Protein AF-H8I9C7-F1 (afdb_monomer)

Organism: Methanocella conradii (strain DSM 24694 / JCM 17849 / CGMCC 1.5162 / HZ254) (NCBI:txid1041930)

Solvent-accessible surface area (backbone atoms only — not comparable to full-atom values): 27285 Å² total; per-residue (Å²): 130,85,65,85,61,39,46,50,45,68,36,70,70,59,16,55,47,38,76,61,20,46,48,55,38,40,31,38,30,32,36,21,40,85,79,23,63,40,53,57,56,54,52,42,19,50,53,43,34,50,74,68,76,34,41,37,37,41,35,30,49,84,47,43,65,67,57,52,55,49,54,38,42,56,32,64,43,69,59,77,85,37,60,93,34,51,46,51,30,35,27,20,33,39,63,76,74,39,84,72,87,52,95,40,56,22,78,42,46,46,38,65,64,35,44,49,55,48,52,51,59,51,45,75,69,45,45,71,58,18,35,45,33,34,62,35,51,41,41,51,42,74,46,22,77,75,39,50,71,53,52,48,55,48,52,48,50,49,49,58,56,26,29,77,38,20,15,26,38,38,37,19,36,54,55,85,79,67,60,69,69,61,51,46,43,51,60,71,66,62,39,53,24,20,32,38,25,38,15,81,82,34,86,41,40,57,53,29,31,36,32,61,72,45,50,83,86,36,74,64,64,94,61,70,46,40,36,46,81,39,78,58,67,37,69,23,41,38,43,84,33,31,36,31,39,40,37,66,88,20,42,54,66,48,35,48,50,32,44,10,66,71,21,102,38,59,68,47,76,43,64,60,96,92,42,58,75,69,20,36,40,19,35,30,54,56,97,60,36,35,34,32,38,39,27,52,56,32,53,80,92,42,56,81,45,42,57,40,51,52,42,85,31,55,26,38,41,38,31,36,27,25,58,72,60,58,58,72,57,39,43,55,52,46,57,53,52,70,74,44,100,44,50,54,37,38,30,26,17,40,60,84,41,87,80,28,46,51,28,67,53,53,32,61,79,57,69,54,57,90,90,48,54,58,42,64,30,38,41,83,40,52,70,52,44,49,52,52,52,52,54,51,50,61,50,35,82,75,50,90,75,89,86,53,66,47,74,49,52,61,48,40,57,55,52,57,73,40,81,48,46,63,27,33,33,36,16,29,52,32,16,49,52,41,32,72,48,60,53,95,89,59,58,59,53,58,52,22,34,46,49,26,53,53,51,46,52,52,44,55,52,31,52,75,70,74,45,74,83,76,72,69,48,77,45,85,50,94,71,28,32,42,38,37,30,70,38,55,99,56,33,27,40,39,36,34,28,47,58,94,45,75,59,64,65,55,51,52,50,52,52,51,41,30,53,50,56,46,54,58,60,76,76,109

Radius of gyration: 26.16 Å; Cα contacts (8 Å, |Δi|>4): 1122; chains: 1; bounding box: 64×50×71 Å

Structure (mmCIF, N/CA/C/O backbone):
data_AF-H8I9C7-F1
#
_entry.id   AF-H8I9C7-F1
#
loop_
_atom_site.group_PDB
_atom_site.id
_atom_site.type_symbol
_atom_site.label_atom_id
_atom_site.label_alt_id
_atom_site.label_comp_id
_atom_site.label_asym_id
_atom_site.label_entity_id
_atom_site.label_seq_id
_atom_site.pdbx_PDB_ins_code
_atom_site.Cartn_x
_atom_site.Cartn_y
_atom_site.Cartn_z
_atom_site.occupancy
_atom_site.B_iso_or_equiv
_atom_site.auth_seq_id
_atom_site.auth_comp_id
_atom_site.auth_asym_id
_atom_site.auth_atom_id
_atom_site.pdbx_PDB_model_num
ATOM 1 N N . MET A 1 1 ? -16.572 -15.541 -11.936 1.00 31.47 1 MET A N 1
ATOM 2 C CA . MET A 1 1 ? -15.853 -15.801 -13.203 1.00 31.47 1 MET A CA 1
ATOM 3 C C . MET A 1 1 ? -14.667 -14.856 -13.251 1.00 31.47 1 MET A C 1
ATOM 5 O O . MET A 1 1 ? -14.881 -13.668 -13.066 1.00 31.47 1 MET A O 1
ATOM 9 N N . ILE A 1 2 ? -13.443 -15.360 -13.415 1.00 40.34 2 ILE A N 1
ATOM 10 C CA . ILE A 1 2 ? -12.256 -14.507 -13.578 1.00 40.34 2 ILE A CA 1
ATOM 11 C C . ILE A 1 2 ? -12.370 -13.846 -14.955 1.00 40.34 2 ILE A C 1
ATOM 13 O O . ILE A 1 2 ? -12.468 -14.546 -15.964 1.00 40.34 2 ILE A O 1
ATOM 17 N N . ASN A 1 3 ? -12.432 -12.516 -14.997 1.00 52.72 3 ASN A N 1
ATOM 18 C CA . ASN A 1 3 ? -12.433 -11.772 -16.250 1.00 52.72 3 ASN A CA 1
ATOM 19 C C . ASN A 1 3 ? -11.041 -11.904 -16.888 1.00 52.72 3 ASN A C 1
ATOM 21 O O . ASN A 1 3 ? -10.108 -11.234 -16.463 1.00 52.72 3 ASN A O 1
ATOM 25 N N . ARG A 1 4 ? -10.890 -12.782 -17.888 1.00 62.72 4 ARG A N 1
ATOM 26 C CA . ARG A 1 4 ? -9.602 -13.029 -18.570 1.00 62.72 4 ARG A CA 1
ATOM 27 C C . ARG A 1 4 ? -9.072 -11.826 -19.360 1.00 62.72 4 ARG A C 1
ATOM 29 O O . ARG A 1 4 ? -7.944 -11.879 -19.833 1.00 62.72 4 ARG A O 1
ATOM 36 N N . ASN A 1 5 ? -9.858 -10.757 -19.490 1.00 83.38 5 ASN A N 1
ATOM 37 C CA . ASN A 1 5 ? -9.481 -9.563 -20.245 1.00 83.38 5 ASN A CA 1
ATOM 38 C C . ASN A 1 5 ? -8.734 -8.510 -19.410 1.00 83.38 5 ASN A C 1
ATOM 40 O O . ASN A 1 5 ? -8.384 -7.466 -19.957 1.00 83.38 5 ASN A O 1
ATOM 44 N N . VAL A 1 6 ? -8.503 -8.756 -18.115 1.00 91.81 6 VAL A N 1
ATOM 45 C CA . VAL A 1 6 ? -7.731 -7.872 -17.227 1.00 91.81 6 VAL A CA 1
ATOM 46 C C . VAL A 1 6 ? -6.626 -8.647 -16.513 1.00 91.81 6 VAL A C 1
ATOM 48 O O . VAL A 1 6 ? -6.805 -9.812 -16.160 1.00 91.81 6 VAL A O 1
ATOM 51 N N . LYS A 1 7 ? -5.488 -7.990 -16.298 1.00 94.75 7 LYS A N 1
ATOM 52 C CA . LYS A 1 7 ? -4.315 -8.503 -15.588 1.00 94.75 7 LYS A CA 1
ATOM 53 C C . LYS A 1 7 ? -4.124 -7.775 -14.270 1.00 94.75 7 LYS A C 1
ATOM 55 O O . LYS A 1 7 ? -4.243 -6.554 -14.212 1.00 94.75 7 LYS A O 1
ATOM 60 N N . LYS A 1 8 ? -3.852 -8.512 -13.198 1.00 95.00 8 LYS A N 1
ATOM 61 C CA . LYS A 1 8 ? -3.798 -7.937 -11.849 1.00 95.00 8 LYS A CA 1
ATOM 62 C C . LYS A 1 8 ? -2.452 -7.288 -11.567 1.00 95.00 8 LYS A C 1
ATOM 64 O O . LYS A 1 8 ? -1.415 -7.795 -11.976 1.00 95.00 8 LYS A O 1
ATOM 69 N N . THR A 1 9 ? -2.464 -6.210 -10.802 1.00 94.88 9 THR A N 1
ATOM 70 C CA . THR A 1 9 ? -1.260 -5.621 -10.199 1.00 94.88 9 THR A CA 1
ATOM 71 C C . THR A 1 9 ? -0.775 -6.432 -8.997 1.00 94.88 9 THR A C 1
ATOM 73 O O . THR A 1 9 ? 0.395 -6.358 -8.635 1.00 94.88 9 THR A O 1
ATOM 76 N N . GLY A 1 10 ? -1.665 -7.220 -8.380 1.00 92.00 10 GLY A N 1
ATOM 77 C CA . GLY A 1 10 ? -1.373 -7.951 -7.147 1.00 92.00 10 GLY A CA 1
ATOM 78 C C . GLY A 1 10 ? -1.521 -7.095 -5.890 1.00 92.00 10 GLY A C 1
ATOM 79 O O . GLY A 1 10 ? -1.137 -7.538 -4.809 1.00 92.00 10 GLY A O 1
ATOM 80 N N . ILE A 1 11 ? -2.065 -5.882 -6.022 1.00 92.00 11 ILE A N 1
ATOM 81 C CA . ILE A 1 11 ? -2.311 -4.933 -4.935 1.00 92.00 11 ILE A CA 1
ATOM 82 C C . ILE A 1 11 ? -3.830 -4.706 -4.879 1.00 92.00 11 ILE A C 1
ATOM 84 O O . ILE A 1 11 ? -4.360 -4.032 -5.761 1.00 92.00 11 ILE A O 1
ATOM 88 N N . PRO A 1 12 ? -4.549 -5.248 -3.872 1.00 86.00 12 PRO A N 1
ATOM 89 C CA . PRO A 1 12 ? -6.013 -5.327 -3.893 1.00 86.00 12 PRO A CA 1
ATOM 90 C C . PRO A 1 12 ? -6.725 -4.000 -4.175 1.00 86.00 12 PRO A C 1
ATOM 92 O O . PRO A 1 12 ? -7.512 -3.914 -5.110 1.00 86.00 12 PRO A O 1
ATOM 95 N N . THR A 1 13 ? -6.396 -2.936 -3.438 1.00 84.81 13 THR A N 1
ATOM 96 C CA . THR A 1 13 ? -7.055 -1.635 -3.630 1.00 84.81 13 THR A CA 1
ATOM 97 C C . THR A 1 13 ? -6.675 -0.964 -4.944 1.00 84.81 13 THR A C 1
ATOM 99 O O . THR A 1 13 ? -7.487 -0.226 -5.494 1.00 84.81 13 THR A O 1
ATOM 102 N N . LEU A 1 14 ? -5.474 -1.213 -5.479 1.00 90.31 14 LEU A N 1
ATOM 103 C CA . LEU A 1 14 ? -5.099 -0.708 -6.799 1.00 90.31 14 LEU A CA 1
ATOM 104 C C . LEU A 1 14 ? -5.865 -1.448 -7.898 1.00 90.31 14 LEU A C 1
ATOM 106 O O . LEU A 1 14 ? -6.366 -0.805 -8.816 1.00 90.31 14 LEU A O 1
ATOM 110 N N . ASP A 1 15 ? -6.003 -2.770 -7.783 1.00 90.94 15 ASP A N 1
ATOM 111 C CA . ASP A 1 15 ? -6.815 -3.568 -8.702 1.00 90.94 15 ASP A CA 1
ATOM 112 C C . ASP A 1 15 ? -8.269 -3.085 -8.695 1.00 90.94 15 ASP A C 1
ATOM 114 O O . ASP A 1 15 ? -8.831 -2.852 -9.765 1.00 90.94 15 ASP A O 1
ATOM 118 N N . ASP A 1 16 ? -8.852 -2.836 -7.520 1.00 85.62 16 ASP A N 1
ATOM 119 C CA . ASP A 1 16 ? -10.208 -2.291 -7.389 1.00 85.62 16 ASP A CA 1
ATOM 120 C C . ASP A 1 16 ? -10.329 -0.897 -8.027 1.00 85.62 16 ASP A C 1
ATOM 122 O O . ASP A 1 16 ? -11.243 -0.652 -8.821 1.00 85.62 16 ASP A O 1
ATOM 126 N N . CYS A 1 17 ? -9.361 -0.006 -7.776 1.00 84.94 17 CYS A N 1
ATOM 127 C CA . CYS A 1 17 ? -9.300 1.316 -8.411 1.00 84.94 17 CYS A CA 1
ATOM 128 C C . CYS A 1 17 ? -9.201 1.245 -9.940 1.00 84.94 17 CYS A C 1
ATOM 130 O O . CYS A 1 17 ? -9.600 2.184 -10.625 1.00 84.94 17 CYS A O 1
ATOM 132 N N . LEU A 1 18 ? -8.663 0.151 -10.481 1.00 88.81 18 LEU A N 1
ATOM 133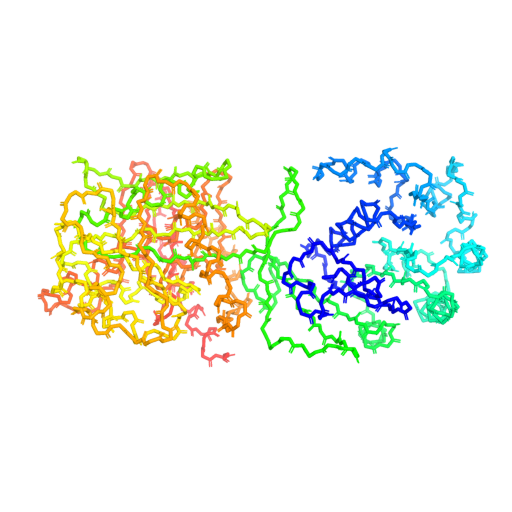 C CA . LEU A 1 18 ? -8.520 -0.088 -11.914 1.00 88.81 18 LEU A CA 1
ATOM 134 C C . LEU A 1 18 ? -9.632 -0.998 -12.474 1.00 88.81 18 LEU A C 1
ATOM 136 O O . LEU A 1 18 ? -9.499 -1.514 -13.579 1.00 88.81 18 LEU A O 1
ATOM 140 N N . MET A 1 19 ? -10.749 -1.169 -11.755 1.00 86.94 19 MET A N 1
ATOM 141 C CA . MET A 1 19 ? -11.883 -2.033 -12.132 1.00 86.94 19 MET A CA 1
ATOM 142 C C . MET A 1 19 ? -11.504 -3.514 -12.324 1.00 86.94 19 MET A C 1
ATOM 144 O O . MET A 1 19 ? -11.959 -4.186 -13.253 1.00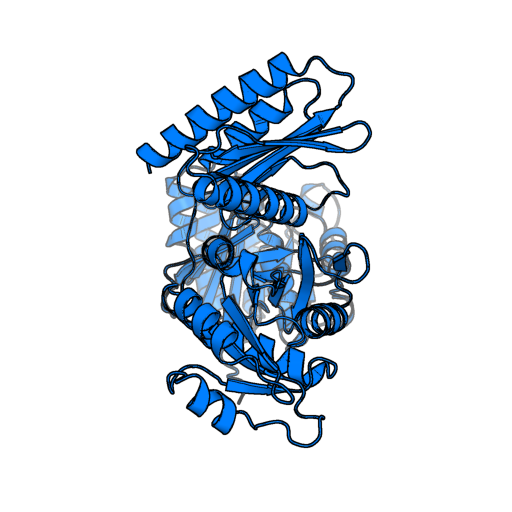 86.94 19 MET A O 1
ATOM 148 N N . GLY A 1 20 ? -10.674 -4.032 -11.423 1.00 86.44 20 GLY A N 1
ATOM 149 C CA . GLY A 1 20 ? -10.214 -5.420 -11.385 1.00 86.44 20 GLY A CA 1
ATOM 150 C C . GLY A 1 20 ? -8.830 -5.658 -11.996 1.00 86.44 20 GLY A C 1
ATOM 151 O O . GLY A 1 20 ? -8.390 -6.809 -12.023 1.00 86.44 20 GLY A O 1
ATOM 152 N N . GLY A 1 21 ? -8.152 -4.610 -12.478 1.00 92.44 21 GLY A N 1
ATOM 153 C CA . GLY A 1 21 ? -6.779 -4.669 -12.979 1.00 92.44 21 GLY A CA 1
ATOM 154 C C . GLY A 1 21 ? -6.564 -3.887 -14.277 1.00 92.44 21 GLY A C 1
ATOM 155 O O . GLY A 1 21 ? -7.248 -2.918 -14.584 1.00 92.44 21 GLY A O 1
ATOM 156 N N . ILE A 1 22 ? -5.582 -4.312 -15.060 1.00 95.69 22 ILE A N 1
ATOM 157 C CA . ILE A 1 22 ? -5.125 -3.638 -16.274 1.00 95.69 22 ILE A CA 1
ATOM 158 C C . ILE A 1 22 ? -5.673 -4.388 -17.488 1.00 95.69 22 ILE A C 1
ATOM 160 O O . ILE A 1 22 ? -5.345 -5.564 -17.664 1.00 95.69 22 ILE A O 1
ATOM 164 N N . PRO A 1 23 ? -6.505 -3.759 -18.334 1.00 95.75 23 PRO A N 1
ATOM 165 C CA . PRO A 1 23 ? -7.011 -4.411 -19.531 1.00 95.75 23 PRO A CA 1
ATOM 166 C C . PRO A 1 23 ? -5.886 -4.831 -20.483 1.00 95.75 23 PRO A C 1
ATOM 168 O O . PRO A 1 23 ? -4.883 -4.133 -20.636 1.00 95.75 23 PRO A O 1
ATOM 171 N N . ILE A 1 24 ? -6.075 -5.960 -21.163 1.00 95.44 24 ILE A N 1
ATOM 172 C CA . ILE A 1 24 ? -5.196 -6.404 -22.253 1.00 95.44 24 ILE A CA 1
ATOM 173 C C . ILE A 1 24 ? -5.082 -5.289 -23.306 1.00 95.44 24 ILE A C 1
ATOM 175 O O . ILE A 1 24 ? -6.087 -4.688 -23.692 1.00 95.44 24 ILE A O 1
ATOM 179 N N . GLY A 1 25 ? -3.862 -5.009 -23.775 1.00 95.12 25 GLY A N 1
ATOM 180 C CA . GLY A 1 25 ? -3.614 -3.915 -24.719 1.00 95.12 25 GLY A CA 1
ATOM 181 C C . GLY A 1 25 ? -3.650 -2.516 -24.089 1.00 95.12 25 GLY A C 1
ATOM 182 O O . GLY A 1 25 ? -3.965 -1.545 -24.777 1.00 95.12 25 GLY A O 1
ATOM 183 N N . LYS A 1 26 ? -3.358 -2.387 -22.791 1.00 96.81 26 LYS A N 1
ATOM 184 C CA . LYS A 1 26 ? -3.177 -1.094 -22.112 1.00 96.81 26 LYS A CA 1
ATOM 185 C C . LYS A 1 26 ? -1.756 -0.920 -21.601 1.00 96.81 26 LYS A C 1
ATOM 187 O O . LYS A 1 26 ? -0.992 -1.874 -21.474 1.00 96.81 26 LYS A O 1
ATOM 192 N N . THR A 1 27 ? -1.411 0.326 -21.306 1.00 98.38 27 THR A N 1
ATOM 193 C CA . THR A 1 27 ? -0.099 0.700 -20.782 1.00 98.38 27 THR A CA 1
ATOM 194 C C . THR A 1 27 ? -0.214 1.395 -19.433 1.00 98.38 27 THR A C 1
ATOM 196 O O . THR A 1 27 ? -1.162 2.148 -19.187 1.00 98.38 27 THR A O 1
ATOM 199 N N . VAL A 1 28 ? 0.750 1.128 -18.553 1.00 98.25 28 VAL A N 1
ATOM 200 C CA . VAL A 1 28 ? 0.769 1.630 -17.176 1.00 98.25 28 VAL A CA 1
ATOM 201 C C . VAL A 1 28 ? 2.122 2.225 -16.836 1.00 98.25 28 VAL A C 1
ATOM 203 O O . VAL A 1 28 ? 3.165 1.636 -17.109 1.00 98.25 28 VAL A O 1
ATOM 206 N N . LEU A 1 29 ? 2.089 3.384 -16.190 1.00 98.56 29 LEU A N 1
ATOM 207 C CA . LEU A 1 29 ? 3.246 4.046 -15.614 1.00 98.56 29 LEU A CA 1
ATOM 208 C C . LEU A 1 29 ? 3.141 4.033 -14.087 1.00 98.56 29 LEU A C 1
ATOM 210 O O . LEU A 1 29 ? 2.190 4.575 -13.534 1.00 98.56 29 LEU A O 1
ATOM 214 N N . PHE A 1 30 ? 4.145 3.492 -13.406 1.00 97.94 30 PHE A N 1
ATOM 215 C CA . PHE A 1 30 ? 4.407 3.784 -12.002 1.00 97.94 30 PHE A CA 1
ATOM 216 C C . PHE A 1 30 ? 5.381 4.955 -11.937 1.00 97.94 30 PHE A C 1
ATOM 218 O O . PHE A 1 30 ? 6.535 4.849 -12.353 1.00 97.94 30 PHE A O 1
ATOM 225 N N . TYR A 1 31 ? 4.878 6.091 -11.473 1.00 95.88 31 TYR A N 1
ATOM 226 C CA . TYR A 1 31 ? 5.613 7.341 -11.370 1.00 95.88 31 TYR A CA 1
ATOM 227 C C . TYR A 1 31 ? 5.915 7.632 -9.904 1.00 95.88 31 TYR A C 1
ATOM 229 O O . TYR A 1 31 ? 4.991 7.670 -9.097 1.00 95.88 31 TYR A O 1
ATOM 237 N N . GLY A 1 32 ? 7.167 7.908 -9.565 1.00 90.81 32 GLY A N 1
ATOM 238 C CA . GLY A 1 32 ? 7.541 8.377 -8.232 1.00 90.81 32 GLY A CA 1
ATOM 239 C C . GLY A 1 32 ? 8.755 9.295 -8.271 1.00 90.81 32 GLY A C 1
ATOM 240 O O . GLY A 1 32 ? 9.321 9.550 -9.333 1.00 90.81 32 GLY A O 1
ATOM 241 N N . ARG A 1 33 ? 9.179 9.784 -7.110 1.00 84.12 33 ARG A N 1
ATOM 242 C CA . ARG A 1 33 ? 10.485 10.438 -6.923 1.00 84.12 33 ARG A CA 1
ATOM 243 C C . ARG A 1 33 ? 11.430 9.516 -6.142 1.00 84.12 33 ARG A C 1
ATOM 245 O O . ARG A 1 33 ? 11.015 8.427 -5.729 1.00 84.12 33 ARG A O 1
ATOM 252 N N . PRO A 1 34 ? 12.720 9.870 -5.969 1.00 81.00 34 PRO A N 1
ATOM 253 C CA . PRO A 1 34 ? 13.630 9.076 -5.157 1.00 81.00 34 PRO A CA 1
ATOM 254 C C . PRO A 1 34 ? 13.025 8.759 -3.787 1.00 81.00 34 PRO A C 1
ATOM 256 O O . PRO A 1 34 ? 12.355 9.602 -3.203 1.00 81.00 34 PRO A O 1
ATOM 259 N N . LEU A 1 35 ? 13.291 7.551 -3.282 1.00 75.25 35 LEU A N 1
ATOM 260 C CA . LEU A 1 35 ? 12.772 7.014 -2.011 1.00 75.25 35 LEU A CA 1
ATOM 261 C C . LEU A 1 35 ? 11.287 6.596 -2.006 1.00 75.25 35 LEU A C 1
ATOM 263 O O . LEU A 1 35 ? 10.839 6.029 -1.014 1.00 75.25 35 LEU A O 1
ATOM 267 N N . ALA A 1 36 ? 10.536 6.784 -3.097 1.00 78.19 36 ALA A N 1
ATOM 268 C CA . ALA A 1 36 ? 9.149 6.309 -3.177 1.00 78.19 36 ALA A CA 1
ATOM 269 C C . ALA A 1 36 ? 9.016 4.774 -3.301 1.00 78.19 36 ALA A C 1
ATOM 271 O O . ALA A 1 36 ? 7.954 4.235 -2.997 1.00 78.19 36 ALA A O 1
ATOM 272 N N . GLU A 1 37 ? 10.081 4.076 -3.725 1.00 86.25 37 GLU A N 1
ATOM 273 C CA . GLU A 1 37 ? 10.116 2.611 -3.937 1.00 86.25 37 GLU A CA 1
ATOM 274 C C . GLU A 1 37 ? 9.058 2.106 -4.953 1.00 86.25 37 GLU A C 1
ATOM 276 O O . GLU A 1 37 ? 8.416 1.069 -4.778 1.00 86.25 37 GLU A O 1
ATOM 281 N N . SER A 1 38 ? 8.859 2.850 -6.052 1.00 91.62 38 SER A N 1
ATOM 282 C CA . SER A 1 38 ? 7.896 2.530 -7.123 1.00 91.62 38 SER A CA 1
ATOM 283 C C . SER A 1 38 ? 8.252 1.285 -7.950 1.00 91.62 38 SER A C 1
ATOM 285 O O . SER A 1 38 ? 7.385 0.689 -8.587 1.00 91.62 38 SER A O 1
ATOM 287 N N . ASP A 1 39 ? 9.510 0.850 -7.923 1.00 92.62 39 ASP A N 1
ATOM 288 C CA . ASP A 1 39 ? 9.995 -0.371 -8.570 1.00 92.62 39 ASP A CA 1
ATOM 289 C C . ASP A 1 39 ? 9.345 -1.640 -7.995 1.00 92.62 39 ASP A C 1
ATOM 291 O O . ASP A 1 39 ? 9.061 -2.586 -8.735 1.00 92.62 39 ASP A O 1
ATOM 295 N N . VAL A 1 40 ? 9.007 -1.633 -6.703 1.00 94.81 40 VAL A N 1
ATOM 296 C CA . VAL A 1 40 ? 8.354 -2.767 -6.032 1.00 94.81 40 VAL A CA 1
ATOM 297 C C . VAL A 1 40 ? 6.967 -3.048 -6.618 1.00 94.81 40 VAL A C 1
ATOM 299 O O . VAL A 1 40 ? 6.578 -4.211 -6.731 1.00 94.81 40 VAL A O 1
ATOM 302 N N . PHE A 1 41 ? 6.240 -2.012 -7.060 1.00 96.75 41 PHE A N 1
ATOM 303 C CA . PHE A 1 41 ? 4.933 -2.168 -7.720 1.00 96.75 41 PHE A CA 1
ATOM 304 C C . PHE A 1 41 ? 5.070 -2.963 -9.012 1.00 96.75 41 PHE A C 1
ATOM 306 O O . PHE A 1 41 ? 4.291 -3.878 -9.283 1.00 96.75 41 PHE A O 1
ATOM 313 N N . VAL A 1 42 ? 6.103 -2.640 -9.786 1.00 97.00 42 VAL A N 1
ATOM 314 C CA . VAL A 1 42 ? 6.397 -3.313 -11.044 1.00 97.00 42 VAL A CA 1
ATOM 315 C C . VAL A 1 42 ? 6.780 -4.771 -10.806 1.00 97.00 42 VAL A C 1
ATOM 317 O O . VAL A 1 42 ? 6.261 -5.659 -11.481 1.00 97.00 42 VAL A O 1
ATOM 320 N N . MET A 1 43 ? 7.638 -5.042 -9.822 1.00 97.50 43 MET A N 1
ATOM 321 C CA . MET A 1 43 ? 8.034 -6.409 -9.479 1.00 97.50 43 MET A CA 1
ATOM 322 C C . MET A 1 43 ? 6.846 -7.253 -8.997 1.00 97.50 43 MET A C 1
ATOM 324 O O . MET A 1 43 ? 6.665 -8.380 -9.459 1.00 97.50 43 MET A O 1
ATOM 328 N N . GLN A 1 44 ? 5.998 -6.706 -8.120 1.00 97.12 44 GLN A N 1
ATOM 329 C CA . GLN A 1 44 ? 4.808 -7.402 -7.624 1.00 97.12 44 GLN A CA 1
ATOM 330 C C . GLN A 1 44 ? 3.825 -7.722 -8.748 1.00 97.12 44 GLN A C 1
ATOM 332 O O . GLN A 1 44 ? 3.314 -8.843 -8.816 1.00 97.12 44 GLN A O 1
ATOM 337 N N . MET A 1 45 ? 3.607 -6.773 -9.661 1.00 97.12 45 MET A N 1
ATOM 338 C CA . MET A 1 45 ? 2.765 -6.976 -10.834 1.00 97.12 45 MET A CA 1
ATOM 339 C C . MET A 1 45 ? 3.332 -8.074 -11.737 1.00 97.12 45 MET A C 1
ATOM 341 O O . MET A 1 45 ? 2.606 -8.997 -12.100 1.00 97.12 45 MET A O 1
ATOM 345 N N . VAL A 1 46 ? 4.631 -8.043 -12.048 1.00 97.88 46 VAL A N 1
ATOM 346 C CA . VAL A 1 46 ? 5.280 -9.092 -12.852 1.00 97.88 46 VAL A CA 1
ATOM 347 C C . VAL A 1 46 ? 5.117 -10.461 -12.197 1.00 97.88 46 VAL A C 1
ATOM 349 O O . VAL A 1 46 ? 4.640 -11.393 -12.839 1.00 97.88 46 VAL A O 1
ATOM 352 N N . TYR A 1 47 ? 5.442 -10.599 -10.910 1.00 97.44 47 TYR A N 1
ATOM 353 C CA . TYR A 1 47 ? 5.333 -11.892 -10.234 1.00 97.44 47 TYR A CA 1
ATOM 354 C C . TYR A 1 47 ? 3.886 -12.398 -10.150 1.00 97.44 47 TYR A C 1
ATOM 356 O O . TYR A 1 47 ? 3.641 -13.591 -10.331 1.00 97.44 47 TYR A O 1
ATOM 364 N N . THR A 1 48 ? 2.924 -11.496 -9.931 1.00 96.00 48 THR A N 1
ATOM 365 C CA . THR A 1 48 ? 1.491 -11.825 -9.912 1.00 96.00 48 THR A CA 1
ATOM 366 C C . THR A 1 48 ? 1.040 -12.430 -11.239 1.00 96.00 48 THR A C 1
ATOM 368 O O . THR A 1 48 ? 0.329 -13.430 -11.237 1.00 96.00 48 THR A O 1
ATOM 371 N N . ASN A 1 49 ? 1.487 -11.879 -12.369 1.00 96.44 49 ASN A N 1
ATOM 372 C CA . ASN A 1 49 ? 1.080 -12.366 -13.690 1.00 96.44 49 ASN A CA 1
ATOM 373 C C . ASN A 1 49 ? 1.884 -13.584 -14.149 1.00 96.44 49 ASN A C 1
ATOM 375 O O . ASN A 1 49 ? 1.331 -14.463 -14.804 1.00 96.44 49 ASN A O 1
ATOM 379 N N . LEU A 1 50 ? 3.139 -13.734 -13.711 1.00 96.75 50 LEU A N 1
ATOM 380 C CA . LEU A 1 50 ? 3.855 -15.004 -13.855 1.00 96.75 50 LEU A CA 1
ATOM 381 C C . LEU A 1 50 ? 3.123 -16.146 -13.131 1.00 96.75 50 LEU A C 1
ATOM 383 O O . LEU A 1 50 ? 3.054 -17.261 -13.655 1.00 96.75 50 LEU A O 1
ATOM 387 N N . ALA A 1 51 ? 2.555 -15.879 -11.953 1.00 94.00 51 ALA A N 1
ATOM 388 C CA . ALA A 1 51 ? 1.740 -16.847 -11.223 1.00 94.00 51 ALA A CA 1
ATOM 389 C C . ALA A 1 51 ? 0.367 -17.113 -11.879 1.00 94.00 51 ALA A C 1
ATOM 391 O O . ALA A 1 51 ? -0.213 -18.164 -11.625 1.00 94.00 51 ALA A O 1
ATOM 392 N N . ASP A 1 52 ? -0.115 -16.208 -12.738 1.00 91.81 52 ASP A N 1
ATOM 393 C CA . ASP A 1 52 ? -1.359 -16.325 -13.525 1.00 91.81 52 ASP A CA 1
ATOM 394 C C . ASP A 1 52 ? -1.100 -16.775 -14.980 1.00 91.81 52 ASP A C 1
ATOM 396 O O . ASP A 1 52 ? -1.862 -16.468 -15.890 1.00 91.81 52 ASP A O 1
ATOM 400 N N . ASP A 1 53 ? -0.005 -17.511 -15.197 1.00 90.44 53 ASP A N 1
ATOM 401 C CA . ASP A 1 53 ? 0.383 -18.135 -16.470 1.00 90.44 53 ASP A CA 1
ATOM 402 C C . ASP A 1 53 ? 0.758 -17.216 -17.651 1.00 90.44 53 ASP A C 1
ATOM 404 O O . ASP A 1 53 ? 0.904 -17.690 -18.777 1.00 90.44 53 ASP A O 1
ATOM 408 N N . GLU A 1 54 ? 1.067 -15.944 -17.398 1.00 94.12 54 GLU A N 1
ATOM 409 C CA . GLU A 1 54 ? 1.503 -14.997 -18.438 1.00 94.12 54 GLU A CA 1
ATOM 410 C C . GLU A 1 54 ? 3.017 -15.015 -18.689 1.00 94.12 54 GLU A C 1
ATOM 412 O O . GLU A 1 54 ? 3.803 -15.421 -17.822 1.00 94.12 54 GLU A O 1
ATOM 417 N N . THR A 1 55 ? 3.448 -14.557 -19.870 1.00 97.25 55 THR A N 1
ATOM 418 C CA . THR A 1 55 ? 4.868 -14.301 -20.159 1.00 97.25 55 THR A CA 1
ATOM 419 C C . THR A 1 55 ? 5.212 -12.862 -19.792 1.00 97.25 55 THR A C 1
ATOM 421 O O . THR A 1 55 ? 4.493 -11.923 -20.133 1.00 97.25 55 THR A O 1
ATOM 424 N N . CYS A 1 56 ? 6.325 -12.662 -19.093 1.00 98.12 56 CYS A N 1
ATOM 425 C CA . CYS A 1 56 ? 6.810 -11.343 -18.711 1.00 98.12 56 CYS A CA 1
ATOM 426 C C . CYS A 1 56 ? 8.246 -11.139 -19.197 1.00 98.12 56 CYS A C 1
ATOM 428 O O . CYS A 1 56 ? 9.155 -11.885 -18.826 1.00 98.12 56 CYS A O 1
ATOM 430 N N . TYR A 1 57 ? 8.434 -10.080 -19.977 1.00 98.56 57 TYR A N 1
ATOM 431 C CA . TYR A 1 57 ? 9.723 -9.565 -20.414 1.00 98.56 57 TYR A CA 1
ATOM 432 C C . TYR A 1 57 ? 10.115 -8.399 -19.509 1.00 98.56 57 TYR A C 1
ATOM 434 O O . TYR A 1 57 ? 9.405 -7.395 -19.447 1.00 98.56 57 TYR A O 1
ATOM 442 N N . TYR A 1 58 ? 11.227 -8.529 -18.790 1.00 98.44 58 TYR A N 1
ATOM 443 C CA . TYR A 1 58 ? 11.655 -7.551 -17.789 1.00 98.44 58 TYR A CA 1
ATOM 444 C C . TYR A 1 58 ? 12.959 -6.878 -18.208 1.00 98.44 58 TYR A C 1
ATOM 446 O O . TYR A 1 58 ? 14.031 -7.469 -18.119 1.00 98.44 58 TYR A O 1
ATOM 454 N N . VAL A 1 59 ? 12.863 -5.640 -18.686 1.00 98.56 59 VAL A N 1
ATOM 455 C CA . VAL A 1 59 ? 13.995 -4.850 -19.175 1.00 98.56 59 VAL A CA 1
ATOM 456 C C . VAL A 1 59 ? 14.739 -4.227 -18.005 1.00 98.56 59 VAL A C 1
ATOM 458 O O . VAL A 1 59 ? 14.168 -3.428 -17.259 1.00 98.56 59 VAL A O 1
ATOM 461 N N . THR A 1 60 ? 16.020 -4.569 -17.867 1.00 96.75 60 THR A N 1
ATOM 462 C CA . THR A 1 60 ? 16.906 -4.071 -16.811 1.00 96.75 60 THR A CA 1
ATOM 463 C C . THR A 1 60 ? 17.987 -3.170 -17.388 1.00 96.75 60 THR A C 1
ATOM 465 O O . THR A 1 60 ? 18.845 -3.624 -18.141 1.00 96.75 60 THR A O 1
ATOM 468 N N . SER A 1 61 ? 17.963 -1.899 -16.996 1.00 92.62 61 SER A N 1
ATOM 469 C CA . SER A 1 61 ? 18.927 -0.871 -17.417 1.00 92.62 61 SER A CA 1
ATOM 470 C C . SER A 1 61 ? 19.740 -0.294 -16.254 1.00 92.62 61 SER A C 1
ATOM 472 O O . SER A 1 61 ? 20.826 0.230 -16.464 1.00 92.62 61 SER A O 1
ATOM 474 N N . GLY A 1 62 ? 19.249 -0.395 -15.014 1.00 91.12 62 GLY A N 1
ATOM 475 C CA . GLY A 1 62 ? 19.933 0.133 -13.824 1.00 91.12 62 GLY A CA 1
ATOM 476 C C . GLY A 1 62 ? 20.772 -0.884 -13.040 1.00 91.12 62 GLY A C 1
ATOM 477 O O . GLY A 1 62 ? 21.518 -0.486 -12.150 1.00 91.12 62 GLY A O 1
ATOM 478 N N . TYR A 1 63 ? 20.627 -2.178 -13.327 1.00 94.81 63 TYR A N 1
ATOM 479 C CA . TYR A 1 63 ? 21.290 -3.278 -12.619 1.00 94.81 63 TYR A CA 1
ATOM 480 C C . TYR A 1 63 ? 21.306 -4.548 -13.476 1.00 94.81 63 TYR A C 1
ATOM 482 O O . TYR A 1 63 ? 20.541 -4.658 -14.434 1.00 94.81 63 TYR A O 1
ATOM 490 N N . SER A 1 64 ? 22.159 -5.515 -13.122 1.00 96.75 64 SER A N 1
ATOM 491 C CA . SER A 1 64 ? 22.306 -6.767 -13.872 1.00 96.75 64 SER A CA 1
ATOM 492 C C . SER A 1 64 ? 21.111 -7.720 -13.687 1.00 96.75 64 SER A C 1
ATOM 494 O O . SER A 1 64 ? 20.409 -7.647 -12.670 1.00 96.75 64 SER A O 1
ATOM 496 N N . PRO A 1 65 ? 20.897 -8.673 -14.614 1.00 97.38 65 PRO A N 1
ATOM 497 C CA . PRO A 1 65 ? 19.835 -9.677 -14.501 1.00 97.38 65 PRO A CA 1
ATOM 498 C C . PRO A 1 65 ? 19.860 -10.482 -13.193 1.00 97.38 65 PRO A C 1
ATOM 500 O O . PRO A 1 65 ? 18.811 -10.741 -12.600 1.00 97.38 65 PRO A O 1
ATOM 503 N N . ASP A 1 66 ? 21.048 -10.825 -12.688 1.00 96.00 66 ASP A N 1
ATOM 504 C CA . ASP A 1 66 ? 21.195 -11.553 -11.422 1.00 96.00 66 ASP A CA 1
ATOM 505 C C . ASP A 1 66 ? 20.717 -10.728 -10.222 1.00 96.00 66 ASP A C 1
ATOM 507 O O . ASP A 1 66 ? 20.026 -11.252 -9.345 1.00 96.00 66 ASP A O 1
ATOM 511 N N . VAL A 1 67 ? 21.024 -9.423 -10.204 1.00 96.38 67 VAL A N 1
ATOM 512 C CA . VAL A 1 67 ? 20.536 -8.494 -9.172 1.00 96.38 67 VAL A CA 1
ATOM 513 C C . VAL A 1 67 ? 19.017 -8.366 -9.251 1.00 96.38 67 VAL A C 1
ATOM 515 O O . VAL A 1 67 ? 18.355 -8.383 -8.215 1.00 96.38 67 VAL A O 1
ATOM 518 N N . ALA A 1 68 ? 18.449 -8.331 -10.461 1.00 95.94 68 ALA A N 1
ATOM 519 C CA . ALA A 1 68 ? 17.002 -8.345 -10.659 1.00 95.94 68 ALA A CA 1
ATOM 520 C C . ALA A 1 68 ? 16.367 -9.575 -9.995 1.00 95.94 68 ALA A C 1
ATOM 522 O O . ALA A 1 68 ? 15.492 -9.451 -9.139 1.00 95.94 68 ALA A O 1
ATOM 523 N N . ARG A 1 69 ? 16.837 -10.780 -10.344 1.00 96.88 69 ARG A N 1
ATOM 524 C CA . ARG A 1 69 ? 16.304 -12.044 -9.809 1.00 96.88 69 ARG A CA 1
ATOM 525 C C . ARG A 1 69 ? 16.503 -12.152 -8.293 1.00 96.88 69 ARG A C 1
ATOM 527 O O . ARG A 1 69 ? 15.609 -12.641 -7.601 1.00 96.88 69 ARG A O 1
ATOM 534 N N . ALA A 1 70 ? 17.633 -11.670 -7.771 1.00 96.25 70 ALA A N 1
ATOM 535 C CA . ALA A 1 70 ? 17.885 -11.595 -6.334 1.00 96.25 70 ALA A CA 1
ATOM 536 C C . ALA A 1 70 ? 16.884 -10.669 -5.626 1.00 96.25 70 ALA A C 1
ATOM 538 O O . ALA A 1 70 ? 16.317 -11.072 -4.612 1.00 96.25 70 ALA A O 1
ATOM 539 N N . ALA A 1 71 ? 16.593 -9.496 -6.197 1.00 95.31 71 ALA A N 1
ATOM 540 C CA . ALA A 1 71 ? 15.612 -8.565 -5.649 1.00 95.31 71 ALA A CA 1
ATOM 541 C C . ALA A 1 71 ? 14.216 -9.203 -5.555 1.00 95.31 71 ALA A C 1
ATOM 543 O O . ALA A 1 71 ? 13.581 -9.123 -4.508 1.00 95.31 71 ALA A O 1
ATOM 544 N N . PHE A 1 72 ? 13.749 -9.915 -6.592 1.00 97.31 72 PHE A N 1
ATOM 545 C CA . PHE A 1 72 ? 12.485 -10.670 -6.513 1.00 97.31 72 PHE A CA 1
ATOM 546 C C . PHE A 1 72 ? 12.508 -11.675 -5.346 1.00 97.31 72 PHE A C 1
ATOM 548 O O . PHE A 1 72 ? 11.570 -11.748 -4.547 1.00 97.31 72 PHE A O 1
ATOM 555 N N . LYS A 1 73 ? 13.615 -12.406 -5.183 1.00 95.75 73 LYS A N 1
ATOM 556 C CA . LYS A 1 73 ? 13.768 -13.405 -4.121 1.00 95.75 73 LYS A CA 1
ATOM 557 C C . LYS A 1 73 ? 13.718 -12.806 -2.710 1.00 95.75 73 LYS A C 1
ATOM 559 O O . LYS A 1 73 ? 13.186 -13.467 -1.819 1.00 95.75 73 LYS A O 1
ATOM 564 N N . GLU A 1 74 ? 14.206 -11.582 -2.491 1.00 93.75 74 GLU A N 1
ATOM 565 C CA . GLU A 1 74 ? 14.105 -10.888 -1.191 1.00 93.75 74 GLU A CA 1
ATOM 566 C C . GLU A 1 74 ? 12.653 -10.689 -0.733 1.00 93.75 74 GLU A C 1
ATOM 568 O O . GLU A 1 74 ? 12.350 -10.774 0.459 1.00 93.75 74 GLU A O 1
ATOM 573 N N . TYR A 1 75 ? 11.737 -10.487 -1.680 1.00 93.81 75 TYR A N 1
ATOM 574 C CA . TYR A 1 75 ? 10.302 -10.393 -1.409 1.00 93.81 75 TYR A CA 1
ATOM 575 C C . TYR A 1 75 ? 9.616 -11.759 -1.281 1.00 93.81 75 TYR A C 1
ATOM 577 O O . TYR A 1 75 ? 8.414 -11.821 -1.028 1.00 93.81 75 TYR A O 1
ATOM 585 N N . GLY A 1 76 ? 10.362 -12.859 -1.412 1.00 93.75 76 GLY A N 1
ATOM 586 C CA . GLY A 1 76 ? 9.827 -14.220 -1.445 1.00 93.75 76 GLY A CA 1
ATOM 587 C C . GLY A 1 76 ? 9.296 -14.640 -2.820 1.00 93.75 76 GLY A C 1
ATOM 588 O O . GLY A 1 76 ? 8.646 -15.680 -2.935 1.00 93.75 76 GLY A O 1
ATOM 589 N N . TRP A 1 77 ? 9.569 -13.858 -3.867 1.00 95.62 77 TRP A N 1
ATOM 590 C CA . TRP A 1 77 ? 9.124 -14.120 -5.231 1.00 95.62 77 TRP A CA 1
ATOM 591 C C . TRP A 1 77 ? 10.180 -14.915 -5.998 1.00 95.62 77 TRP A C 1
ATOM 593 O O . TRP A 1 77 ? 11.132 -14.373 -6.553 1.00 95.62 77 TRP A O 1
ATOM 603 N N . ASP A 1 78 ? 10.030 -16.237 -6.020 1.00 95.06 78 ASP A N 1
ATOM 604 C CA . ASP A 1 78 ? 10.964 -17.120 -6.722 1.00 95.06 78 ASP A CA 1
ATOM 605 C C . ASP A 1 78 ? 10.628 -17.220 -8.217 1.00 95.06 78 ASP A C 1
ATOM 607 O O . ASP A 1 78 ? 9.783 -18.017 -8.632 1.00 95.06 78 ASP A O 1
ATOM 611 N N . THR A 1 79 ? 11.307 -16.410 -9.032 1.00 95.75 79 THR A N 1
ATOM 612 C CA . THR A 1 79 ? 11.116 -16.368 -10.490 1.00 95.75 79 THR A CA 1
ATOM 613 C C . THR A 1 79 ? 11.724 -17.562 -11.227 1.00 95.75 79 THR A C 1
ATOM 615 O O . THR A 1 79 ? 11.369 -17.802 -12.382 1.00 95.75 79 THR A O 1
ATOM 618 N N . SER A 1 80 ? 12.583 -18.365 -10.582 1.00 93.56 80 SER A N 1
ATOM 619 C CA . SER A 1 80 ? 13.222 -19.530 -11.221 1.00 93.56 80 SER A CA 1
ATOM 620 C C . SER A 1 80 ? 12.209 -20.597 -11.655 1.00 93.56 80 SER A C 1
ATOM 622 O O . SER A 1 80 ? 12.412 -21.294 -12.651 1.00 93.56 80 SER A O 1
ATOM 624 N N . LYS A 1 81 ? 11.064 -20.654 -10.964 1.00 93.12 81 LYS A N 1
ATOM 625 C CA . LYS A 1 81 ? 9.917 -21.521 -11.276 1.00 93.12 81 LYS A CA 1
ATOM 626 C C . LYS A 1 81 ? 9.257 -21.185 -12.615 1.00 93.12 81 LYS A C 1
ATOM 628 O O . LYS A 1 81 ? 8.582 -22.035 -13.189 1.00 93.12 81 LYS A O 1
ATOM 633 N N . TYR A 1 82 ? 9.475 -19.971 -13.119 1.00 95.50 82 TYR A N 1
ATOM 634 C CA . TYR A 1 82 ? 8.865 -19.448 -14.338 1.00 95.50 82 TYR A CA 1
ATOM 635 C C . TYR A 1 82 ? 9.891 -19.211 -15.448 1.00 95.50 82 TYR A C 1
ATOM 637 O O . TYR A 1 82 ? 9.641 -18.412 -16.339 1.00 95.50 82 TYR A O 1
ATOM 645 N N . SER A 1 83 ? 11.033 -19.904 -15.446 1.00 89.25 83 SER A N 1
ATOM 646 C CA . SER A 1 83 ? 12.133 -19.679 -16.404 1.00 89.25 83 SER A CA 1
ATOM 647 C C . SER A 1 83 ? 11.743 -19.734 -17.889 1.00 89.25 83 SER A C 1
ATOM 649 O O . SER A 1 83 ? 12.409 -19.120 -18.710 1.00 89.25 83 SER A O 1
ATOM 651 N N . LYS A 1 84 ? 10.657 -20.431 -18.250 1.00 92.31 84 LYS A N 1
ATOM 652 C CA . LYS A 1 84 ? 10.123 -20.464 -19.627 1.00 92.31 84 LYS A CA 1
ATOM 653 C C . LYS A 1 84 ? 9.270 -19.248 -20.006 1.00 92.31 84 LYS A C 1
ATOM 655 O O . LYS A 1 84 ? 8.987 -19.067 -21.184 1.00 92.31 84 LYS A O 1
ATOM 660 N N . ARG A 1 85 ? 8.795 -18.495 -19.013 1.00 95.38 85 ARG A N 1
ATOM 661 C CA . ARG A 1 85 ? 7.859 -17.369 -19.151 1.00 95.38 85 ARG A CA 1
ATOM 662 C C . ARG A 1 85 ? 8.416 -16.055 -18.594 1.00 95.38 85 ARG A C 1
ATOM 664 O O . ARG A 1 85 ? 7.822 -15.012 -18.821 1.00 95.38 85 ARG A O 1
ATOM 671 N N . PHE A 1 86 ? 9.535 -16.082 -17.875 1.00 97.81 86 PHE A N 1
ATOM 672 C CA . PHE A 1 86 ? 10.201 -14.900 -17.341 1.00 97.81 86 PHE A CA 1
ATOM 673 C C . PHE A 1 86 ? 11.557 -14.698 -18.018 1.00 97.81 86 PHE A C 1
ATOM 675 O O . PHE A 1 86 ? 12.551 -15.329 -17.648 1.00 97.81 86 PHE A O 1
ATOM 682 N N . GLU A 1 87 ? 11.573 -13.803 -19.000 1.00 97.25 87 GLU A N 1
ATOM 683 C CA . GLU A 1 87 ? 12.746 -13.462 -19.805 1.00 97.25 87 GLU A CA 1
ATOM 684 C C . GLU A 1 87 ? 13.248 -12.079 -19.363 1.00 97.25 87 GLU A C 1
ATOM 686 O O . GLU A 1 87 ? 12.503 -11.095 -19.391 1.00 97.25 87 GLU A O 1
ATOM 691 N N . VAL A 1 88 ? 14.505 -11.984 -18.927 1.00 98.12 88 VAL A N 1
ATOM 692 C CA . VAL A 1 88 ? 15.113 -10.695 -18.570 1.00 98.12 88 VAL A CA 1
ATOM 693 C C . VAL A 1 88 ? 15.798 -10.134 -19.812 1.00 98.12 88 VAL A C 1
ATOM 695 O O . VAL A 1 88 ? 16.484 -10.855 -20.530 1.00 98.12 88 VAL A O 1
ATOM 698 N N . VAL A 1 89 ? 15.590 -8.848 -20.088 1.00 98.25 89 VAL A N 1
ATOM 699 C CA . VAL A 1 89 ? 16.219 -8.148 -21.213 1.00 98.25 89 VAL A CA 1
ATOM 700 C C . VAL A 1 89 ? 17.345 -7.295 -20.658 1.00 98.25 89 VAL A C 1
ATOM 702 O O . VAL A 1 89 ? 17.102 -6.293 -19.983 1.00 98.25 89 VAL A O 1
ATOM 705 N N . ASP A 1 90 ? 18.577 -7.709 -20.923 1.00 98.25 90 ASP A N 1
ATOM 706 C CA . ASP A 1 90 ? 19.753 -7.117 -20.301 1.00 98.25 90 ASP A CA 1
ATOM 707 C C . ASP A 1 90 ? 20.294 -5.933 -21.107 1.00 98.25 90 ASP A C 1
ATOM 709 O O . ASP A 1 90 ? 20.904 -6.104 -22.168 1.00 98.25 90 ASP A O 1
ATOM 713 N N . ALA A 1 91 ? 20.090 -4.731 -20.578 1.00 97.12 91 ALA A N 1
ATOM 714 C CA . ALA A 1 91 ? 20.701 -3.503 -21.070 1.00 97.12 91 ALA A CA 1
ATOM 715 C C . ALA A 1 91 ? 21.768 -2.946 -20.111 1.00 97.12 91 ALA A C 1
ATOM 717 O O . ALA A 1 91 ? 22.355 -1.906 -20.386 1.00 97.12 91 ALA A O 1
ATOM 718 N N . TYR A 1 92 ? 22.039 -3.619 -18.989 1.00 96.94 92 TYR A N 1
ATOM 719 C CA . TYR A 1 92 ? 22.990 -3.143 -17.986 1.00 96.94 92 TYR A CA 1
ATOM 720 C C . TYR A 1 92 ? 24.376 -3.760 -18.159 1.00 96.94 92 TYR A C 1
ATOM 722 O O . TYR A 1 92 ? 25.373 -3.048 -18.076 1.00 96.94 92 TYR A O 1
ATOM 730 N N . SER A 1 93 ? 24.477 -5.070 -18.405 1.00 96.94 93 SER A N 1
ATOM 731 C CA . SER A 1 93 ? 25.793 -5.716 -18.522 1.00 96.94 93 SER A CA 1
ATOM 732 C C . SER A 1 93 ? 26.626 -5.120 -19.667 1.00 96.94 93 SER A C 1
ATOM 734 O O . SER A 1 93 ? 27.777 -4.760 -19.412 1.00 96.94 93 SER A O 1
ATOM 736 N N . PRO A 1 94 ? 26.071 -4.895 -20.879 1.00 96.19 94 PRO A N 1
ATOM 737 C CA . PRO A 1 94 ? 26.815 -4.249 -21.962 1.00 96.19 94 PRO A CA 1
ATOM 738 C C . PRO A 1 94 ? 27.228 -2.806 -21.645 1.00 96.19 94 PRO A C 1
ATOM 740 O O . PRO A 1 94 ? 28.321 -2.398 -22.033 1.00 96.19 94 PRO A O 1
ATOM 743 N N . LEU A 1 95 ? 26.420 -2.063 -20.875 1.00 94.00 95 LEU A N 1
ATOM 744 C CA . LEU A 1 95 ? 26.726 -0.690 -20.445 1.00 94.00 95 LEU A CA 1
ATOM 745 C C . LEU A 1 95 ? 28.013 -0.633 -19.609 1.00 94.00 95 LEU A C 1
ATOM 747 O O . LEU A 1 95 ? 28.787 0.312 -19.716 1.00 94.00 95 LEU A O 1
ATOM 751 N N . VAL A 1 96 ? 28.264 -1.659 -18.791 1.00 94.81 96 VAL A N 1
ATOM 752 C CA . VAL A 1 96 ? 29.484 -1.773 -17.973 1.00 94.81 96 VAL A CA 1
ATOM 753 C C . VAL A 1 96 ? 30.594 -2.589 -18.655 1.00 94.81 96 VAL A C 1
ATOM 755 O O . VAL A 1 96 ? 31.586 -2.937 -18.016 1.00 94.81 96 VAL A O 1
ATOM 758 N N . GLY A 1 97 ? 30.443 -2.908 -19.946 1.00 93.88 97 GLY A N 1
ATOM 759 C CA . GLY A 1 97 ? 31.418 -3.664 -20.739 1.00 93.88 97 GLY A CA 1
ATOM 760 C C . GLY A 1 97 ? 31.426 -5.180 -20.497 1.00 93.88 97 GLY A C 1
ATOM 761 O O . GLY A 1 97 ? 32.368 -5.858 -20.909 1.00 93.88 97 GLY A O 1
ATOM 762 N N . ALA A 1 98 ? 30.407 -5.729 -19.833 1.00 94.75 98 ALA A N 1
ATOM 763 C CA . ALA A 1 98 ? 30.255 -7.161 -19.588 1.00 94.75 98 ALA A CA 1
ATOM 764 C C . ALA A 1 98 ? 29.369 -7.847 -20.648 1.00 94.75 98 ALA A C 1
ATOM 766 O O . ALA A 1 98 ? 28.450 -7.251 -21.207 1.00 94.75 98 ALA A O 1
ATOM 767 N N . SER A 1 99 ? 29.615 -9.134 -20.915 1.00 92.69 99 SER A N 1
ATOM 768 C CA . SER A 1 99 ? 28.741 -9.939 -21.777 1.00 92.69 99 SER A CA 1
ATOM 769 C C . SER A 1 99 ? 27.465 -10.347 -21.041 1.00 92.69 99 SER A C 1
ATOM 771 O O . SER A 1 99 ? 27.549 -10.838 -19.914 1.00 92.69 99 SER A O 1
ATOM 773 N N . SER A 1 100 ? 26.310 -10.244 -21.698 1.00 95.00 100 SER A N 1
ATOM 774 C CA . SER A 1 100 ? 25.068 -10.822 -21.178 1.00 95.00 100 SER A CA 1
ATOM 775 C C . SER A 1 100 ? 24.962 -12.324 -21.469 1.00 95.00 100 SER A C 1
ATOM 777 O O . SER A 1 100 ? 25.348 -12.786 -22.544 1.00 95.00 100 SER A O 1
ATOM 779 N N . SER A 1 101 ? 24.420 -13.079 -20.513 1.00 93.50 101 SER A N 1
ATOM 780 C CA . SER A 1 101 ? 24.003 -14.481 -20.670 1.00 93.50 101 SER A CA 1
ATOM 781 C C . SER A 1 101 ? 22.512 -14.627 -20.995 1.00 93.50 101 SER A C 1
ATOM 783 O O . SER A 1 101 ? 22.052 -15.742 -21.249 1.00 93.50 101 SER A O 1
ATOM 785 N N . GLU A 1 102 ? 21.756 -13.527 -20.974 1.00 96.56 102 GLU A N 1
ATOM 786 C CA . GLU A 1 102 ? 20.323 -13.526 -21.251 1.00 96.56 102 GLU A CA 1
ATOM 787 C C . GLU A 1 102 ? 20.053 -13.677 -22.754 1.00 96.56 102 GLU A C 1
ATOM 789 O O . GLU A 1 102 ? 20.853 -13.292 -23.611 1.00 96.56 102 GLU A O 1
ATOM 794 N N . ARG A 1 103 ? 18.884 -14.231 -23.090 1.00 94.88 103 ARG A N 1
ATOM 795 C CA . ARG A 1 103 ? 18.463 -14.421 -24.485 1.00 94.88 103 ARG A CA 1
ATOM 796 C C . ARG A 1 103 ? 18.315 -13.094 -25.231 1.00 94.88 103 ARG A C 1
ATOM 798 O O . ARG A 1 103 ? 18.584 -13.032 -26.431 1.00 94.88 103 ARG A O 1
ATOM 805 N N . PHE A 1 104 ? 17.863 -12.058 -24.529 1.00 96.62 104 PHE A N 1
ATOM 806 C CA . PHE A 1 104 ? 17.680 -10.716 -25.064 1.00 96.62 104 PHE A CA 1
ATOM 807 C C . PHE A 1 104 ? 18.644 -9.761 -24.372 1.00 96.62 104 PHE A C 1
ATOM 809 O O . PHE A 1 104 ? 18.646 -9.646 -23.149 1.00 96.62 104 PHE A O 1
ATOM 816 N N . SER A 1 105 ? 19.441 -9.045 -25.162 1.00 97.19 105 SER A N 1
ATOM 817 C CA . SER A 1 105 ? 20.359 -8.035 -24.650 1.00 97.19 105 SER A CA 1
ATOM 818 C C . SER A 1 105 ? 20.462 -6.859 -25.615 1.00 97.19 105 SER A C 1
ATOM 820 O O . SER A 1 105 ? 20.483 -7.044 -26.835 1.00 97.19 105 SER A O 1
ATOM 822 N N . VAL A 1 106 ? 20.504 -5.651 -25.056 1.00 97.44 106 VAL A N 1
ATOM 823 C CA . VAL A 1 106 ? 20.719 -4.407 -25.801 1.00 97.44 106 VAL A CA 1
ATOM 824 C C . VAL A 1 106 ? 22.218 -4.241 -26.006 1.00 97.44 106 VAL A C 1
ATOM 826 O O . VAL A 1 106 ? 22.963 -4.084 -25.044 1.00 97.44 106 VAL A O 1
ATOM 829 N N . LYS A 1 107 ? 22.669 -4.310 -27.260 1.00 95.62 107 LYS A N 1
ATOM 830 C CA . LYS A 1 107 ? 24.103 -4.350 -27.587 1.00 95.62 107 LYS A CA 1
ATOM 831 C C . LYS A 1 107 ? 24.818 -3.042 -27.265 1.00 95.62 107 LYS A C 1
ATOM 833 O O . LYS A 1 107 ? 25.960 -3.087 -26.824 1.00 95.62 107 LYS A O 1
ATOM 838 N N . ASP A 1 108 ? 24.148 -1.918 -27.504 1.00 96.31 108 ASP A N 1
ATOM 839 C CA . ASP A 1 108 ? 24.644 -0.576 -27.208 1.00 96.31 108 ASP A CA 1
ATOM 840 C C . ASP A 1 108 ? 23.603 0.202 -26.381 1.00 96.31 108 ASP A C 1
ATOM 842 O O . ASP A 1 108 ? 22.699 0.822 -26.946 1.00 96.31 108 ASP A O 1
ATOM 846 N N . PRO A 1 109 ? 23.693 0.163 -25.040 1.00 94.69 109 PRO A N 1
ATOM 847 C CA . PRO A 1 109 ? 22.750 0.849 -24.157 1.00 94.69 109 PRO A CA 1
ATOM 848 C C . PRO A 1 109 ? 22.829 2.386 -24.182 1.00 94.69 109 PRO A C 1
ATOM 850 O O . PRO A 1 109 ? 22.017 3.034 -23.523 1.00 94.69 109 PRO A O 1
ATOM 853 N N . GLU A 1 110 ? 23.767 2.987 -2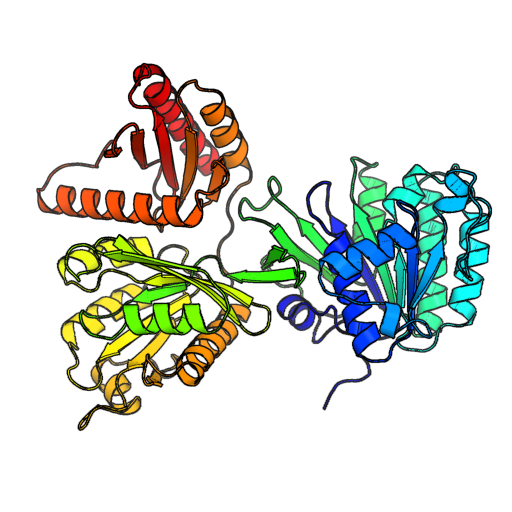4.920 1.00 96.06 110 GLU A N 1
ATOM 854 C CA . GLU A 1 110 ? 23.816 4.441 -25.139 1.00 96.06 110 GLU A CA 1
ATOM 855 C C . GLU A 1 110 ? 23.049 4.871 -26.410 1.00 96.06 110 GLU A C 1
ATOM 857 O O . GLU A 1 110 ? 22.798 6.069 -26.615 1.00 96.06 110 GLU A O 1
ATOM 862 N N . SER A 1 111 ? 22.635 3.903 -27.243 1.00 96.56 111 SER A N 1
ATOM 863 C CA . SER A 1 111 ? 21.864 4.092 -28.478 1.00 96.56 111 SER A CA 1
ATOM 864 C C . SER A 1 111 ? 20.414 3.630 -28.319 1.00 96.56 111 SER A C 1
ATOM 866 O O . SER A 1 111 ? 20.117 2.454 -28.089 1.00 96.56 111 SER A O 1
ATOM 868 N N . ILE A 1 112 ? 19.475 4.555 -28.536 1.00 97.25 112 ILE A N 1
ATOM 869 C CA . ILE A 1 112 ? 18.040 4.242 -28.512 1.00 97.25 112 ILE A CA 1
ATOM 870 C C . ILE A 1 112 ? 17.635 3.293 -29.648 1.00 97.25 112 ILE A C 1
ATOM 872 O O . ILE A 1 112 ? 16.683 2.531 -29.504 1.00 97.25 112 ILE A O 1
ATOM 876 N N . GLU A 1 113 ? 18.377 3.287 -30.754 1.00 97.56 113 GLU A N 1
ATOM 877 C CA . GLU A 1 113 ? 18.192 2.369 -31.874 1.00 97.56 113 GLU A CA 1
ATOM 878 C C . GLU A 1 113 ? 18.524 0.926 -31.472 1.00 97.56 113 GLU A C 1
ATOM 880 O O . GLU A 1 113 ? 17.792 0.010 -31.842 1.00 97.56 113 GLU A O 1
ATOM 885 N N . SER A 1 114 ? 19.558 0.708 -30.646 1.00 97.56 114 SER A N 1
ATOM 886 C CA . SER A 1 114 ? 19.866 -0.631 -30.125 1.00 97.56 114 SER A CA 1
ATOM 887 C C . SER A 1 114 ? 18.756 -1.157 -29.210 1.00 97.56 114 SER A C 1
ATOM 889 O O . SER A 1 114 ? 18.384 -2.332 -29.292 1.00 97.56 114 SER A O 1
ATOM 891 N N . TYR A 1 115 ? 18.174 -0.284 -28.376 1.00 97.88 115 TYR A N 1
ATOM 892 C CA . TYR A 1 115 ? 16.958 -0.621 -27.633 1.00 97.88 115 TYR A CA 1
ATOM 893 C C . TYR A 1 115 ? 15.801 -0.932 -28.584 1.00 97.88 115 TYR A C 1
ATOM 895 O O . TYR A 1 115 ? 15.118 -1.934 -28.397 1.00 97.88 115 TYR A O 1
ATOM 903 N N . ASP A 1 116 ? 15.572 -0.107 -29.607 1.00 98.25 116 ASP A N 1
ATOM 904 C CA . ASP A 1 116 ? 14.467 -0.289 -30.549 1.00 98.25 116 ASP A CA 1
ATOM 905 C C . ASP A 1 116 ? 14.543 -1.631 -31.287 1.00 98.25 116 ASP A C 1
ATOM 907 O O . ASP A 1 116 ? 13.515 -2.293 -31.422 1.00 98.25 116 ASP A O 1
ATOM 911 N N . GLU A 1 117 ? 15.735 -2.076 -31.692 1.00 98.25 117 GLU A N 1
ATOM 912 C CA . GLU A 1 117 ? 15.955 -3.402 -32.283 1.00 98.25 117 GLU A CA 1
ATOM 913 C C . GLU A 1 117 ? 15.572 -4.531 -31.314 1.00 98.25 117 GLU A C 1
ATOM 915 O O . GLU A 1 117 ? 14.772 -5.411 -31.656 1.00 98.25 117 GLU A O 1
ATOM 920 N N . ALA A 1 118 ? 16.110 -4.499 -30.089 1.00 98.00 118 ALA A N 1
ATOM 921 C CA . ALA A 1 118 ? 15.860 -5.533 -29.088 1.00 98.00 118 ALA A CA 1
ATOM 922 C C . ALA A 1 118 ? 14.376 -5.581 -28.689 1.00 98.00 118 ALA A C 1
ATOM 924 O O . ALA A 1 118 ? 13.752 -6.644 -28.724 1.00 98.00 118 ALA A O 1
ATOM 925 N N . ILE A 1 119 ? 13.788 -4.426 -28.374 1.00 98.44 119 ILE A N 1
ATOM 926 C CA . ILE A 1 119 ? 12.394 -4.304 -27.944 1.00 98.44 119 ILE A CA 1
ATOM 927 C C . ILE A 1 119 ? 11.426 -4.652 -29.078 1.00 98.44 119 ILE A C 1
ATOM 929 O O . ILE A 1 119 ? 10.458 -5.372 -28.838 1.00 98.44 119 ILE A O 1
ATOM 933 N N . SER A 1 120 ? 11.685 -4.225 -30.319 1.00 98.25 120 SER A N 1
ATOM 934 C CA . SER A 1 120 ? 10.825 -4.585 -31.457 1.00 98.25 120 SER A CA 1
ATOM 935 C C . SER A 1 120 ? 10.801 -6.097 -31.688 1.00 98.25 120 SER A C 1
ATOM 937 O O . SER A 1 120 ? 9.728 -6.652 -31.918 1.00 98.25 120 SER A O 1
ATOM 939 N N . SER A 1 121 ? 11.947 -6.779 -31.539 1.00 97.88 121 SER A N 1
ATOM 940 C CA . SER A 1 121 ? 12.005 -8.241 -31.666 1.00 97.88 121 SER A CA 1
ATOM 941 C C . SER A 1 121 ? 11.118 -8.949 -30.637 1.00 97.88 121 SER A C 1
ATOM 943 O O . SER A 1 121 ? 10.430 -9.908 -30.977 1.00 97.88 121 SER A O 1
ATOM 945 N N . ILE A 1 122 ? 11.075 -8.435 -29.402 1.00 98.06 122 ILE A N 1
ATOM 946 C CA . ILE A 1 122 ? 10.219 -8.944 -28.325 1.00 98.06 122 ILE A CA 1
ATOM 947 C C . ILE A 1 122 ? 8.750 -8.671 -28.633 1.00 98.06 122 ILE A C 1
ATOM 949 O O . ILE A 1 122 ? 7.926 -9.574 -28.515 1.00 98.06 122 ILE A O 1
ATOM 953 N N . ILE A 1 123 ? 8.424 -7.453 -29.076 1.00 98.25 123 ILE A N 1
ATOM 954 C CA . ILE A 1 123 ? 7.055 -7.063 -29.431 1.00 98.25 123 ILE A CA 1
ATOM 955 C C . ILE A 1 123 ? 6.467 -7.978 -30.513 1.00 98.25 123 ILE A C 1
ATOM 957 O O . ILE A 1 123 ? 5.275 -8.286 -30.476 1.00 98.25 123 ILE A O 1
ATOM 961 N N . ASP A 1 124 ? 7.283 -8.459 -31.450 1.00 97.19 124 ASP A N 1
ATOM 962 C CA . ASP A 1 124 ? 6.842 -9.399 -32.483 1.00 97.19 124 ASP A CA 1
ATOM 963 C C . ASP A 1 124 ? 6.462 -10.788 -31.954 1.00 97.19 124 ASP A C 1
ATOM 965 O O . ASP A 1 124 ? 5.717 -11.506 -32.624 1.00 97.19 124 ASP A O 1
ATOM 969 N N . MET A 1 125 ? 6.917 -11.147 -30.752 1.00 96.25 125 MET A N 1
ATOM 970 C CA . MET A 1 125 ? 6.603 -12.412 -30.082 1.00 96.25 125 MET A CA 1
ATOM 971 C C . MET A 1 125 ? 5.477 -12.302 -29.046 1.00 96.25 125 MET A C 1
ATOM 973 O O . MET A 1 125 ? 5.035 -13.337 -28.550 1.00 96.25 125 MET A O 1
ATOM 977 N N . LEU A 1 126 ? 5.009 -11.090 -28.720 1.00 96.62 126 LEU A N 1
ATOM 978 C CA . LEU A 1 126 ? 3.977 -10.893 -27.700 1.00 96.62 126 LEU A CA 1
ATOM 979 C C . LEU A 1 126 ? 2.654 -11.558 -28.091 1.00 96.62 126 LEU A C 1
ATOM 981 O O . LEU A 1 126 ? 2.144 -11.375 -29.201 1.00 96.62 126 LEU A O 1
ATOM 985 N N . SER A 1 127 ? 2.071 -12.260 -27.126 1.00 95.12 127 SER A N 1
ATOM 986 C CA . SER A 1 127 ? 0.693 -12.742 -27.143 1.00 95.12 127 SER A CA 1
ATOM 987 C C . SER A 1 127 ? -0.213 -11.840 -26.291 1.00 95.12 127 SER A C 1
ATOM 989 O O . SER A 1 127 ? 0.273 -11.126 -25.409 1.00 95.12 127 SER A O 1
ATOM 991 N N . PRO A 1 128 ? -1.542 -11.850 -26.512 1.00 95.50 128 PRO A N 1
ATOM 992 C CA . PRO A 1 128 ? -2.465 -11.074 -25.690 1.00 95.50 128 PRO A CA 1
ATOM 993 C C . PRO A 1 128 ? -2.359 -11.442 -24.205 1.00 95.50 128 PRO A C 1
ATOM 995 O O . PRO A 1 128 ? -2.620 -12.586 -23.844 1.00 95.50 128 PRO A O 1
ATOM 998 N N . GLY A 1 129 ? -2.033 -10.460 -23.360 1.00 92.38 129 GLY A N 1
ATOM 999 C CA . GLY A 1 129 ? -1.819 -10.649 -21.920 1.00 92.38 129 GLY A CA 1
ATOM 1000 C C . GLY A 1 129 ? -0.352 -10.617 -21.484 1.00 92.38 129 GLY A C 1
ATOM 1001 O O . GLY A 1 129 ? -0.090 -10.232 -20.341 1.00 92.38 129 GLY A O 1
ATOM 1002 N N . ASP A 1 130 ? 0.585 -10.891 -22.400 1.00 97.06 130 ASP A N 1
ATOM 1003 C CA . ASP A 1 130 ? 2.018 -10.830 -22.112 1.00 97.06 130 ASP A CA 1
ATOM 1004 C C . ASP A 1 130 ? 2.444 -9.411 -21.717 1.00 97.06 130 ASP A C 1
ATOM 1006 O O . ASP A 1 130 ? 1.923 -8.405 -22.218 1.00 97.06 130 ASP A O 1
ATOM 1010 N N . MET A 1 131 ? 3.430 -9.329 -20.825 1.00 97.88 131 MET A N 1
ATOM 1011 C CA . MET A 1 131 ? 3.910 -8.067 -20.267 1.00 97.88 131 MET A CA 1
ATOM 1012 C C . MET A 1 131 ? 5.293 -7.704 -20.786 1.00 97.88 131 MET A C 1
ATOM 1014 O O . MET A 1 131 ? 6.231 -8.489 -20.665 1.00 97.88 131 MET A O 1
ATOM 1018 N N . LEU A 1 132 ? 5.432 -6.479 -21.291 1.00 98.56 132 LEU A N 1
ATOM 1019 C CA . LEU A 1 132 ? 6.716 -5.834 -21.537 1.00 98.56 132 LEU A CA 1
ATOM 1020 C C . LEU A 1 132 ? 6.944 -4.759 -20.476 1.00 98.56 132 LEU A C 1
ATOM 1022 O O . LEU A 1 132 ? 6.268 -3.732 -20.453 1.00 98.56 132 LEU A O 1
ATOM 1026 N N . THR A 1 133 ? 7.919 -4.990 -19.612 1.00 98.50 133 THR A N 1
ATOM 1027 C CA . THR A 1 133 ? 8.129 -4.188 -18.414 1.00 98.50 133 THR A CA 1
ATOM 1028 C C . THR A 1 133 ? 9.488 -3.511 -18.443 1.00 98.50 133 THR A C 1
ATOM 1030 O O . THR A 1 133 ? 10.514 -4.177 -18.533 1.00 98.50 133 THR A O 1
ATOM 1033 N N . PHE A 1 134 ? 9.511 -2.190 -18.291 1.00 98.44 134 PHE A N 1
ATOM 1034 C CA . PHE A 1 134 ? 10.722 -1.389 -18.148 1.00 98.44 134 PHE A CA 1
ATOM 1035 C C . PHE A 1 134 ? 10.954 -1.066 -16.672 1.00 98.44 134 PHE A C 1
ATOM 1037 O O . PHE A 1 134 ? 10.217 -0.269 -16.085 1.00 98.44 134 PHE A O 1
ATOM 1044 N N . SER A 1 135 ? 11.992 -1.659 -16.073 1.00 96.06 135 SER A N 1
ATOM 1045 C CA . SER A 1 135 ? 12.276 -1.496 -14.639 1.00 96.06 135 SER A CA 1
ATOM 1046 C C . SER A 1 135 ? 12.701 -0.078 -14.254 1.00 96.06 135 SER A C 1
ATOM 1048 O O . SER A 1 135 ? 12.534 0.332 -13.104 1.00 96.06 135 SER A O 1
ATOM 1050 N N . SER A 1 136 ? 13.238 0.685 -15.208 1.00 95.88 136 SER A N 1
ATOM 1051 C CA . SER A 1 136 ? 13.547 2.103 -15.047 1.00 95.88 136 SER A CA 1
ATOM 1052 C C . SER A 1 136 ? 13.630 2.792 -16.408 1.00 95.88 136 SER A C 1
ATOM 1054 O O . SER A 1 136 ? 14.632 2.691 -17.113 1.00 95.88 136 SER A O 1
ATOM 1056 N N . LEU A 1 137 ? 12.583 3.535 -16.772 1.00 96.69 137 LEU A N 1
ATOM 1057 C CA . LEU A 1 137 ? 12.610 4.438 -17.925 1.00 96.69 137 LEU A CA 1
ATOM 1058 C C . LEU A 1 137 ? 13.546 5.633 -17.678 1.00 96.69 137 LEU A C 1
ATOM 1060 O O . LEU A 1 137 ? 14.171 6.123 -18.614 1.00 96.69 137 LEU A O 1
ATOM 1064 N N . SER A 1 138 ? 13.695 6.064 -16.422 1.00 95.38 138 SER A N 1
ATOM 1065 C CA . SER A 1 138 ? 14.655 7.106 -16.039 1.00 95.38 138 SER A CA 1
ATOM 1066 C C . SER A 1 138 ? 16.104 6.701 -16.332 1.00 95.38 138 SER A C 1
ATOM 1068 O O . SER A 1 138 ? 16.865 7.513 -16.839 1.00 95.38 138 SER A O 1
ATOM 1070 N N . ALA A 1 139 ? 16.478 5.433 -16.135 1.00 94.75 139 ALA A N 1
ATOM 1071 C CA . ALA A 1 139 ? 17.801 4.952 -16.532 1.00 94.75 139 ALA A CA 1
ATOM 1072 C C . ALA A 1 139 ? 18.032 5.049 -18.051 1.00 94.75 139 ALA A C 1
ATOM 1074 O O . ALA A 1 139 ? 19.115 5.445 -18.464 1.00 94.75 139 ALA A O 1
ATOM 1075 N N . LEU A 1 140 ? 17.017 4.783 -18.885 1.00 95.12 140 LEU A N 1
ATOM 1076 C CA . LEU A 1 140 ? 17.132 4.989 -20.337 1.00 95.12 140 LEU A CA 1
ATOM 1077 C C . LEU A 1 140 ? 17.325 6.475 -20.673 1.00 95.12 140 LEU A C 1
ATOM 1079 O O . LEU A 1 140 ? 18.105 6.795 -21.564 1.00 95.12 140 LEU A O 1
ATOM 1083 N N . PHE A 1 141 ? 16.640 7.380 -19.964 1.00 94.94 141 PHE A N 1
ATOM 1084 C CA . PHE A 1 141 ? 16.814 8.828 -20.144 1.00 94.94 141 PHE A CA 1
ATOM 1085 C C . PHE A 1 141 ? 18.232 9.278 -19.782 1.00 94.94 141 PHE A C 1
ATOM 1087 O O . PHE A 1 141 ? 18.777 10.140 -20.465 1.00 94.94 141 PHE A O 1
ATOM 1094 N N . ASP A 1 142 ? 18.810 8.692 -18.733 1.00 93.62 142 ASP A N 1
ATOM 1095 C CA . ASP A 1 142 ? 20.149 9.030 -18.246 1.00 93.62 142 ASP A CA 1
ATOM 1096 C C . ASP A 1 142 ? 21.263 8.454 -19.140 1.00 93.62 142 ASP A C 1
ATOM 1098 O O . ASP A 1 142 ? 22.326 9.056 -19.258 1.00 93.62 142 ASP A O 1
ATOM 1102 N N . GLN A 1 143 ? 21.034 7.285 -19.748 1.00 93.31 143 GLN A N 1
ATOM 1103 C CA . GLN A 1 143 ? 22.042 6.534 -20.511 1.00 93.31 143 GLN A CA 1
ATOM 1104 C C . GLN A 1 143 ? 22.042 6.865 -22.006 1.00 93.31 143 GLN A C 1
ATOM 1106 O O . GLN A 1 143 ? 23.099 6.902 -22.631 1.00 93.31 143 GLN A O 1
ATOM 1111 N N . CYS A 1 144 ? 20.869 7.094 -22.605 1.00 92.69 144 CYS A N 1
ATOM 1112 C CA . CYS A 1 144 ? 20.776 7.331 -24.041 1.00 92.69 144 CYS A CA 1
ATOM 1113 C C . CYS A 1 144 ? 21.287 8.728 -24.414 1.00 92.69 144 CYS A C 1
ATOM 1115 O O . CYS A 1 144 ? 20.738 9.752 -24.002 1.00 92.69 144 CYS A O 1
ATOM 1117 N N . SER A 1 145 ? 22.263 8.772 -25.318 1.00 89.75 145 SER A N 1
ATOM 1118 C CA . SER A 1 145 ? 22.876 10.015 -25.811 1.00 89.75 145 SER A CA 1
ATOM 1119 C C . SER A 1 145 ? 21.913 10.933 -26.588 1.00 89.75 145 SER A C 1
ATOM 1121 O O . SER A 1 145 ? 22.169 12.127 -26.743 1.00 89.75 145 SER A O 1
ATOM 1123 N N . CYS A 1 146 ? 20.775 10.407 -27.054 1.00 88.25 146 CYS A N 1
ATOM 1124 C CA . CYS A 1 146 ? 19.780 11.128 -27.854 1.00 88.25 146 CYS A CA 1
ATOM 1125 C C . CYS A 1 146 ? 18.853 12.065 -27.049 1.00 88.25 146 CYS A C 1
ATOM 1127 O O . CYS A 1 146 ? 18.040 12.778 -27.646 1.00 88.25 146 CYS A O 1
ATOM 1129 N N . GLY A 1 147 ? 18.937 12.049 -25.714 1.00 90.00 147 GLY A N 1
ATOM 1130 C CA . GLY A 1 147 ? 18.087 12.830 -24.812 1.00 90.00 147 GLY A CA 1
ATOM 1131 C C . GLY A 1 147 ? 16.669 12.265 -24.623 1.00 90.00 147 GLY A C 1
ATOM 1132 O O . GLY A 1 147 ? 16.165 11.471 -25.423 1.00 90.00 147 GLY A O 1
ATOM 1133 N N . GLY A 1 148 ? 15.998 12.704 -23.551 1.00 92.06 148 GLY A N 1
ATOM 1134 C CA . GLY A 1 148 ? 14.733 12.118 -23.084 1.00 92.06 148 GLY A CA 1
ATOM 1135 C C . GLY A 1 148 ? 13.558 12.201 -24.068 1.00 92.06 148 GLY A C 1
ATOM 1136 O O . GLY A 1 148 ? 12.778 11.258 -24.166 1.00 92.06 148 GLY A O 1
ATOM 1137 N N . GLU A 1 149 ? 13.445 13.265 -24.869 1.00 93.81 149 GLU A N 1
ATOM 1138 C CA . GLU A 1 149 ? 12.375 13.394 -25.879 1.00 93.81 149 GLU A CA 1
ATOM 1139 C C . GLU A 1 149 ? 12.485 12.344 -27.001 1.00 93.81 149 GLU A C 1
ATOM 1141 O O . GLU A 1 149 ? 11.477 11.825 -27.494 1.00 93.81 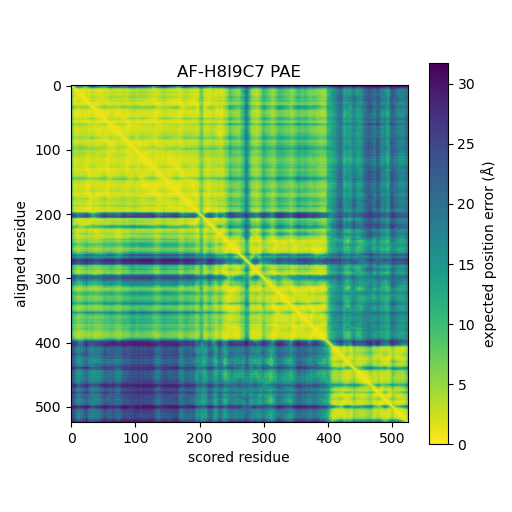149 GLU A O 1
ATOM 1146 N N . ALA A 1 150 ? 13.708 11.991 -27.407 1.00 94.31 150 ALA A N 1
ATOM 1147 C CA . ALA A 1 150 ? 13.929 10.945 -28.401 1.00 94.31 150 ALA A CA 1
ATOM 1148 C C . ALA A 1 150 ? 13.611 9.555 -27.831 1.00 94.31 150 ALA A C 1
ATOM 1150 O O . ALA A 1 150 ? 12.955 8.758 -28.512 1.00 94.31 150 ALA A O 1
ATOM 1151 N N . VAL A 1 151 ? 13.982 9.293 -26.572 1.00 97.00 151 VAL A N 1
ATOM 1152 C CA . VAL A 1 151 ? 13.590 8.068 -25.855 1.00 97.00 151 VAL A CA 1
ATOM 1153 C C . VAL A 1 151 ? 12.067 7.980 -25.745 1.00 97.00 151 VAL A C 1
ATOM 1155 O O . VAL A 1 151 ? 11.477 6.951 -26.068 1.00 97.00 151 VAL A O 1
ATOM 1158 N N . LEU A 1 152 ? 11.397 9.076 -25.378 1.00 97.12 152 LEU A N 1
ATOM 1159 C CA . LEU A 1 152 ? 9.945 9.108 -25.218 1.00 97.12 152 LEU A CA 1
ATOM 1160 C C . LEU A 1 152 ? 9.199 8.845 -26.535 1.00 97.12 152 LEU A C 1
ATOM 1162 O O . LEU A 1 152 ? 8.157 8.184 -26.547 1.00 97.12 152 LEU A O 1
ATOM 1166 N N . ARG A 1 153 ? 9.737 9.311 -27.667 1.00 97.44 153 ARG A N 1
ATOM 1167 C CA . ARG A 1 153 ? 9.197 9.005 -29.001 1.00 97.44 153 ARG A CA 1
ATOM 1168 C C . ARG A 1 153 ? 9.245 7.506 -29.306 1.00 97.44 153 ARG A C 1
ATOM 1170 O O . ARG A 1 153 ? 8.268 6.972 -29.832 1.00 97.44 153 ARG A O 1
ATOM 1177 N N . HIS A 1 154 ? 10.338 6.834 -28.949 1.00 98.25 154 HIS A N 1
ATOM 1178 C CA . HIS A 1 154 ? 10.470 5.384 -29.099 1.00 98.25 154 HIS A CA 1
ATOM 1179 C C . HIS A 1 154 ? 9.566 4.629 -28.124 1.00 98.25 154 HIS A C 1
ATOM 1181 O O . HIS A 1 154 ? 8.853 3.728 -28.550 1.00 98.25 154 HIS A O 1
ATOM 1187 N N . ALA A 1 155 ? 9.464 5.066 -26.868 1.00 98.31 155 ALA A N 1
ATOM 1188 C CA . ALA A 1 155 ? 8.528 4.480 -25.909 1.00 98.31 155 ALA A CA 1
ATOM 1189 C C . ALA A 1 155 ? 7.071 4.546 -26.410 1.00 98.31 155 ALA A C 1
ATOM 1191 O O . ALA A 1 155 ? 6.352 3.549 -26.384 1.00 98.31 155 ALA A O 1
ATOM 1192 N N . ARG A 1 156 ? 6.646 5.678 -26.992 1.00 98.44 156 ARG A N 1
ATOM 1193 C CA . ARG A 1 156 ? 5.325 5.805 -27.640 1.00 98.44 156 ARG A CA 1
ATOM 1194 C C . ARG A 1 156 ? 5.162 4.870 -28.847 1.00 98.44 156 ARG A C 1
ATOM 1196 O O . ARG A 1 156 ? 4.077 4.319 -29.048 1.00 98.44 156 ARG A O 1
ATOM 1203 N N . LYS A 1 157 ? 6.217 4.674 -29.649 1.00 98.31 157 LYS A N 1
ATOM 1204 C CA . LYS A 1 157 ? 6.232 3.701 -30.757 1.00 98.31 157 LYS A CA 1
ATOM 1205 C C . LYS A 1 157 ? 6.052 2.273 -30.227 1.00 98.31 157 LYS A C 1
ATOM 1207 O O . LYS A 1 157 ? 5.170 1.569 -30.719 1.00 98.31 157 LYS A O 1
ATOM 1212 N N . TRP A 1 158 ? 6.821 1.873 -29.213 1.00 98.56 158 TRP A N 1
ATOM 1213 C CA . TRP A 1 158 ? 6.727 0.555 -28.579 1.00 98.56 158 TRP A CA 1
ATOM 1214 C C . TRP A 1 158 ? 5.339 0.312 -27.991 1.00 98.56 158 TRP A C 1
ATOM 1216 O O . TRP A 1 158 ? 4.747 -0.723 -28.280 1.00 98.56 158 TRP A O 1
ATOM 1226 N N . ASN A 1 159 ? 4.768 1.297 -27.287 1.00 98.50 159 ASN A N 1
ATOM 1227 C CA . ASN A 1 159 ? 3.395 1.234 -26.776 1.00 98.50 159 ASN A CA 1
ATOM 1228 C C . ASN A 1 159 ? 2.397 0.909 -27.882 1.00 98.50 159 ASN A C 1
ATOM 1230 O O . ASN A 1 159 ? 1.628 -0.040 -27.765 1.00 98.50 159 ASN A O 1
ATOM 1234 N N . LYS A 1 160 ? 2.436 1.653 -28.993 1.00 97.94 160 LYS A N 1
ATOM 1235 C CA . LYS A 1 160 ? 1.529 1.419 -30.121 1.00 97.94 160 LYS A CA 1
ATOM 1236 C C . LYS A 1 160 ? 1.673 0.005 -30.688 1.00 97.94 160 LYS A C 1
ATOM 1238 O O . LYS A 1 160 ? 0.667 -0.635 -30.977 1.00 97.94 160 LYS A O 1
ATOM 1243 N N . MET A 1 161 ? 2.902 -0.474 -30.869 1.00 98.06 161 MET A N 1
ATOM 1244 C CA . MET A 1 161 ? 3.158 -1.791 -31.457 1.00 98.06 161 MET A CA 1
ATOM 1245 C C . MET A 1 161 ? 2.767 -2.939 -30.514 1.00 98.06 161 MET A C 1
ATOM 1247 O O . MET A 1 161 ? 2.106 -3.878 -30.951 1.00 98.06 161 MET A O 1
ATOM 1251 N N . ALA A 1 162 ? 3.112 -2.844 -29.229 1.00 97.94 162 ALA A N 1
ATOM 1252 C CA . ALA A 1 162 ? 2.776 -3.850 -28.224 1.00 97.94 162 ALA A CA 1
ATOM 1253 C C . ALA A 1 162 ? 1.260 -3.956 -28.006 1.00 97.94 162 ALA A C 1
ATOM 1255 O O . ALA A 1 162 ? 0.708 -5.056 -28.008 1.00 97.94 162 ALA A O 1
ATOM 1256 N N . VAL A 1 163 ? 0.563 -2.817 -27.918 1.00 95.81 163 VAL A N 1
ATOM 1257 C CA . VAL A 1 163 ? -0.898 -2.775 -27.753 1.00 95.81 163 VAL A CA 1
ATOM 1258 C C . VAL A 1 163 ? -1.625 -3.435 -28.928 1.00 95.81 163 VAL A C 1
ATOM 1260 O O . VAL A 1 163 ? -2.595 -4.158 -28.710 1.00 95.81 163 VAL A O 1
ATOM 1263 N N . LEU A 1 164 ? -1.142 -3.269 -30.167 1.00 96.06 164 LEU A N 1
ATOM 1264 C CA . LEU A 1 164 ? -1.715 -3.940 -31.346 1.00 96.06 164 LEU A CA 1
ATOM 1265 C C . LEU A 1 164 ? -1.621 -5.473 -31.280 1.00 96.06 164 LEU A C 1
ATOM 1267 O O . LEU A 1 164 ? -2.404 -6.155 -31.940 1.00 96.06 164 LEU A O 1
ATOM 1271 N N . ARG A 1 165 ? -0.695 -6.015 -30.482 1.00 95.94 165 ARG A N 1
ATOM 1272 C CA . ARG A 1 165 ? -0.560 -7.456 -30.214 1.00 95.94 165 ARG A CA 1
ATOM 1273 C C . ARG A 1 165 ? -1.325 -7.910 -28.965 1.00 95.94 165 ARG A C 1
ATOM 1275 O O . ARG A 1 165 ? -1.309 -9.090 -28.635 1.00 95.94 165 ARG A O 1
ATOM 1282 N N . GLY A 1 166 ? -2.000 -6.992 -28.271 1.00 94.88 166 GLY A N 1
ATOM 1283 C CA . GLY A 1 166 ? -2.630 -7.250 -26.976 1.00 94.88 166 GLY A CA 1
ATOM 1284 C C . GLY A 1 166 ? -1.634 -7.320 -25.813 1.00 94.88 166 GLY A C 1
ATOM 1285 O O . GLY A 1 166 ? -2.005 -7.763 -24.730 1.00 94.88 166 GLY A O 1
ATOM 1286 N N . GLY A 1 167 ? -0.387 -6.891 -26.007 1.00 96.75 167 GLY A N 1
ATOM 1287 C CA . GLY A 1 167 ? 0.590 -6.807 -24.926 1.00 96.75 167 GLY A CA 1
ATOM 1288 C C . GLY A 1 167 ? 0.253 -5.687 -23.942 1.00 96.75 167 GLY A C 1
ATOM 1289 O O . GLY A 1 167 ? -0.342 -4.670 -24.313 1.00 96.75 167 GLY A O 1
ATOM 1290 N N . ILE A 1 168 ? 0.651 -5.868 -22.687 1.00 98.12 168 ILE A N 1
ATOM 1291 C CA . ILE A 1 168 ? 0.602 -4.833 -21.653 1.00 98.12 168 ILE A CA 1
ATOM 1292 C C . ILE A 1 168 ? 2.004 -4.258 -21.490 1.00 98.12 168 ILE A C 1
ATOM 1294 O O . ILE A 1 168 ? 2.962 -5.006 -21.307 1.00 98.12 168 ILE A O 1
ATOM 1298 N N . VAL A 1 169 ? 2.133 -2.932 -21.546 1.00 98.69 169 VAL A N 1
ATOM 1299 C CA . VAL A 1 169 ? 3.431 -2.267 -21.348 1.00 98.69 169 VAL A CA 1
ATOM 1300 C C . VAL A 1 169 ? 3.453 -1.561 -20.004 1.00 98.69 169 VAL A C 1
ATOM 1302 O O . VAL A 1 169 ? 2.561 -0.767 -19.707 1.00 98.69 169 VAL A O 1
ATOM 1305 N N . VAL A 1 170 ? 4.472 -1.841 -19.198 1.00 98.62 170 VAL A N 1
ATOM 1306 C CA . VAL A 1 170 ? 4.626 -1.281 -17.854 1.00 98.62 170 VAL A CA 1
ATOM 1307 C C . VAL A 1 170 ? 5.925 -0.498 -17.776 1.00 98.62 170 VAL A C 1
ATOM 1309 O O . VAL A 1 170 ? 6.985 -1.009 -18.126 1.00 98.62 170 VAL A O 1
ATOM 1312 N N . TYR A 1 171 ? 5.858 0.729 -17.276 1.00 98.56 171 TYR A N 1
ATOM 1313 C CA . TYR A 1 171 ? 7.023 1.572 -17.035 1.00 98.56 171 TYR A CA 1
ATOM 1314 C C . TYR A 1 171 ? 7.132 1.909 -15.556 1.00 98.56 171 TYR A C 1
ATOM 1316 O O . TYR A 1 171 ? 6.148 2.294 -14.933 1.00 98.56 171 TYR A O 1
ATOM 1324 N N . ASN A 1 172 ? 8.344 1.845 -15.017 1.00 98.25 172 ASN A N 1
ATOM 1325 C CA . ASN A 1 172 ? 8.705 2.562 -13.801 1.00 98.25 172 ASN A CA 1
ATOM 1326 C C . ASN A 1 172 ? 9.483 3.828 -14.175 1.00 98.25 172 ASN A C 1
ATOM 1328 O O . ASN A 1 172 ? 10.460 3.756 -14.926 1.00 98.25 172 ASN A O 1
ATOM 1332 N N . PHE A 1 173 ? 9.091 4.977 -13.637 1.00 97.44 173 PHE A N 1
ATOM 1333 C CA . PHE A 1 173 ? 9.807 6.233 -13.821 1.00 97.44 173 PHE A CA 1
ATOM 1334 C C . PHE A 1 173 ? 9.998 6.931 -12.480 1.00 97.44 173 PHE A C 1
ATOM 1336 O O . PHE A 1 173 ? 9.033 7.278 -11.802 1.00 97.44 173 PHE A O 1
ATOM 1343 N N . VAL A 1 174 ? 11.263 7.161 -12.135 1.00 93.88 174 VAL A N 1
ATOM 1344 C CA . VAL A 1 174 ? 11.648 7.936 -10.957 1.00 93.88 174 VAL A CA 1
ATOM 1345 C C . VAL A 1 174 ? 12.113 9.305 -11.431 1.00 93.88 174 VAL A C 1
ATOM 1347 O O . VAL A 1 174 ? 13.147 9.380 -12.092 1.00 93.88 174 VAL A O 1
ATOM 1350 N N . ASP A 1 175 ? 11.372 10.363 -11.107 1.00 92.12 175 ASP A N 1
ATOM 1351 C CA . ASP A 1 175 ? 11.734 11.741 -11.441 1.00 92.12 175 ASP A CA 1
ATOM 1352 C C . ASP A 1 175 ? 12.903 12.218 -10.570 1.00 92.12 175 ASP A C 1
ATOM 1354 O O . ASP A 1 175 ? 12.752 12.458 -9.373 1.00 92.12 175 ASP A O 1
ATOM 1358 N N . ARG A 1 176 ? 14.083 12.350 -11.182 1.00 87.31 176 ARG A N 1
ATOM 1359 C CA . ARG A 1 176 ? 15.340 12.751 -10.528 1.00 87.31 176 ARG A CA 1
ATOM 1360 C C . ARG A 1 176 ? 15.619 14.254 -10.655 1.00 87.31 176 ARG A C 1
ATOM 1362 O O . ARG A 1 176 ? 16.758 14.674 -10.464 1.00 87.31 176 ARG A O 1
ATOM 1369 N N . GLY A 1 177 ? 14.599 15.053 -10.976 1.00 86.88 177 GLY A N 1
ATOM 1370 C CA . GLY A 1 177 ? 14.736 16.478 -11.285 1.00 86.88 177 GLY A CA 1
ATOM 1371 C C . GLY A 1 177 ? 14.903 16.735 -12.782 1.00 86.88 177 GLY A C 1
ATOM 1372 O O . GLY A 1 177 ? 15.702 17.586 -13.172 1.00 86.88 177 GLY A O 1
ATOM 1373 N N . TYR A 1 178 ? 14.188 15.975 -13.617 1.00 91.06 178 TYR A N 1
ATOM 1374 C CA . TYR A 1 178 ? 14.180 16.191 -15.065 1.00 91.06 178 TYR A CA 1
ATOM 1375 C C . TYR A 1 178 ? 13.442 17.486 -15.436 1.00 91.06 178 TYR A C 1
ATOM 1377 O O . TYR A 1 178 ? 12.780 18.113 -14.607 1.00 91.06 178 TYR A O 1
ATOM 1385 N N . ASP A 1 179 ? 13.534 17.880 -16.709 1.00 91.88 179 ASP A N 1
ATOM 1386 C CA . ASP A 1 179 ? 12.771 19.012 -17.232 1.00 91.88 179 ASP A CA 1
ATOM 1387 C C . ASP A 1 179 ? 11.256 18.839 -16.960 1.00 91.88 179 ASP A C 1
ATOM 1389 O O . ASP A 1 179 ? 10.691 17.797 -17.312 1.00 91.88 179 ASP A O 1
ATOM 1393 N N . PRO A 1 180 ? 10.570 19.833 -16.361 1.00 90.06 180 PRO A N 1
ATOM 1394 C CA . PRO A 1 180 ? 9.161 19.703 -15.997 1.00 90.06 180 PRO A CA 1
ATOM 1395 C C . PRO A 1 180 ? 8.219 19.425 -17.174 1.00 90.06 180 PRO A C 1
ATOM 1397 O O . PRO A 1 180 ? 7.222 18.727 -16.990 1.00 90.06 180 PRO A O 1
ATOM 1400 N N . MET A 1 181 ? 8.510 19.934 -18.379 1.00 90.75 181 MET A N 1
ATOM 1401 C CA . MET A 1 181 ? 7.682 19.640 -19.555 1.00 90.75 181 MET A CA 1
ATOM 1402 C C . MET A 1 181 ? 7.858 18.188 -20.000 1.00 90.75 181 MET A C 1
ATOM 1404 O O . MET A 1 181 ? 6.880 17.519 -20.334 1.00 90.75 181 MET A O 1
ATOM 1408 N N . LEU A 1 182 ? 9.089 17.676 -19.952 1.00 93.50 182 LEU A N 1
ATOM 1409 C CA . LEU A 1 182 ? 9.366 16.269 -20.226 1.00 93.50 182 LEU A CA 1
ATOM 1410 C C . LEU A 1 182 ? 8.677 15.349 -19.205 1.00 93.50 182 LEU A C 1
ATOM 1412 O O . LEU A 1 182 ? 8.060 14.354 -19.592 1.00 93.50 182 LEU A O 1
ATOM 1416 N N . VAL A 1 183 ? 8.732 15.691 -17.913 1.00 93.88 183 VAL A N 1
ATOM 1417 C CA . VAL A 1 183 ? 8.033 14.949 -16.847 1.00 93.88 183 VAL A CA 1
ATOM 1418 C C . VAL A 1 183 ? 6.524 14.938 -17.089 1.00 93.88 183 VAL A C 1
ATOM 1420 O O . VAL A 1 183 ? 5.889 13.889 -16.975 1.00 93.88 183 VAL A O 1
ATOM 1423 N N . GLU A 1 184 ? 5.947 16.068 -17.491 1.00 91.94 184 GLU A N 1
ATOM 1424 C CA . GLU A 1 184 ? 4.526 16.166 -17.823 1.00 91.94 184 GLU A CA 1
ATOM 1425 C C . GLU A 1 184 ? 4.150 15.263 -19.011 1.00 91.94 184 GLU A C 1
ATOM 1427 O O . GLU A 1 184 ? 3.158 14.529 -18.961 1.00 91.94 184 GLU A O 1
ATOM 1432 N N . HIS A 1 185 ? 4.987 15.220 -20.052 1.00 95.19 185 HIS A N 1
ATOM 1433 C CA . HIS A 1 185 ? 4.804 14.306 -21.181 1.00 95.19 185 HIS A CA 1
ATOM 1434 C C . HIS A 1 185 ? 4.885 12.825 -20.788 1.00 95.19 185 HIS A C 1
ATOM 1436 O O . HIS A 1 185 ? 4.201 12.003 -21.405 1.00 95.19 185 HIS A O 1
ATOM 1442 N N . VAL A 1 186 ? 5.694 12.473 -19.788 1.00 96.19 186 VAL A N 1
ATOM 1443 C CA . VAL A 1 186 ? 5.756 11.112 -19.237 1.00 96.19 186 VAL A CA 1
ATOM 1444 C C . VAL A 1 186 ? 4.481 10.807 -18.447 1.00 96.19 186 VAL A C 1
ATOM 1446 O O . VAL A 1 186 ? 3.801 9.826 -18.748 1.00 96.19 186 VAL A O 1
ATOM 1449 N N . LYS A 1 187 ? 4.107 11.668 -17.493 1.00 92.38 187 LYS A N 1
ATOM 1450 C CA . LYS A 1 187 ? 2.962 11.450 -16.592 1.00 92.38 187 LYS A CA 1
ATOM 1451 C C . LYS A 1 187 ? 1.615 11.400 -17.310 1.00 9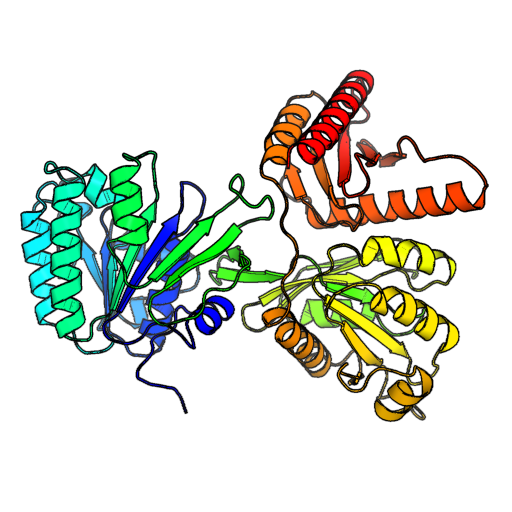2.38 187 LYS A C 1
ATOM 1453 O O . LYS A 1 187 ? 0.777 10.574 -16.952 1.00 92.38 187 LYS A O 1
ATOM 1458 N N . ASN A 1 188 ? 1.402 12.273 -18.294 1.00 90.38 188 ASN A N 1
ATOM 1459 C CA . ASN A 1 188 ? 0.098 12.454 -18.942 1.00 90.38 188 ASN A CA 1
ATOM 1460 C C . ASN A 1 188 ? 0.069 12.056 -20.423 1.00 90.38 188 ASN A C 1
ATOM 1462 O O . ASN A 1 188 ? -1.008 11.964 -21.006 1.00 90.38 188 ASN A O 1
ATOM 1466 N N . GLY A 1 189 ? 1.225 11.810 -21.047 1.00 90.38 189 GLY A N 1
ATOM 1467 C CA . GLY A 1 189 ? 1.323 11.593 -22.495 1.00 90.38 189 GLY A CA 1
ATOM 1468 C C . GLY A 1 189 ? 1.960 10.274 -22.932 1.00 90.38 189 GLY A C 1
ATOM 1469 O O . GLY A 1 189 ? 2.156 10.088 -24.138 1.00 90.38 189 GLY A O 1
ATOM 1470 N N . LEU A 1 190 ? 2.337 9.388 -22.002 1.00 96.56 190 LEU A N 1
ATOM 1471 C CA . LEU A 1 190 ? 2.974 8.108 -22.330 1.00 96.56 190 LEU A CA 1
ATOM 1472 C C . LEU A 1 190 ? 2.029 6.911 -22.191 1.00 96.56 190 LEU A C 1
ATOM 1474 O O . LEU A 1 190 ? 1.978 6.078 -23.100 1.00 96.56 190 LEU A O 1
ATOM 1478 N N . CYS A 1 191 ? 1.317 6.817 -21.066 1.00 97.94 191 CYS A N 1
ATOM 1479 C CA . CYS A 1 191 ? 0.538 5.635 -20.700 1.00 97.94 191 CYS A CA 1
ATOM 1480 C C . CYS A 1 191 ? -0.964 5.905 -20.587 1.00 97.94 191 CYS A C 1
ATOM 1482 O O . CYS A 1 191 ? -1.386 7.033 -20.344 1.00 97.94 191 CYS A O 1
ATOM 1484 N N . ASN A 1 192 ? -1.767 4.848 -20.741 1.00 96.94 192 ASN A N 1
ATOM 1485 C CA . ASN A 1 192 ? -3.217 4.904 -20.540 1.00 96.94 192 ASN A CA 1
ATOM 1486 C C . ASN A 1 192 ? -3.591 5.111 -19.063 1.00 96.94 192 ASN A C 1
ATOM 1488 O O . ASN A 1 192 ? -4.637 5.695 -18.777 1.00 96.94 192 ASN A O 1
ATOM 1492 N N . ALA A 1 193 ? -2.751 4.632 -18.140 1.00 96.50 193 ALA A N 1
ATOM 1493 C CA . ALA A 1 193 ? -2.836 4.966 -16.726 1.00 96.50 193 ALA A CA 1
ATOM 1494 C C . ALA A 1 193 ? -1.470 5.308 -16.132 1.00 96.50 193 ALA A C 1
ATOM 1496 O O . ALA A 1 193 ? -0.458 4.687 -16.461 1.00 96.50 193 ALA A O 1
ATOM 1497 N N . THR A 1 194 ? -1.479 6.248 -15.196 1.00 96.69 194 THR A N 1
ATOM 1498 C CA . THR A 1 194 ? -0.337 6.608 -14.362 1.00 96.69 194 THR A CA 1
ATOM 1499 C C . THR A 1 194 ? -0.731 6.445 -12.905 1.00 96.69 194 THR A C 1
ATOM 1501 O O . THR A 1 194 ? -1.709 7.033 -12.446 1.00 96.69 194 THR A O 1
ATOM 1504 N N . VAL A 1 195 ? 0.041 5.662 -12.163 1.00 94.88 195 VAL A N 1
ATOM 1505 C CA . VAL A 1 195 ? -0.052 5.518 -10.712 1.00 94.88 195 VAL A CA 1
ATOM 1506 C C . VAL A 1 195 ? 1.086 6.326 -10.109 1.00 94.88 195 VAL A C 1
ATOM 1508 O O . VAL A 1 195 ? 2.256 6.015 -10.322 1.00 94.88 195 VAL A O 1
ATOM 1511 N N . GLN A 1 196 ? 0.741 7.377 -9.372 1.00 91.56 196 GLN A N 1
ATOM 1512 C CA . GLN A 1 196 ? 1.702 8.114 -8.568 1.00 91.56 196 GLN A CA 1
ATOM 1513 C C . GLN A 1 196 ? 1.996 7.310 -7.305 1.00 91.56 196 GLN A C 1
ATOM 1515 O O . GLN A 1 196 ? 1.070 6.896 -6.611 1.00 91.56 196 GLN A O 1
ATOM 1520 N N . VAL A 1 197 ? 3.272 7.105 -7.017 1.00 90.31 197 VAL A N 1
ATOM 1521 C CA . VAL A 1 197 ? 3.789 6.472 -5.810 1.00 90.31 197 VAL A CA 1
ATOM 1522 C C . VAL A 1 197 ? 4.630 7.517 -5.099 1.00 90.31 197 VAL A C 1
ATOM 1524 O O . VAL A 1 197 ? 5.569 8.052 -5.687 1.00 90.31 197 VAL A O 1
ATOM 1527 N N . GLY A 1 198 ? 4.281 7.802 -3.853 1.00 79.81 198 GLY A N 1
ATOM 1528 C CA . GLY A 1 198 ? 5.052 8.673 -2.985 1.00 79.81 198 GLY A CA 1
ATOM 1529 C C . GLY A 1 198 ? 5.507 7.960 -1.722 1.00 79.81 198 GLY A C 1
ATOM 1530 O O . GLY A 1 198 ? 4.986 6.907 -1.344 1.00 79.81 198 GLY A O 1
ATOM 1531 N N . GLY A 1 199 ? 6.528 8.528 -1.093 1.00 67.25 199 GLY A N 1
ATOM 1532 C CA . GLY A 1 199 ? 7.168 7.997 0.107 1.00 67.25 199 GLY A CA 1
ATOM 1533 C C . GLY A 1 199 ? 7.311 9.052 1.199 1.00 67.25 199 GLY A C 1
ATOM 1534 O O . GLY A 1 199 ? 6.745 10.142 1.111 1.00 67.25 199 GLY A O 1
ATOM 1535 N N . LEU A 1 200 ? 8.113 8.722 2.215 1.00 51.78 200 LEU A N 1
ATOM 1536 C CA . LEU A 1 200 ? 8.474 9.637 3.300 1.00 51.78 200 LEU A CA 1
ATOM 1537 C C . LEU A 1 200 ? 9.044 10.950 2.729 1.00 51.78 200 LEU A C 1
ATOM 1539 O O . LEU A 1 200 ? 10.083 10.935 2.069 1.00 51.78 200 LEU A O 1
ATOM 1543 N N . GLY A 1 201 ? 8.372 12.072 3.009 1.00 47.44 201 GLY A N 1
ATOM 1544 C CA . GLY A 1 201 ? 8.796 13.417 2.603 1.00 47.44 201 GLY A CA 1
ATOM 1545 C C . GLY A 1 201 ? 8.114 14.013 1.360 1.00 47.44 201 GLY A C 1
ATOM 1546 O O . GLY A 1 201 ? 8.586 15.041 0.880 1.00 47.44 201 GLY A O 1
ATOM 1547 N N . GLU A 1 202 ? 7.039 13.409 0.837 1.00 49.12 202 GLU A N 1
ATOM 1548 C CA . GLU A 1 202 ? 6.170 13.990 -0.214 1.00 49.12 202 GLU A CA 1
ATOM 1549 C C . GLU A 1 202 ? 4.764 14.356 0.304 1.00 49.12 202 GLU A C 1
ATOM 1551 O O . GLU A 1 202 ? 4.498 14.160 1.487 1.00 49.12 202 GLU A O 1
ATOM 1556 N N . ASP A 1 203 ? 3.877 14.862 -0.582 1.00 37.41 203 ASP A N 1
ATOM 1557 C CA . ASP A 1 203 ? 2.553 15.511 -0.390 1.00 37.41 203 ASP A CA 1
ATOM 1558 C C . ASP A 1 203 ? 1.631 14.891 0.693 1.00 37.41 203 ASP A C 1
ATOM 1560 O O . ASP A 1 203 ? 0.655 15.512 1.126 1.00 37.41 203 ASP A O 1
ATOM 1564 N N . MET A 1 204 ? 1.941 13.679 1.162 1.00 38.09 204 MET A N 1
ATOM 1565 C CA . MET A 1 204 ? 1.405 13.039 2.359 1.00 38.09 204 MET A CA 1
ATOM 1566 C C . MET A 1 204 ? 2.486 12.736 3.408 1.00 38.09 204 MET A C 1
ATOM 1568 O O . MET A 1 204 ? 3.424 11.988 3.159 1.00 38.09 204 MET A O 1
ATOM 1572 N N . ILE A 1 205 ? 2.259 13.163 4.654 1.00 41.66 205 ILE A N 1
ATOM 1573 C CA . ILE A 1 205 ? 3.167 12.873 5.790 1.00 41.66 205 ILE A CA 1
ATOM 1574 C C . ILE A 1 205 ? 3.128 11.391 6.235 1.00 41.66 205 ILE A C 1
ATOM 1576 O O . ILE A 1 205 ? 3.931 10.952 7.052 1.00 41.66 205 ILE A O 1
ATOM 1580 N N . TYR A 1 206 ? 2.171 10.595 5.751 1.00 48.59 206 TYR A N 1
ATOM 1581 C CA . TYR A 1 206 ? 1.974 9.223 6.221 1.00 48.59 206 TYR A CA 1
ATOM 1582 C C . TYR A 1 206 ? 2.661 8.204 5.319 1.00 48.59 206 TYR A C 1
ATOM 1584 O O . TYR A 1 206 ? 2.097 7.819 4.302 1.00 48.59 206 TYR A O 1
ATOM 1592 N N . GLY A 1 207 ? 3.813 7.689 5.757 1.00 60.19 207 GLY A N 1
ATOM 1593 C CA . GLY A 1 207 ? 4.421 6.484 5.184 1.00 60.19 207 GLY A CA 1
ATOM 1594 C C . GLY A 1 207 ? 4.536 6.523 3.658 1.00 60.19 207 GLY A C 1
ATOM 1595 O O . GLY A 1 207 ? 4.698 7.583 3.063 1.00 60.19 207 GLY A O 1
ATOM 1596 N N . HIS A 1 208 ? 4.462 5.360 3.017 1.00 76.19 208 HIS A N 1
ATOM 1597 C CA . HIS A 1 208 ? 4.357 5.314 1.566 1.00 76.19 208 HIS A CA 1
ATOM 1598 C C . HIS A 1 208 ? 2.888 5.340 1.144 1.00 76.19 208 HIS A C 1
ATOM 1600 O O . HIS A 1 208 ? 2.027 4.742 1.799 1.00 76.19 208 HIS A O 1
ATOM 1606 N N . TYR A 1 209 ? 2.599 6.006 0.031 1.00 82.88 209 TYR A N 1
ATOM 1607 C CA . TYR A 1 209 ? 1.259 6.092 -0.531 1.00 82.88 209 TYR A CA 1
ATOM 1608 C C . TYR A 1 209 ? 1.273 5.904 -2.041 1.00 82.88 209 TYR A C 1
ATOM 1610 O O . TYR A 1 209 ? 2.254 6.200 -2.719 1.00 82.88 209 TYR A O 1
ATOM 1618 N N . PHE A 1 210 ? 0.158 5.451 -2.596 1.00 88.12 210 PHE A N 1
ATOM 1619 C CA . PHE A 1 210 ? -0.057 5.496 -4.031 1.00 88.12 210 PHE A CA 1
ATOM 1620 C C . PHE A 1 210 ? -1.418 6.091 -4.367 1.00 88.12 210 PHE A C 1
ATOM 1622 O O . PHE A 1 210 ? -2.374 6.009 -3.594 1.00 88.12 210 PHE A O 1
ATOM 1629 N N . LYS A 1 211 ? -1.518 6.689 -5.548 1.00 86.12 211 LYS A N 1
ATOM 1630 C CA . LYS A 1 211 ? -2.761 7.230 -6.085 1.00 86.12 211 LYS A CA 1
ATOM 1631 C C . LYS A 1 211 ? -2.783 7.054 -7.601 1.00 86.12 211 LYS A C 1
ATOM 1633 O O . LYS A 1 211 ? -1.864 7.522 -8.272 1.00 86.12 211 LYS A O 1
ATOM 1638 N N . PRO A 1 212 ? -3.834 6.442 -8.169 1.00 86.31 212 PRO A N 1
ATOM 1639 C CA . PRO A 1 212 ? -4.119 6.567 -9.592 1.00 86.31 212 PRO A CA 1
ATOM 1640 C C . PRO A 1 212 ? -4.218 8.056 -9.969 1.00 86.31 212 PRO A C 1
ATOM 1642 O O . PRO A 1 212 ? -5.122 8.763 -9.528 1.00 86.31 212 PRO A O 1
ATOM 1645 N N . TYR A 1 213 ? -3.242 8.544 -10.728 1.00 85.31 213 TYR A N 1
ATOM 1646 C CA . TYR A 1 213 ? -3.101 9.945 -11.123 1.00 85.31 213 TYR A CA 1
ATOM 1647 C C . TYR A 1 213 ? -3.873 10.240 -12.411 1.00 85.31 213 TYR A C 1
ATOM 1649 O O . TYR A 1 213 ? -4.577 11.242 -12.505 1.00 85.31 213 TYR A O 1
ATOM 1657 N N . SER A 1 214 ? -3.785 9.332 -13.380 1.00 89.00 214 SER A N 1
ATOM 1658 C CA . SER A 1 214 ? -4.560 9.347 -14.619 1.00 89.00 214 SER A CA 1
ATOM 1659 C C . SER A 1 214 ? -4.934 7.913 -14.993 1.00 89.00 214 SER A C 1
ATOM 1661 O O . SER A 1 214 ? -4.197 6.976 -14.689 1.00 89.00 214 SER A O 1
ATOM 1663 N N . CYS A 1 215 ? -6.108 7.716 -15.591 1.00 92.44 215 CYS A N 1
ATOM 1664 C CA . CYS A 1 215 ? -6.562 6.422 -16.099 1.00 92.44 215 CYS A CA 1
ATOM 1665 C C . CYS A 1 215 ? -7.690 6.654 -17.104 1.00 92.44 215 CYS A C 1
ATOM 1667 O O . CYS A 1 215 ? -8.648 7.360 -16.792 1.00 92.44 215 CYS A O 1
ATOM 1669 N N . ASP A 1 216 ? -7.589 6.069 -18.297 1.00 92.31 216 ASP A N 1
ATOM 1670 C CA . ASP A 1 216 ? -8.612 6.227 -19.340 1.00 92.31 216 ASP A CA 1
ATOM 1671 C C . ASP A 1 216 ? -9.760 5.200 -19.267 1.00 92.31 216 ASP A C 1
ATOM 1673 O O . ASP A 1 216 ? -10.730 5.319 -20.016 1.00 92.31 216 ASP A O 1
ATOM 1677 N N . TRP A 1 217 ? -9.671 4.208 -18.370 1.00 91.62 217 TRP A N 1
ATOM 1678 C CA . TRP A 1 217 ? -10.674 3.143 -18.247 1.00 91.62 217 TRP A CA 1
ATOM 1679 C C . TRP A 1 217 ? -11.363 3.070 -16.888 1.00 91.62 217 TRP A C 1
ATOM 1681 O O . TRP A 1 217 ? -12.401 2.425 -16.797 1.00 91.62 217 TRP A O 1
ATOM 1691 N N . ALA A 1 218 ? -10.835 3.712 -15.846 1.00 84.56 218 ALA A N 1
ATOM 1692 C CA . ALA A 1 218 ? -11.391 3.647 -14.499 1.00 84.56 218 ALA A CA 1
ATOM 1693 C C . ALA A 1 218 ? -11.620 5.040 -13.905 1.00 84.56 218 ALA A C 1
ATOM 1695 O O . ALA A 1 218 ? -10.942 6.009 -14.250 1.00 84.56 218 ALA A O 1
ATOM 1696 N N . ARG A 1 219 ? -12.574 5.138 -12.974 1.00 72.31 219 ARG A N 1
ATOM 1697 C CA . ARG A 1 219 ? -12.792 6.364 -12.205 1.00 72.31 219 ARG A CA 1
ATOM 1698 C C . ARG A 1 219 ? -11.763 6.438 -11.083 1.00 72.31 219 ARG A C 1
ATOM 1700 O O . ARG A 1 219 ? -11.704 5.555 -10.236 1.00 72.31 219 ARG A O 1
ATOM 1707 N N . LEU A 1 220 ? -10.985 7.513 -11.074 1.00 74.75 220 LEU A N 1
ATOM 1708 C CA . LEU A 1 220 ? -9.922 7.696 -10.095 1.00 74.75 220 LEU A CA 1
ATOM 1709 C C . LEU A 1 220 ? -10.509 7.994 -8.709 1.00 74.75 220 LEU A C 1
ATOM 1711 O O . LEU A 1 220 ? -11.408 8.839 -8.604 1.00 74.75 220 LEU A O 1
ATOM 1715 N N . PRO A 1 221 ? -10.000 7.353 -7.644 1.00 70.44 221 PRO A N 1
ATOM 1716 C CA . PRO A 1 221 ? -10.351 7.738 -6.289 1.00 70.44 221 PRO A CA 1
ATOM 1717 C C . PRO A 1 221 ? -9.840 9.155 -6.006 1.00 70.44 221 PRO A C 1
ATOM 1719 O O . PRO A 1 221 ? -8.759 9.560 -6.444 1.00 70.44 221 PRO A O 1
ATOM 1722 N N . GLU A 1 222 ? -10.598 9.922 -5.224 1.00 58.94 222 GLU A N 1
ATOM 1723 C CA . GLU A 1 222 ? -10.159 11.261 -4.818 1.00 58.94 222 GLU A CA 1
ATOM 1724 C C . GLU A 1 222 ? -8.916 11.196 -3.921 1.00 58.94 222 GLU A C 1
ATOM 1726 O O . GLU A 1 222 ? -8.056 12.084 -3.979 1.00 58.94 222 GLU A O 1
ATOM 1731 N N . ARG A 1 223 ? -8.800 10.131 -3.114 1.00 69.38 223 ARG A N 1
ATOM 1732 C CA . ARG A 1 223 ? -7.808 10.023 -2.046 1.00 69.38 223 ARG A CA 1
ATOM 1733 C C . ARG A 1 223 ? -6.736 8.959 -2.310 1.00 69.38 223 ARG A C 1
ATOM 1735 O O . ARG A 1 223 ? -7.023 7.932 -2.922 1.00 69.38 223 ARG A O 1
ATOM 1742 N N . PRO A 1 224 ? -5.502 9.222 -1.863 1.00 76.00 224 PRO A N 1
ATOM 1743 C CA . PRO A 1 224 ? -4.398 8.272 -1.926 1.00 76.00 224 PRO A CA 1
ATOM 1744 C C . PRO A 1 224 ? -4.598 7.093 -0.965 1.00 76.00 224 PRO A C 1
ATOM 1746 O O . PRO A 1 224 ? -5.257 7.214 0.067 1.00 76.00 224 PRO A O 1
ATOM 1749 N N . THR A 1 225 ? -3.992 5.959 -1.306 1.00 82.00 225 THR A N 1
ATOM 1750 C CA . THR A 1 225 ? -3.973 4.742 -0.492 1.00 82.00 225 THR A CA 1
ATOM 1751 C C . THR A 1 225 ? -2.609 4.572 0.153 1.00 82.00 225 THR A C 1
ATOM 1753 O O . THR A 1 225 ? -1.592 4.587 -0.536 1.00 82.00 225 THR A O 1
ATOM 1756 N N . LEU A 1 226 ? -2.586 4.381 1.469 1.00 80.38 226 LEU A N 1
ATOM 1757 C CA . LEU A 1 226 ? -1.358 4.100 2.203 1.00 80.38 226 LEU A CA 1
ATOM 1758 C C . LEU A 1 226 ? -0.925 2.652 1.991 1.00 80.38 226 LEU A C 1
ATOM 1760 O O . LEU A 1 226 ? -1.758 1.751 1.866 1.00 80.38 226 LEU A O 1
ATOM 1764 N N . PHE A 1 227 ? 0.381 2.414 1.996 1.00 84.81 227 PHE A N 1
ATOM 1765 C CA . PHE A 1 227 ? 0.939 1.075 1.917 1.00 84.81 227 PHE A CA 1
ATOM 1766 C C . PHE A 1 227 ? 2.207 0.922 2.761 1.00 84.81 227 PHE A C 1
ATOM 1768 O O . PHE A 1 227 ? 2.869 1.888 3.138 1.00 84.81 227 PHE A O 1
ATOM 1775 N N . LYS A 1 228 ? 2.532 -0.331 3.074 1.00 80.44 228 LYS A N 1
ATOM 1776 C CA . LYS A 1 228 ? 3.800 -0.756 3.672 1.00 80.44 228 LYS A CA 1
ATOM 1777 C C . LYS A 1 228 ? 4.450 -1.781 2.748 1.00 80.44 228 LYS A C 1
ATOM 1779 O O . LYS A 1 228 ? 3.760 -2.610 2.148 1.00 80.44 228 LYS A O 1
ATOM 1784 N N . ILE A 1 229 ? 5.776 -1.748 2.669 1.00 83.62 229 ILE A N 1
ATOM 1785 C CA . ILE A 1 229 ? 6.571 -2.760 1.972 1.00 83.62 229 ILE A CA 1
ATOM 1786 C C . ILE A 1 229 ? 7.069 -3.771 3.004 1.00 83.62 229 ILE A C 1
ATOM 1788 O O . ILE A 1 229 ? 7.637 -3.411 4.034 1.00 83.62 229 ILE A O 1
ATOM 1792 N N . THR A 1 230 ? 6.852 -5.052 2.727 1.00 82.38 230 THR A N 1
ATOM 1793 C CA . THR A 1 230 ? 7.255 -6.171 3.582 1.00 82.38 230 THR A CA 1
ATOM 1794 C C . THR A 1 230 ? 8.238 -7.073 2.845 1.00 82.38 230 THR A C 1
ATOM 1796 O O . THR A 1 230 ? 8.106 -7.307 1.645 1.00 82.38 230 THR A O 1
ATOM 1799 N N . ARG A 1 231 ? 9.256 -7.573 3.550 1.00 85.00 231 ARG A N 1
ATOM 1800 C CA . ARG A 1 231 ? 10.257 -8.502 3.005 1.00 85.00 231 ARG A CA 1
ATOM 1801 C C . ARG A 1 231 ? 10.345 -9.727 3.932 1.00 85.00 231 ARG A C 1
ATOM 1803 O O . ARG A 1 231 ? 10.838 -9.567 5.050 1.00 85.00 231 ARG A O 1
ATOM 1810 N N . PRO A 1 23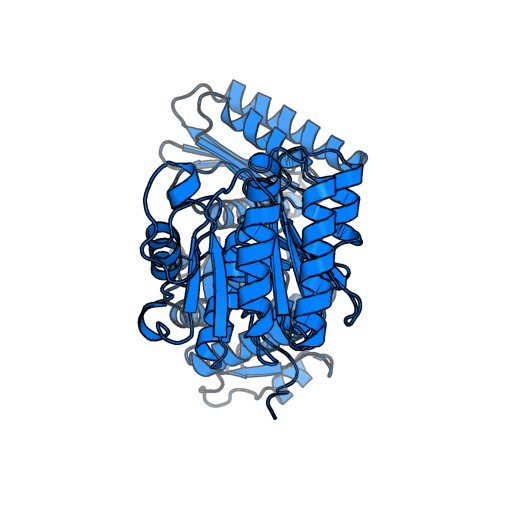2 ? 9.855 -10.919 3.527 1.00 86.19 232 PRO A N 1
ATOM 1811 C CA . PRO A 1 232 ? 9.111 -11.212 2.292 1.00 86.19 232 PRO A CA 1
ATOM 1812 C C . PRO A 1 232 ? 7.663 -10.679 2.328 1.00 86.19 232 PRO A C 1
ATOM 1814 O O . PRO A 1 232 ? 7.103 -10.507 3.409 1.00 86.19 232 PRO A O 1
ATOM 1817 N N . GLY A 1 233 ? 7.046 -10.463 1.159 1.00 82.88 233 GLY A N 1
ATOM 1818 C CA . GLY A 1 233 ? 5.615 -10.138 1.034 1.00 82.88 233 GLY A CA 1
ATOM 1819 C C . GLY A 1 233 ? 5.259 -9.055 0.007 1.00 82.88 233 GLY A C 1
ATOM 1820 O O . GLY A 1 233 ? 4.207 -9.148 -0.619 1.00 82.88 233 GLY A O 1
ATOM 1821 N N . GLY A 1 234 ? 6.134 -8.072 -0.211 1.00 89.62 234 GLY A N 1
ATOM 1822 C CA . GLY A 1 234 ? 5.903 -6.951 -1.127 1.00 89.62 234 GLY A CA 1
ATOM 1823 C C . GLY A 1 234 ? 5.006 -5.858 -0.540 1.00 89.62 234 GLY A C 1
ATOM 1824 O O . GLY A 1 234 ? 5.021 -5.602 0.667 1.00 89.62 234 GLY A O 1
ATOM 1825 N N . ILE A 1 235 ? 4.252 -5.191 -1.407 1.00 90.06 235 ILE A N 1
ATOM 1826 C CA . ILE A 1 235 ? 3.322 -4.105 -1.099 1.00 90.06 235 ILE A CA 1
ATOM 1827 C C . ILE A 1 235 ? 2.057 -4.663 -0.459 1.00 90.06 235 ILE A C 1
ATOM 1829 O O . ILE A 1 235 ? 1.361 -5.514 -1.018 1.0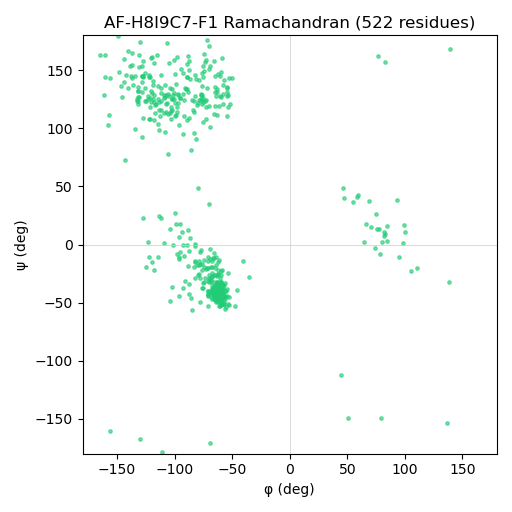0 90.06 235 ILE A O 1
ATOM 1833 N N . THR A 1 236 ? 1.738 -4.106 0.706 1.00 85.94 236 THR A N 1
ATOM 1834 C CA . THR A 1 236 ? 0.497 -4.349 1.441 1.00 85.94 236 THR A CA 1
ATOM 1835 C C . THR A 1 236 ? -0.188 -3.024 1.726 1.00 85.94 236 THR A C 1
ATOM 1837 O O . THR A 1 236 ? 0.457 -2.065 2.150 1.00 85.94 236 THR A O 1
ATOM 1840 N N . VAL A 1 237 ? -1.496 -2.958 1.497 1.00 84.81 237 VAL A N 1
ATOM 1841 C CA . VAL A 1 237 ? -2.299 -1.766 1.794 1.00 84.81 237 VAL A CA 1
ATOM 1842 C C . VAL A 1 237 ? -2.285 -1.545 3.293 1.00 84.81 237 VAL A C 1
ATOM 1844 O O . VAL A 1 237 ? -2.522 -2.484 4.046 1.00 84.81 237 VAL A O 1
ATOM 1847 N N . HIS A 1 238 ? -2.003 -0.330 3.744 1.00 84.69 238 HIS A N 1
ATOM 1848 C CA . HIS A 1 238 ? -1.843 -0.048 5.157 1.00 84.69 238 HIS A CA 1
ATOM 1849 C C . HIS A 1 238 ? -3.001 0.780 5.720 1.00 84.69 238 HIS A C 1
ATOM 1851 O O . HIS A 1 238 ? -3.303 1.859 5.226 1.00 84.69 238 HIS A O 1
ATOM 1857 N N . ILE A 1 239 ? -3.630 0.283 6.784 1.00 83.12 239 ILE A N 1
ATOM 1858 C CA . ILE A 1 239 ? -4.662 0.975 7.555 1.00 83.12 239 ILE A CA 1
ATOM 1859 C C . ILE A 1 239 ? -4.044 1.354 8.912 1.00 83.12 239 ILE A C 1
ATOM 1861 O O . ILE A 1 239 ? -3.994 0.519 9.818 1.00 83.12 239 ILE A O 1
ATOM 1865 N N . PRO A 1 240 ? -3.554 2.592 9.082 1.00 73.31 240 PRO A N 1
ATOM 1866 C CA . PRO A 1 240 ? -2.773 2.999 10.250 1.00 73.31 240 PRO A CA 1
ATOM 1867 C C . PRO A 1 240 ? -3.557 3.028 11.558 1.00 73.31 240 PRO A C 1
ATOM 1869 O O . PRO A 1 240 ? -2.947 3.166 12.613 1.00 73.31 240 PRO A O 1
ATOM 1872 N N . LYS A 1 241 ? -4.896 2.969 11.522 1.00 78.06 241 LYS A N 1
ATOM 1873 C CA . LYS A 1 241 ? -5.690 3.027 12.747 1.00 78.06 241 LYS A CA 1
ATOM 1874 C C . LYS A 1 241 ? -7.075 2.411 12.618 1.00 78.06 241 LYS A C 1
ATOM 1876 O O . LYS A 1 241 ? -7.972 2.993 12.008 1.00 78.06 241 LYS A O 1
ATOM 1881 N N . ILE A 1 242 ? -7.257 1.286 13.298 1.00 87.19 242 ILE A N 1
ATOM 1882 C CA . ILE A 1 242 ? -8.557 0.704 13.627 1.00 87.19 242 ILE A CA 1
ATOM 1883 C C . ILE A 1 242 ? -8.739 0.774 15.138 1.00 87.19 242 ILE A C 1
ATOM 1885 O O . ILE A 1 242 ? -7.924 0.248 15.896 1.00 87.19 242 ILE A O 1
ATOM 1889 N N . LEU A 1 243 ? -9.812 1.417 15.583 1.00 87.56 243 LEU A N 1
ATOM 1890 C CA . LEU A 1 243 ? -10.128 1.515 17.002 1.00 87.56 243 LEU A CA 1
ATOM 1891 C C . LEU A 1 243 ? -10.978 0.320 17.438 1.00 87.56 243 LEU A C 1
ATOM 1893 O O . LEU A 1 243 ? -11.987 0.023 16.809 1.00 87.56 243 LEU A O 1
ATOM 1897 N N . VAL A 1 244 ? -10.615 -0.336 18.536 1.00 91.94 244 VAL A N 1
ATOM 1898 C CA . VAL A 1 244 ? -11.408 -1.395 19.172 1.00 91.94 244 VAL A CA 1
ATOM 1899 C C . VAL A 1 244 ? -11.888 -0.883 20.526 1.00 91.94 244 VAL A C 1
ATOM 1901 O O . VAL A 1 244 ? -11.100 -0.697 21.452 1.00 91.94 244 VAL A O 1
ATOM 1904 N N . THR A 1 245 ? -13.189 -0.636 20.650 1.00 90.75 245 THR A N 1
ATOM 1905 C CA . THR A 1 245 ? -13.800 -0.018 21.833 1.00 90.75 245 THR A CA 1
ATOM 1906 C C . THR A 1 245 ? -15.000 -0.816 22.345 1.00 90.75 245 THR A C 1
ATOM 1908 O O . THR A 1 245 ? -15.372 -1.830 21.764 1.00 90.75 245 THR A O 1
ATOM 1911 N N . GLY A 1 246 ? -15.563 -0.421 23.487 1.00 91.25 246 GLY A N 1
ATOM 1912 C CA . GLY A 1 246 ? -16.676 -1.104 24.150 1.00 91.25 246 GLY A CA 1
ATOM 1913 C C . GLY A 1 246 ? -16.541 -1.175 25.680 1.00 91.25 246 GLY A C 1
ATOM 1914 O O . GLY A 1 246 ? -15.447 -0.921 26.207 1.00 91.25 246 GLY A O 1
ATOM 1915 N N . PRO A 1 247 ? -17.611 -1.560 26.404 1.00 90.31 247 PRO A N 1
ATOM 1916 C CA . PRO A 1 247 ? -17.629 -1.617 27.870 1.00 90.31 247 PRO A CA 1
ATOM 1917 C C . PRO A 1 247 ? -16.563 -2.539 28.476 1.00 90.31 247 PRO A C 1
ATOM 1919 O O . PRO A 1 247 ? -15.998 -3.411 27.807 1.00 90.31 247 PRO A O 1
ATOM 1922 N N . GLN A 1 248 ? -16.241 -2.361 29.758 1.00 86.50 248 GLN A N 1
ATOM 1923 C CA . GLN A 1 248 ? -15.325 -3.258 30.468 1.00 86.50 248 GLN A CA 1
ATOM 1924 C C . GLN A 1 248 ? -15.834 -4.709 30.418 1.00 86.50 248 GLN A C 1
ATOM 1926 O O . GLN A 1 248 ? -17.028 -4.958 30.466 1.00 86.50 248 GLN A O 1
ATOM 1931 N N . GLY A 1 249 ? -14.926 -5.679 30.271 1.00 87.88 249 GLY A N 1
ATOM 1932 C CA . GLY A 1 249 ? -15.304 -7.097 30.206 1.00 87.88 249 GLY A CA 1
ATOM 1933 C C . GLY A 1 249 ? -15.859 -7.572 28.857 1.00 87.88 249 GLY A C 1
ATOM 1934 O O . GLY A 1 249 ? -15.933 -8.783 28.650 1.00 87.88 249 GLY A O 1
ATOM 1935 N N . SER A 1 250 ? -16.115 -6.670 27.897 1.00 92.81 250 SER A N 1
ATOM 1936 C CA . SER A 1 250 ? -16.699 -7.030 26.594 1.00 92.81 250 SER A CA 1
ATOM 1937 C C . SER A 1 250 ? -15.821 -7.901 25.694 1.00 92.81 250 SER A C 1
ATOM 1939 O O . SER A 1 250 ? -16.308 -8.461 24.722 1.00 92.81 250 SER A O 1
ATOM 1941 N N . GLY A 1 251 ? -14.534 -8.073 26.019 1.00 91.81 251 GLY A N 1
ATOM 1942 C CA . GLY A 1 251 ? -13.608 -8.942 25.280 1.00 91.81 251 GLY A CA 1
ATOM 1943 C C . GLY A 1 251 ? -12.691 -8.233 24.277 1.00 91.81 251 GLY A C 1
ATOM 1944 O O . GLY A 1 251 ? -12.075 -8.908 23.458 1.00 91.81 251 GLY A O 1
ATOM 1945 N N . LYS A 1 252 ? -12.540 -6.903 24.367 1.00 91.56 252 LYS A N 1
ATOM 1946 C CA . LYS A 1 252 ? -11.597 -6.097 23.556 1.00 91.56 252 LYS A CA 1
ATOM 1947 C C . LYS A 1 252 ? -10.184 -6.677 23.491 1.00 91.56 252 LYS A C 1
ATOM 1949 O O . LYS A 1 252 ? -9.676 -6.915 22.402 1.00 91.56 252 LYS A O 1
ATOM 1954 N N . SER A 1 253 ? -9.573 -6.958 24.641 1.00 87.12 253 SER A N 1
ATOM 1955 C CA . SER A 1 253 ? -8.203 -7.482 24.700 1.00 87.12 253 SER A CA 1
ATOM 1956 C C . SER A 1 253 ? -8.086 -8.866 24.073 1.00 87.12 253 SER A C 1
ATOM 1958 O O . SER A 1 253 ? -7.110 -9.150 23.382 1.00 87.12 253 SER A O 1
ATOM 1960 N N . THR A 1 254 ? -9.105 -9.713 24.249 1.00 91.56 254 THR A N 1
ATOM 1961 C CA . THR A 1 254 ? -9.189 -11.012 23.572 1.00 91.56 254 THR A CA 1
ATOM 1962 C C . THR A 1 254 ? -9.272 -10.819 22.063 1.00 91.56 254 THR A C 1
ATOM 1964 O O . THR A 1 254 ? -8.503 -11.442 21.345 1.00 91.56 254 THR A O 1
ATOM 1967 N N . PHE A 1 255 ? -10.121 -9.909 21.580 1.00 94.06 255 PHE A N 1
ATOM 1968 C CA . PHE A 1 255 ? -10.255 -9.612 20.154 1.00 94.06 255 PHE A CA 1
ATOM 1969 C C . PHE A 1 255 ? -8.933 -9.132 19.545 1.00 94.06 255 PHE A C 1
ATOM 1971 O O . PHE A 1 255 ? -8.471 -9.705 18.563 1.00 94.06 255 PHE A O 1
ATOM 1978 N N . VAL A 1 256 ? -8.286 -8.130 20.154 1.00 90.69 256 VAL A N 1
ATOM 1979 C CA . VAL A 1 256 ? -7.014 -7.569 19.664 1.00 90.69 256 VAL A CA 1
ATOM 1980 C C . VAL A 1 256 ? -5.900 -8.620 19.686 1.00 90.69 256 VAL A C 1
ATOM 1982 O O . VAL A 1 256 ? -5.124 -8.718 18.738 1.00 90.69 256 VAL A O 1
ATOM 1985 N N . ARG A 1 257 ? -5.839 -9.455 20.730 1.00 89.31 257 ARG A N 1
ATOM 1986 C CA . ARG A 1 257 ? -4.855 -10.540 20.847 1.00 89.31 257 ARG A CA 1
ATOM 1987 C C . ARG A 1 257 ? -5.077 -11.648 19.823 1.00 89.31 257 ARG A C 1
ATOM 1989 O O . ARG A 1 257 ? -4.121 -12.081 19.187 1.00 89.31 257 ARG A O 1
ATOM 1996 N N . THR A 1 258 ? -6.317 -12.105 19.664 1.00 91.50 258 THR A N 1
ATOM 1997 C CA . THR A 1 258 ? -6.680 -13.110 18.660 1.00 91.50 258 THR A CA 1
ATOM 1998 C C . THR A 1 258 ? -6.379 -12.585 17.266 1.00 91.50 258 THR A C 1
ATOM 2000 O O . THR A 1 258 ? -5.760 -13.295 16.481 1.00 91.50 258 THR A O 1
ATOM 2003 N N . ALA A 1 259 ? -6.731 -11.326 16.984 1.00 90.56 259 ALA A N 1
ATOM 2004 C CA . ALA A 1 259 ? -6.412 -10.672 15.724 1.00 90.56 259 ALA A CA 1
ATOM 2005 C C . ALA A 1 259 ? -4.898 -10.683 15.479 1.00 90.56 259 ALA A C 1
ATOM 2007 O O . ALA A 1 259 ? -4.456 -11.139 14.426 1.00 90.56 259 ALA A O 1
ATOM 2008 N N . ALA A 1 260 ? -4.100 -10.278 16.474 1.00 86.25 260 ALA A N 1
ATOM 2009 C CA . ALA A 1 260 ? -2.643 -10.288 16.385 1.00 86.25 260 ALA A CA 1
ATOM 2010 C C . ALA A 1 260 ? -2.070 -11.667 16.043 1.00 86.25 260 ALA A C 1
ATOM 2012 O O . ALA A 1 260 ? -1.062 -11.719 15.354 1.00 86.25 260 ALA A O 1
ATOM 2013 N N . ALA A 1 261 ? -2.706 -12.755 16.492 1.00 86.50 261 ALA A N 1
ATOM 2014 C CA . ALA A 1 261 ? -2.290 -14.129 16.216 1.00 86.50 261 ALA A CA 1
ATOM 2015 C C . ALA A 1 261 ? -2.685 -14.642 14.814 1.00 86.50 261 ALA A C 1
ATOM 2017 O O . ALA A 1 261 ? -2.153 -15.663 14.379 1.00 86.50 261 ALA A O 1
ATOM 2018 N N . LEU A 1 262 ? -3.590 -13.958 14.094 1.00 84.56 262 LEU A N 1
ATOM 2019 C CA . LEU A 1 262 ? -3.988 -14.319 12.718 1.00 84.56 262 LEU A CA 1
ATOM 2020 C C . LEU A 1 262 ? -2.864 -14.122 11.701 1.00 84.56 262 LEU A C 1
ATOM 2022 O O . LEU A 1 262 ? -2.813 -14.781 10.666 1.00 84.56 262 LEU A O 1
ATOM 2026 N N . SER A 1 263 ? -1.969 -13.192 12.001 1.00 73.44 263 SER A N 1
ATOM 2027 C CA . SER A 1 263 ? -0.728 -12.972 11.270 1.00 73.44 263 SER A CA 1
ATOM 2028 C C . SER A 1 263 ? 0.414 -13.179 12.258 1.00 73.44 263 SER A C 1
ATOM 2030 O O . SER A 1 263 ? 0.185 -13.114 13.455 1.00 73.44 263 SER A O 1
ATOM 2032 N N . ALA A 1 264 ? 1.657 -13.407 11.841 1.00 63.19 264 ALA A N 1
ATOM 2033 C CA . ALA A 1 264 ? 2.790 -13.421 12.784 1.00 63.19 264 ALA A CA 1
ATOM 2034 C C . ALA A 1 264 ? 3.113 -12.005 13.341 1.00 63.19 264 ALA A C 1
ATOM 2036 O O . ALA A 1 264 ? 4.275 -11.631 13.506 1.00 63.19 264 ALA A O 1
ATOM 2037 N N . GLY A 1 265 ? 2.079 -11.182 13.542 1.00 58.22 265 GLY A N 1
ATOM 2038 C CA . GLY A 1 265 ? 2.122 -9.787 13.928 1.00 58.22 265 GLY A CA 1
ATOM 2039 C C . GLY A 1 265 ? 2.476 -9.599 15.398 1.00 58.22 265 GLY A C 1
ATOM 2040 O O . GLY A 1 265 ? 2.460 -10.520 16.215 1.00 58.22 265 GLY A O 1
ATOM 2041 N N . LYS A 1 266 ? 2.851 -8.367 15.747 1.00 59.41 266 LYS A N 1
ATOM 2042 C CA . LYS A 1 266 ? 3.291 -8.020 17.102 1.00 59.41 266 LYS A CA 1
ATOM 2043 C C . LYS A 1 266 ? 2.096 -7.551 17.928 1.00 59.41 266 LYS A C 1
ATOM 2045 O O . LYS A 1 266 ? 1.457 -6.568 17.566 1.00 59.41 266 LYS A O 1
ATOM 2050 N N . TYR A 1 267 ? 1.870 -8.192 19.072 1.00 64.25 267 TYR A N 1
ATOM 2051 C CA . TYR A 1 267 ? 0.933 -7.750 20.107 1.00 64.25 267 TYR A CA 1
ATOM 2052 C C . TYR A 1 267 ? 1.695 -7.109 21.267 1.00 64.25 267 TYR A C 1
ATOM 2054 O O . TYR A 1 267 ? 2.697 -7.656 21.732 1.00 64.25 267 TYR A O 1
ATOM 2062 N N . VAL A 1 268 ? 1.232 -5.953 21.736 1.00 55.25 268 VAL A N 1
ATOM 2063 C CA . VAL A 1 268 ? 1.703 -5.333 22.976 1.00 55.25 268 VAL A CA 1
ATOM 2064 C C . VAL A 1 268 ? 0.498 -4.902 23.789 1.00 55.25 268 VAL A C 1
ATOM 2066 O O . VAL A 1 268 ? -0.320 -4.117 23.320 1.00 55.25 268 VAL A O 1
ATOM 2069 N N . SER A 1 269 ? 0.439 -5.399 25.019 1.00 53.78 269 SER A N 1
ATOM 2070 C CA . SER A 1 269 ? -0.482 -4.906 26.033 1.00 53.78 269 SER A CA 1
ATOM 2071 C C . SER A 1 269 ? 0.248 -3.938 26.958 1.00 53.78 269 SER A C 1
ATOM 2073 O O . SER A 1 269 ? 1.390 -4.200 27.352 1.00 53.78 269 SER A O 1
ATOM 2075 N N . VAL A 1 270 ? -0.404 -2.834 27.320 1.00 49.75 270 VAL A N 1
ATOM 2076 C CA . VAL A 1 270 ? 0.051 -1.943 28.392 1.00 49.75 270 VAL A CA 1
ATOM 2077 C C . VAL A 1 270 ? -0.848 -2.157 29.614 1.00 49.75 270 VAL A C 1
ATOM 2079 O O . VAL A 1 270 ? -1.763 -1.377 29.896 1.00 49.75 270 VAL A O 1
ATOM 2082 N N . ASP A 1 271 ? -0.585 -3.256 30.327 1.00 41.91 271 ASP A N 1
ATOM 2083 C CA . ASP A 1 271 ? -1.302 -3.661 31.542 1.00 41.91 271 ASP A CA 1
ATOM 2084 C C . ASP A 1 271 ? -0.530 -3.296 32.818 1.00 41.91 271 ASP A C 1
ATOM 2086 O O . ASP A 1 271 ? 0.698 -3.399 32.886 1.00 41.91 271 ASP A O 1
ATOM 2090 N N . ARG A 1 272 ? -1.267 -2.974 33.889 1.00 30.86 272 ARG A N 1
ATOM 2091 C CA . ARG A 1 272 ? -0.756 -3.032 35.268 1.00 30.86 272 ARG A CA 1
ATOM 2092 C C . ARG A 1 272 ? -1.787 -3.763 36.126 1.00 30.86 272 ARG A C 1
ATOM 2094 O O . ARG A 1 272 ? -2.945 -3.377 36.152 1.00 30.86 272 ARG A O 1
ATOM 2101 N N . MET A 1 273 ? -1.370 -4.825 36.820 1.00 28.75 273 MET A N 1
ATOM 2102 C CA . MET A 1 273 ? -2.237 -5.648 37.689 1.00 28.75 273 MET A CA 1
ATOM 2103 C C . MET A 1 273 ? -3.497 -6.230 37.008 1.00 28.75 273 MET A C 1
ATOM 2105 O O . MET A 1 273 ? -4.549 -6.337 37.629 1.00 28.75 273 MET A O 1
ATOM 2109 N N . GLY A 1 274 ? -3.396 -6.634 35.737 1.00 35.19 274 GLY A N 1
ATOM 2110 C CA . GLY A 1 274 ? -4.501 -7.284 35.014 1.00 35.19 274 GLY A CA 1
ATOM 2111 C C . GLY A 1 274 ? -5.566 -6.330 34.460 1.00 35.19 274 GLY A C 1
ATOM 2112 O O . GLY A 1 274 ? -6.527 -6.794 33.852 1.00 35.19 274 GLY A O 1
ATOM 2113 N N . THR A 1 275 ? -5.394 -5.016 34.629 1.00 34.53 275 THR A N 1
ATOM 2114 C CA . THR A 1 275 ? -6.211 -3.974 33.999 1.00 34.53 275 THR A CA 1
ATOM 2115 C C . THR A 1 275 ? -5.393 -3.193 32.969 1.00 34.53 275 THR A C 1
ATOM 2117 O O . THR A 1 275 ? -4.286 -2.725 33.243 1.00 34.53 275 THR A O 1
ATOM 2120 N N . THR A 1 276 ? -5.962 -3.042 31.774 1.00 46.62 276 THR A N 1
ATOM 2121 C CA . THR A 1 276 ? -5.376 -2.321 30.638 1.00 46.62 276 THR A CA 1
ATOM 2122 C C . THR A 1 276 ? -5.474 -0.817 30.872 1.00 46.62 276 THR A C 1
ATOM 2124 O O . THR A 1 276 ? -6.558 -0.239 30.800 1.00 46.62 276 THR A O 1
ATOM 2127 N N . ILE A 1 277 ? -4.344 -0.183 31.199 1.00 42.91 277 ILE A N 1
ATOM 2128 C CA . ILE A 1 277 ? -4.284 1.237 31.595 1.00 42.91 277 ILE A CA 1
ATOM 2129 C C . ILE A 1 277 ? -4.053 2.147 30.385 1.00 42.91 277 ILE A C 1
ATOM 2131 O O . ILE A 1 277 ? -4.549 3.270 30.374 1.00 42.91 277 ILE A O 1
ATOM 2135 N N . ALA A 1 278 ? -3.337 1.674 29.356 1.00 49.72 278 ALA A N 1
ATOM 2136 C CA . ALA A 1 278 ? -3.005 2.488 28.179 1.00 49.72 278 ALA A CA 1
ATOM 2137 C C . ALA A 1 278 ? -3.374 1.848 26.829 1.00 49.72 278 ALA A C 1
ATOM 2139 O O . ALA A 1 278 ? -2.828 2.247 25.805 1.00 49.72 278 ALA A O 1
ATOM 2140 N N . GLY A 1 279 ? -4.324 0.908 26.831 1.00 64.44 279 GLY A N 1
ATOM 2141 C CA . GLY A 1 279 ? -4.851 0.249 25.632 1.00 64.44 279 GLY A CA 1
ATOM 2142 C C . GLY A 1 279 ? -4.012 -0.927 25.112 1.00 64.44 279 GLY A C 1
ATOM 2143 O O . GLY A 1 279 ? -2.820 -1.038 25.395 1.00 64.44 279 GLY A O 1
ATOM 2144 N N . ASP A 1 280 ? -4.654 -1.820 24.357 1.00 72.44 280 ASP A N 1
ATOM 2145 C CA . ASP A 1 280 ? -3.989 -2.900 23.616 1.00 72.44 280 ASP A CA 1
ATOM 2146 C C . ASP A 1 280 ? -3.542 -2.391 22.240 1.00 72.44 280 ASP A C 1
ATOM 2148 O O . ASP A 1 280 ? -4.279 -1.650 21.596 1.00 72.44 280 ASP A O 1
ATOM 2152 N N . HIS A 1 281 ? -2.383 -2.820 21.740 1.00 81.00 281 HIS A N 1
ATOM 2153 C CA . HIS A 1 281 ? -1.961 -2.540 20.365 1.00 81.00 281 HIS A CA 1
ATOM 2154 C C . HIS A 1 281 ? -1.557 -3.820 19.634 1.00 81.00 281 HIS A C 1
ATOM 2156 O O . HIS A 1 281 ? -0.722 -4.588 20.126 1.00 81.00 281 HIS A O 1
ATOM 2162 N N . ALA A 1 282 ? -2.083 -4.017 18.426 1.00 82.31 282 ALA A N 1
ATOM 2163 C CA . ALA A 1 282 ? -1.696 -5.119 17.554 1.00 82.31 282 ALA A CA 1
ATOM 2164 C C . ALA A 1 282 ? -1.498 -4.666 16.112 1.00 82.31 282 ALA A C 1
ATOM 2166 O O . ALA A 1 282 ? -2.345 -3.973 15.562 1.00 82.31 282 ALA A O 1
ATOM 2167 N N . GLN A 1 283 ? -0.432 -5.154 15.481 1.00 82.00 283 GLN A N 1
ATOM 2168 C CA . GLN A 1 283 ? -0.309 -5.109 14.027 1.00 82.00 283 GLN A CA 1
ATOM 2169 C C . GLN A 1 283 ? -0.856 -6.413 13.444 1.00 82.00 283 GLN A C 1
ATOM 2171 O O . GLN A 1 283 ? -0.452 -7.497 13.872 1.00 82.00 283 GLN A O 1
ATOM 2176 N N . VAL A 1 284 ? -1.749 -6.306 12.465 1.00 87.19 284 VAL A N 1
ATOM 2177 C CA . VAL A 1 284 ? -2.418 -7.439 11.820 1.00 87.19 284 VAL A CA 1
ATOM 2178 C C . VAL A 1 284 ? -2.293 -7.355 10.314 1.00 87.19 284 VAL A C 1
ATOM 2180 O O . VAL A 1 284 ? -2.445 -6.281 9.748 1.00 87.19 284 VAL A O 1
ATOM 2183 N N . THR A 1 285 ? -2.068 -8.491 9.658 1.00 84.75 285 THR A N 1
ATOM 2184 C CA . THR A 1 285 ? -2.105 -8.582 8.195 1.00 84.75 285 THR A CA 1
ATOM 2185 C C . THR A 1 285 ? -3.138 -9.609 7.741 1.00 84.75 285 THR A C 1
ATOM 2187 O O . THR A 1 285 ? -3.005 -10.793 8.041 1.00 84.75 285 THR A O 1
ATOM 2190 N N . ILE A 1 286 ? -4.154 -9.172 6.993 1.00 82.56 286 ILE A N 1
ATOM 2191 C CA . ILE A 1 286 ? -5.229 -10.017 6.447 1.00 82.56 286 ILE A CA 1
ATOM 2192 C C . ILE A 1 286 ? -5.404 -9.687 4.963 1.00 82.56 286 ILE A C 1
ATOM 2194 O O . ILE A 1 286 ? -5.591 -8.530 4.606 1.00 82.56 286 ILE A O 1
ATOM 2198 N N . LYS A 1 287 ?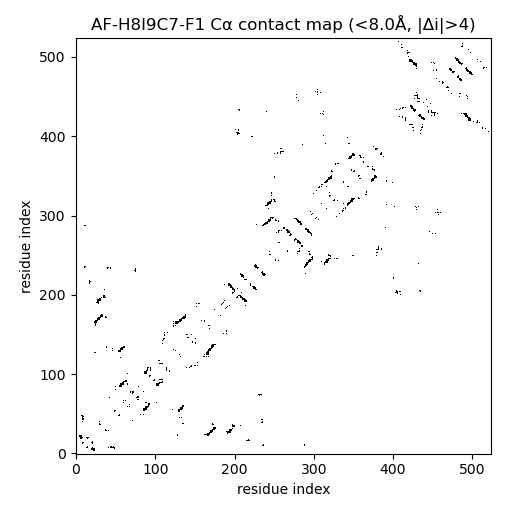 -5.353 -10.701 4.087 1.00 78.75 287 LYS A N 1
ATOM 2199 C CA . LYS A 1 287 ? -5.642 -10.585 2.638 1.00 78.75 287 LYS A CA 1
ATOM 2200 C C . LYS A 1 287 ? -4.956 -9.395 1.928 1.00 78.75 287 LYS A C 1
ATOM 2202 O O . LYS A 1 287 ? -5.557 -8.746 1.081 1.00 78.75 287 LYS A O 1
ATOM 2207 N N . GLY A 1 288 ? -3.695 -9.112 2.262 1.00 76.69 288 GLY A N 1
ATOM 2208 C CA . GLY A 1 288 ? -2.928 -8.014 1.652 1.00 76.69 288 GLY A CA 1
ATOM 2209 C C . GLY A 1 288 ? -3.152 -6.632 2.282 1.00 76.69 288 GLY A C 1
ATOM 2210 O O . GLY A 1 288 ? -2.545 -5.664 1.830 1.00 76.69 288 GLY A O 1
ATOM 2211 N N . PHE A 1 289 ? -3.958 -6.544 3.343 1.00 84.19 289 PHE A N 1
ATOM 2212 C CA . PHE A 1 289 ? -4.121 -5.356 4.179 1.00 84.19 289 PHE A CA 1
ATOM 2213 C C . PHE A 1 289 ? -3.339 -5.524 5.481 1.00 84.19 289 PHE A C 1
ATOM 2215 O O . PHE A 1 289 ? -3.551 -6.497 6.200 1.00 84.19 289 PHE A O 1
ATOM 2222 N N . SER A 1 290 ? -2.462 -4.579 5.801 1.00 85.25 290 SER A N 1
ATOM 2223 C CA . SER A 1 290 ? -1.808 -4.441 7.100 1.00 85.25 290 SER A CA 1
ATOM 2224 C C . SER A 1 290 ? -2.503 -3.347 7.904 1.00 85.25 290 SER A C 1
ATOM 2226 O O . SER A 1 290 ? -2.605 -2.218 7.442 1.00 85.25 290 SER A O 1
ATOM 2228 N N . MET A 1 291 ? -2.959 -3.644 9.111 1.00 87.19 291 MET A N 1
ATOM 2229 C CA . MET A 1 291 ? -3.706 -2.722 9.961 1.00 87.19 291 MET A CA 1
ATOM 2230 C C . MET A 1 291 ? -3.102 -2.634 11.359 1.00 87.19 291 MET A C 1
ATOM 2232 O O . MET A 1 291 ? -2.646 -3.644 11.897 1.00 87.19 291 MET A O 1
ATOM 2236 N N . ASP A 1 292 ? -3.153 -1.443 11.949 1.00 83.31 292 ASP A N 1
ATOM 2237 C CA . ASP A 1 292 ? -2.808 -1.227 13.353 1.00 83.31 292 ASP A CA 1
ATOM 2238 C C . ASP A 1 292 ? -4.103 -1.087 14.175 1.00 83.31 292 ASP A C 1
ATOM 2240 O O . ASP A 1 292 ? -4.927 -0.195 13.954 1.00 83.31 292 ASP A O 1
ATOM 2244 N N . LEU A 1 293 ? -4.312 -2.036 15.088 1.00 87.25 293 LEU A N 1
ATOM 2245 C CA . LEU A 1 293 ? -5.472 -2.151 15.971 1.00 87.25 293 LEU A CA 1
ATOM 2246 C C . LEU A 1 293 ? -5.147 -1.540 17.330 1.00 87.25 293 LEU A C 1
ATOM 2248 O O . LEU A 1 293 ? -4.167 -1.932 17.966 1.00 87.25 293 LEU A O 1
ATOM 2252 N N . PHE A 1 294 ? -6.016 -0.651 17.801 1.00 82.75 294 PHE A N 1
ATOM 2253 C CA . PHE A 1 294 ? -5.878 0.053 19.072 1.00 82.75 294 PHE A CA 1
ATOM 2254 C C . PHE A 1 294 ? -7.081 -0.238 19.969 1.00 82.75 294 PHE A C 1
ATOM 2256 O O . PHE A 1 294 ? -8.180 0.253 19.726 1.00 82.75 294 PHE A O 1
ATOM 2263 N N . GLY A 1 295 ? -6.885 -1.034 21.015 1.00 82.56 295 GLY A N 1
ATOM 2264 C CA . GLY A 1 295 ? -7.874 -1.271 22.060 1.00 82.56 295 GLY A CA 1
ATOM 2265 C C . GLY A 1 295 ? -7.960 -0.086 23.019 1.00 82.56 295 GLY A C 1
ATOM 2266 O O . GLY A 1 295 ? -6.941 0.339 23.556 1.00 82.56 295 GLY A O 1
ATOM 2267 N N . THR A 1 296 ? -9.160 0.434 23.283 1.00 73.62 296 THR A N 1
ATOM 2268 C CA . THR A 1 296 ? -9.353 1.503 24.277 1.00 73.62 296 THR A CA 1
ATOM 2269 C C . THR A 1 296 ? -9.568 0.945 25.688 1.00 73.62 296 THR A C 1
ATOM 2271 O O . THR A 1 296 ? -10.175 -0.124 25.845 1.00 73.62 296 THR A O 1
ATOM 2274 N N . PRO A 1 297 ? -9.168 1.680 26.744 1.00 66.25 297 PRO A N 1
ATOM 2275 C CA . PRO A 1 297 ? -9.660 1.428 28.097 1.00 66.25 297 PRO A CA 1
ATOM 2276 C C . PRO A 1 297 ? -11.198 1.460 28.116 1.00 66.25 297 PRO A C 1
ATOM 2278 O O . PRO A 1 297 ? -11.810 2.312 27.479 1.00 66.25 297 PRO A O 1
ATOM 2281 N N . GLY A 1 298 ? -11.833 0.504 28.801 1.00 57.16 298 GLY A N 1
ATOM 2282 C CA . GLY A 1 298 ? -13.297 0.324 28.792 1.00 57.16 298 GLY A CA 1
ATOM 2283 C C . GLY A 1 298 ? -14.028 0.817 30.043 1.00 57.16 298 GLY A C 1
ATOM 2284 O O . GLY A 1 298 ? -15.166 0.414 30.259 1.00 57.16 298 GLY A O 1
ATOM 2285 N N . GLN A 1 299 ? -13.374 1.593 30.911 1.00 61.00 299 GLN A N 1
ATOM 2286 C CA . GLN A 1 299 ? -13.977 2.084 32.158 1.00 61.00 299 GLN A CA 1
ATOM 2287 C C . GLN A 1 299 ? -14.687 3.428 31.920 1.00 61.00 299 GLN A C 1
ATOM 2289 O O . GLN A 1 299 ? -14.163 4.265 31.186 1.00 61.00 299 GLN A O 1
ATOM 2294 N N . LYS A 1 300 ? -15.823 3.669 32.595 1.00 56.47 300 LYS A N 1
ATOM 2295 C CA . LYS A 1 300 ? -16.644 4.897 32.464 1.00 56.47 300 LYS A CA 1
ATOM 2296 C C . LYS A 1 300 ? -15.856 6.228 32.486 1.00 56.47 300 LYS A C 1
ATOM 2298 O O . LYS A 1 300 ? -16.156 7.086 31.662 1.00 56.47 300 LYS A O 1
ATOM 2303 N N . PRO A 1 301 ? -14.799 6.413 33.308 1.00 51.03 301 PRO A N 1
ATOM 2304 C CA . PRO A 1 301 ? -14.002 7.648 33.296 1.00 51.03 301 PRO A CA 1
ATOM 2305 C C . PRO A 1 301 ? -13.262 7.953 31.979 1.00 51.03 301 PRO A C 1
ATOM 2307 O O . PRO A 1 301 ? -12.795 9.073 31.796 1.00 51.03 301 PRO A O 1
ATOM 2310 N N . PHE A 1 302 ? -13.130 6.981 31.069 1.00 60.03 302 PHE A N 1
ATOM 2311 C CA . PHE A 1 302 ? -12.397 7.122 29.804 1.00 60.03 302 PHE A CA 1
ATOM 2312 C C . PHE A 1 302 ? -13.309 7.351 28.587 1.00 60.03 302 PHE A C 1
ATOM 2314 O O . PHE A 1 302 ? -12.814 7.540 27.480 1.00 60.03 302 PHE A O 1
ATOM 2321 N N . ILE A 1 303 ? -14.634 7.387 28.753 1.00 62.38 303 ILE A N 1
ATOM 2322 C CA . ILE A 1 303 ? -15.554 7.674 27.639 1.00 62.38 303 ILE A CA 1
ATOM 2323 C C . ILE A 1 303 ? -15.352 9.096 27.076 1.00 62.38 303 ILE A C 1
ATOM 2325 O O . ILE A 1 303 ? -15.284 9.232 25.855 1.00 62.38 303 ILE A O 1
ATOM 2329 N N . PRO A 1 304 ? -15.106 10.149 27.887 1.00 60.94 304 PRO A N 1
ATOM 2330 C CA . PRO A 1 304 ? -14.783 11.474 27.349 1.00 60.94 304 PRO A CA 1
ATOM 2331 C C . PRO A 1 304 ? -13.510 11.503 26.486 1.00 60.94 304 PRO A C 1
ATOM 2333 O O . PRO A 1 304 ? -13.413 12.294 25.548 1.00 60.94 304 PRO A O 1
ATOM 2336 N N . THR A 1 305 ? -12.541 10.614 26.747 1.00 63.25 305 THR A N 1
ATOM 2337 C CA . THR A 1 305 ? -11.317 10.511 25.935 1.00 63.25 305 THR A CA 1
ATOM 2338 C C . THR A 1 305 ? -11.514 9.671 24.671 1.00 63.25 305 THR A C 1
ATOM 2340 O O . THR A 1 305 ? -10.719 9.803 23.738 1.00 63.25 305 THR A O 1
ATOM 2343 N N . LEU A 1 306 ? -12.597 8.884 24.569 1.00 70.81 306 LEU A N 1
ATOM 2344 C CA . LEU A 1 306 ? -12.933 8.096 23.377 1.00 70.81 306 LEU A CA 1
ATOM 2345 C C . LEU A 1 306 ? -13.043 8.968 22.129 1.00 70.81 306 LEU A C 1
ATOM 2347 O O . LEU A 1 306 ? -12.545 8.569 21.081 1.00 70.81 306 LEU A O 1
ATOM 2351 N N . LYS A 1 307 ? -13.628 10.167 22.242 1.00 67.56 307 LYS A N 1
ATOM 2352 C CA . LYS A 1 307 ? -13.705 11.113 21.123 1.00 67.56 307 LYS A CA 1
ATOM 2353 C C . LYS A 1 307 ? -12.317 11.423 20.574 1.00 67.56 307 LYS A C 1
ATOM 2355 O O . LYS A 1 307 ? -12.092 11.326 19.375 1.00 67.56 307 LYS A O 1
ATOM 2360 N N . ALA A 1 308 ? -11.358 11.705 21.455 1.00 63.16 308 ALA A N 1
ATOM 2361 C CA . ALA A 1 308 ? -9.985 11.941 21.038 1.00 63.16 308 ALA A CA 1
ATOM 2362 C C . ALA A 1 308 ? -9.384 10.695 20.364 1.00 63.16 308 ALA A C 1
ATOM 2364 O O . ALA A 1 308 ? -8.751 10.827 19.326 1.00 63.16 308 ALA A O 1
ATOM 2365 N N . PHE A 1 309 ? -9.646 9.482 20.861 1.00 66.69 309 PHE A N 1
ATOM 2366 C CA . PHE A 1 309 ? -9.195 8.246 20.205 1.00 66.69 309 PHE A CA 1
ATOM 2367 C C . PHE A 1 309 ? -9.905 7.916 18.895 1.00 66.69 309 PHE A C 1
ATOM 2369 O O . PHE A 1 309 ? -9.321 7.227 18.064 1.00 66.69 309 PHE A O 1
ATOM 2376 N N . ALA A 1 310 ? -11.135 8.364 18.689 1.00 68.81 310 ALA A N 1
ATOM 2377 C CA . ALA A 1 310 ? -11.864 8.135 17.451 1.00 68.81 310 ALA A CA 1
ATOM 2378 C C . ALA A 1 310 ? -11.408 9.089 16.336 1.00 68.81 310 ALA A C 1
ATOM 2380 O O . ALA A 1 310 ? -11.436 8.710 15.165 1.00 68.81 310 ALA A O 1
ATOM 2381 N N . VAL A 1 311 ? -10.870 10.265 16.692 1.00 65.75 311 VAL A N 1
ATOM 2382 C CA . VAL A 1 311 ? -10.253 11.196 15.736 1.00 65.75 311 VAL A CA 1
ATOM 2383 C C . VAL A 1 311 ? -9.185 10.480 14.902 1.00 65.75 311 VAL A C 1
ATOM 2385 O O . VAL A 1 311 ? -8.286 9.818 15.425 1.00 65.75 311 VAL A O 1
ATOM 2388 N N . ASP A 1 312 ? -9.304 10.622 13.583 1.00 65.19 312 ASP A N 1
ATOM 2389 C CA . ASP A 1 312 ? -8.480 10.000 12.541 1.00 65.19 312 ASP A CA 1
ATOM 2390 C C . ASP A 1 312 ? -8.554 8.460 12.434 1.00 65.19 312 ASP A C 1
ATOM 2392 O O . ASP A 1 312 ? -7.866 7.879 11.594 1.00 65.19 312 ASP A O 1
ATOM 2396 N N . ALA A 1 313 ? -9.373 7.766 13.237 1.00 76.62 313 ALA A N 1
ATOM 2397 C CA . ALA A 1 313 ? -9.596 6.336 13.020 1.00 76.62 313 ALA A CA 1
ATOM 2398 C C . ALA A 1 313 ? -10.151 6.098 11.605 1.00 76.62 313 ALA A C 1
ATOM 2400 O O . ALA A 1 313 ? -11.020 6.830 11.137 1.00 76.62 313 ALA A O 1
ATOM 2401 N N . MET A 1 314 ? -9.647 5.073 10.916 1.00 80.31 314 MET A N 1
ATOM 2402 C CA . MET A 1 314 ? -10.161 4.678 9.598 1.00 80.31 314 MET A CA 1
ATOM 2403 C C . MET A 1 314 ? -11.315 3.686 9.706 1.00 80.31 314 MET A C 1
ATOM 2405 O O . MET A 1 314 ? -12.098 3.545 8.774 1.00 80.31 314 MET A O 1
ATOM 2409 N N . GLY A 1 315 ? -11.445 3.039 10.863 1.00 88.19 315 GLY A N 1
ATOM 2410 C CA . GLY A 1 315 ? -12.623 2.272 11.224 1.00 88.19 315 GLY A CA 1
ATOM 2411 C C . GLY A 1 315 ? -12.669 1.943 12.701 1.00 88.19 315 GLY A C 1
ATOM 2412 O O . GLY A 1 315 ? -11.660 2.039 13.408 1.00 88.19 315 GLY A O 1
ATOM 2413 N N . ILE A 1 316 ? -13.856 1.569 13.165 1.00 91.94 316 ILE A N 1
ATOM 2414 C CA . ILE A 1 316 ? -14.132 1.348 14.582 1.00 91.94 316 ILE A CA 1
ATOM 2415 C C . ILE A 1 316 ? -14.865 0.013 14.768 1.00 91.94 316 ILE A C 1
ATOM 2417 O O . ILE A 1 316 ? -15.847 -0.281 14.094 1.00 91.94 316 ILE A O 1
ATOM 2421 N N . VAL A 1 317 ? -14.397 -0.799 15.710 1.00 95.50 317 VAL A N 1
ATOM 2422 C CA . VAL A 1 317 ? -15.053 -2.027 16.167 1.00 95.50 317 VAL A CA 1
ATOM 2423 C C . VAL A 1 317 ? -15.588 -1.773 17.571 1.00 95.50 317 VAL A C 1
ATOM 2425 O O . VAL A 1 317 ? -14.809 -1.581 18.506 1.00 95.50 317 VAL A O 1
ATOM 2428 N N . VAL A 1 318 ? -16.910 -1.766 17.731 1.00 95.25 318 VAL A N 1
ATOM 2429 C CA . VAL A 1 318 ? -17.575 -1.604 19.031 1.00 95.25 318 VAL A CA 1
ATOM 2430 C C . VAL A 1 318 ? -17.980 -2.977 19.553 1.00 95.25 318 VAL A C 1
ATOM 2432 O O . VAL A 1 318 ? -18.853 -3.621 18.983 1.00 95.25 318 VAL A O 1
ATOM 2435 N N . ILE A 1 319 ? -17.349 -3.440 20.628 1.00 96.06 319 ILE A N 1
ATOM 2436 C CA . ILE A 1 319 ? -17.553 -4.779 21.187 1.00 96.06 319 ILE A CA 1
ATOM 2437 C C . ILE A 1 319 ? -18.453 -4.720 22.417 1.00 96.06 319 ILE A C 1
ATOM 2439 O O . ILE A 1 319 ? -18.127 -4.051 23.401 1.00 96.06 319 ILE A O 1
ATOM 2443 N N . VAL A 1 320 ? -19.530 -5.498 22.382 1.00 96.12 320 VAL A N 1
ATOM 2444 C CA . VAL A 1 320 ? -20.532 -5.639 23.440 1.00 96.12 320 VAL A CA 1
ATOM 2445 C C . VAL A 1 320 ? -20.481 -7.065 23.983 1.00 96.12 320 VAL A C 1
ATOM 2447 O O . VAL A 1 320 ? -20.355 -8.022 23.220 1.00 96.12 320 VAL A O 1
ATOM 2450 N N . ASP A 1 321 ? -20.532 -7.209 25.306 1.00 95.50 321 ASP A N 1
ATOM 2451 C CA . ASP A 1 321 ? -20.696 -8.515 25.943 1.00 95.50 321 ASP A CA 1
ATOM 2452 C C . ASP A 1 321 ? -22.137 -8.989 25.747 1.00 95.50 321 ASP A C 1
ATOM 2454 O O . ASP A 1 321 ? -23.054 -8.321 26.203 1.00 95.50 321 ASP A O 1
ATOM 2458 N N . SER A 1 322 ? -22.353 -10.113 25.072 1.00 96.06 322 SER A N 1
ATOM 2459 C CA . SER A 1 322 ? -23.713 -10.614 24.839 1.00 96.06 322 SER A CA 1
ATOM 2460 C C . SER A 1 322 ? -24.264 -11.410 26.019 1.00 96.06 322 SER A C 1
ATOM 2462 O O . SER A 1 322 ? -25.474 -11.598 26.099 1.00 96.06 322 SER A O 1
ATOM 2464 N N . ALA A 1 323 ? -23.395 -11.903 26.905 1.00 93.38 323 ALA A N 1
ATOM 2465 C CA . ALA A 1 323 ? -23.770 -12.725 28.054 1.00 93.38 323 ALA A CA 1
ATOM 2466 C C . ALA A 1 323 ? -24.129 -11.877 29.282 1.00 93.38 323 ALA A C 1
ATOM 2468 O O . ALA A 1 323 ? -24.998 -12.260 30.059 1.00 93.38 323 ALA A O 1
ATOM 2469 N N . ASP A 1 324 ? -23.454 -10.738 29.443 1.00 92.06 324 ASP A N 1
ATOM 2470 C CA . ASP A 1 324 ? -23.691 -9.762 30.513 1.00 92.06 324 ASP A CA 1
ATOM 2471 C C . ASP A 1 324 ? -23.501 -8.324 29.978 1.00 92.06 324 ASP A C 1
ATOM 2473 O O . ASP A 1 324 ? -22.461 -7.695 30.202 1.00 92.06 324 ASP A O 1
ATOM 2477 N N . PRO A 1 325 ? -24.446 -7.824 29.155 1.00 89.25 325 PRO A N 1
ATOM 2478 C CA . PRO A 1 325 ? -24.315 -6.536 28.480 1.00 89.25 325 PRO A CA 1
ATOM 2479 C C . PRO A 1 325 ? -24.470 -5.338 29.427 1.00 89.25 325 PRO A C 1
ATOM 2481 O O . PRO A 1 325 ? -25.521 -5.122 30.026 1.00 89.25 325 PRO A O 1
ATOM 2484 N N . ASP A 1 326 ? -23.465 -4.461 29.447 1.00 91.81 326 ASP A N 1
ATOM 2485 C CA . ASP A 1 326 ? -23.590 -3.089 29.962 1.00 91.81 326 ASP A CA 1
ATOM 2486 C C . ASP A 1 326 ? -24.113 -2.165 28.846 1.00 91.81 326 ASP A C 1
ATOM 2488 O O . ASP A 1 326 ? -23.339 -1.502 28.141 1.00 91.81 326 ASP A O 1
ATOM 2492 N N . PHE A 1 327 ? -25.434 -2.181 28.639 1.00 92.81 327 PHE A N 1
ATOM 2493 C CA . PHE A 1 327 ? -26.094 -1.421 27.572 1.00 92.81 327 PHE A CA 1
ATOM 2494 C C . PHE A 1 327 ? -25.973 0.092 27.743 1.00 92.81 327 PHE A C 1
ATOM 2496 O O . PHE A 1 327 ? -25.779 0.786 26.746 1.00 92.81 327 PHE A O 1
ATOM 2503 N N . ASP A 1 328 ? -26.009 0.599 28.977 1.00 89.75 328 ASP A N 1
ATOM 2504 C CA . ASP A 1 328 ? -25.868 2.031 29.253 1.00 89.75 328 ASP A CA 1
ATOM 2505 C C . ASP A 1 328 ? -24.515 2.546 28.742 1.00 89.75 328 ASP A C 1
ATOM 2507 O O . ASP A 1 328 ? -24.445 3.496 27.957 1.00 89.75 328 ASP A O 1
ATOM 2511 N N . THR A 1 329 ? -23.426 1.871 29.127 1.00 87.75 329 THR A N 1
ATOM 2512 C CA . THR A 1 329 ? -22.075 2.231 28.677 1.00 87.75 329 THR A CA 1
ATOM 2513 C C . THR A 1 329 ? -21.911 2.016 27.170 1.00 87.75 329 THR A C 1
ATOM 2515 O O . THR A 1 329 ? -21.283 2.829 26.488 1.00 87.75 329 THR A O 1
ATOM 2518 N N . ALA A 1 330 ? -22.456 0.927 26.620 1.00 90.94 330 ALA A N 1
ATOM 2519 C CA . ALA A 1 330 ? -22.375 0.646 25.187 1.00 90.94 330 ALA A CA 1
ATOM 2520 C C . ALA A 1 330 ? -23.111 1.704 24.345 1.00 90.94 330 ALA A C 1
ATOM 2522 O O . ALA A 1 330 ? -22.590 2.118 23.306 1.00 90.94 330 ALA A O 1
ATOM 2523 N N . ALA A 1 331 ? -24.269 2.185 24.801 1.00 91.19 331 ALA A N 1
ATOM 2524 C CA . ALA A 1 331 ? -25.029 3.246 24.147 1.00 91.19 331 ALA A CA 1
ATOM 2525 C C . ALA A 1 331 ? -24.277 4.588 24.165 1.00 91.19 331 ALA A C 1
ATOM 2527 O O . ALA A 1 331 ? -24.240 5.287 23.151 1.00 91.19 331 ALA A O 1
ATOM 2528 N N . GLU A 1 332 ? -23.609 4.928 25.271 1.00 87.62 332 GLU A N 1
ATOM 2529 C CA . GLU A 1 332 ? -22.783 6.141 25.376 1.00 87.62 332 GLU A CA 1
ATOM 2530 C C . GLU A 1 332 ? -21.581 6.106 24.409 1.00 87.62 332 GLU A C 1
ATOM 2532 O O . GLU A 1 332 ? -21.316 7.065 23.672 1.00 87.62 332 GLU A O 1
ATOM 2537 N N . ILE A 1 333 ? -20.896 4.959 24.340 1.00 88.44 333 ILE A N 1
ATOM 2538 C CA . ILE A 1 333 ? -19.807 4.705 23.386 1.00 88.44 333 ILE A CA 1
ATOM 2539 C C . ILE A 1 333 ? -20.317 4.825 21.946 1.00 88.44 333 ILE A C 1
ATOM 2541 O O . ILE A 1 333 ? -19.701 5.516 21.132 1.00 88.44 333 ILE A O 1
ATOM 2545 N N . LEU A 1 334 ? -21.453 4.199 21.625 1.00 89.31 334 LEU A N 1
ATOM 2546 C CA . LEU A 1 334 ? -22.050 4.267 20.289 1.00 89.31 334 LEU A CA 1
ATOM 2547 C C . LEU A 1 334 ? -22.461 5.687 19.909 1.00 89.31 334 LEU A C 1
ATOM 2549 O O . LEU A 1 334 ? -22.240 6.085 18.771 1.00 89.31 334 LEU A O 1
ATOM 2553 N N . SER A 1 335 ? -23.013 6.465 20.840 1.00 87.31 335 SER A N 1
ATOM 2554 C CA . SER A 1 335 ? -23.338 7.878 20.616 1.00 87.31 335 SER A CA 1
ATOM 2555 C C . SER A 1 335 ? -22.096 8.684 20.223 1.00 87.31 335 SER A C 1
ATOM 2557 O O . SER A 1 335 ? -22.141 9.470 19.277 1.00 87.31 335 SER A O 1
ATOM 2559 N N . THR A 1 336 ? -20.963 8.430 20.885 1.00 82.25 336 THR A N 1
ATOM 2560 C CA . THR A 1 336 ? -19.678 9.067 20.556 1.00 82.25 336 THR A CA 1
ATOM 2561 C C . THR A 1 336 ? -19.181 8.636 19.177 1.00 82.25 336 THR A C 1
ATOM 2563 O O . THR A 1 336 ? -18.819 9.481 18.365 1.00 82.25 336 THR A O 1
ATOM 2566 N N . VAL A 1 337 ? -19.218 7.335 18.875 1.00 84.62 337 VAL A N 1
ATOM 2567 C CA . VAL A 1 337 ? -18.784 6.787 17.579 1.00 84.62 337 VAL A CA 1
ATOM 2568 C C . VAL A 1 337 ? -19.650 7.297 16.423 1.00 84.62 337 VAL A C 1
ATOM 2570 O O . VAL A 1 337 ? -19.110 7.659 15.385 1.00 84.62 337 VAL A O 1
ATOM 2573 N N . ARG A 1 338 ? -20.975 7.403 16.600 1.00 84.69 338 ARG A N 1
ATOM 2574 C CA . ARG A 1 338 ? -21.914 7.908 15.575 1.00 84.69 338 ARG A CA 1
ATOM 2575 C C . ARG A 1 338 ? -21.658 9.361 15.175 1.00 84.69 338 ARG A C 1
ATOM 2577 O O . ARG A 1 338 ? -22.048 9.769 14.084 1.00 84.69 338 ARG A O 1
ATOM 2584 N N . GLN A 1 339 ? -21.051 10.158 16.054 1.00 77.81 339 GLN A N 1
ATOM 2585 C CA . GLN A 1 339 ? -20.687 11.542 15.738 1.00 77.81 339 GLN A CA 1
ATOM 2586 C C . GLN A 1 339 ? -19.473 11.617 14.802 1.00 77.81 339 GLN A C 1
ATOM 2588 O O . GLN A 1 339 ? -19.274 12.635 14.135 1.00 77.81 339 GLN A O 1
ATOM 2593 N N . GLU A 1 340 ? -18.693 10.541 14.713 1.00 70.31 340 GLU A N 1
ATOM 2594 C CA . GLU A 1 340 ? -17.530 10.439 13.846 1.00 70.31 340 GLU A CA 1
ATOM 2595 C C . GLU A 1 340 ? -17.946 9.899 12.471 1.00 70.31 340 GLU A C 1
ATOM 2597 O O . GLU A 1 340 ? -18.678 8.919 12.350 1.00 70.31 340 GLU A O 1
ATOM 2602 N N . ARG A 1 341 ? -17.472 10.527 11.388 1.00 70.62 341 ARG A N 1
ATOM 2603 C CA . ARG A 1 341 ? -17.751 10.090 10.002 1.00 70.62 341 ARG A CA 1
ATOM 2604 C C . ARG A 1 341 ? -16.850 8.921 9.588 1.00 70.62 341 ARG A C 1
ATOM 2606 O O . ARG A 1 341 ? -16.193 8.979 8.551 1.00 70.62 341 ARG A O 1
ATOM 2613 N N . VAL A 1 342 ? -16.770 7.904 10.438 1.00 78.00 342 VAL A N 1
ATOM 2614 C CA . VAL A 1 342 ? -15.848 6.773 10.320 1.00 78.00 342 VAL A CA 1
ATOM 2615 C C . VAL A 1 342 ? -16.660 5.476 10.229 1.00 78.00 342 VAL A C 1
ATOM 2617 O O . VAL A 1 342 ? -17.563 5.286 11.045 1.00 78.00 342 VAL A O 1
ATOM 2620 N N . PRO A 1 343 ? -16.363 4.568 9.278 1.00 87.69 343 PRO A N 1
ATOM 2621 C CA . PRO A 1 343 ? -17.003 3.257 9.216 1.00 87.69 343 PRO A CA 1
ATOM 2622 C C . PRO A 1 343 ? -16.872 2.506 10.538 1.00 87.69 343 PRO A C 1
ATOM 2624 O O . PRO A 1 343 ? -15.774 2.385 11.087 1.00 87.69 343 PRO A O 1
ATOM 2627 N N . TYR A 1 344 ? -17.974 1.963 11.043 1.00 93.25 344 TYR A N 1
ATOM 2628 C CA . TYR A 1 344 ? -17.939 1.177 12.265 1.00 93.25 344 TYR A CA 1
ATOM 2629 C C . TYR A 1 344 ? -18.816 -0.062 12.181 1.00 93.25 344 TYR A C 1
ATOM 2631 O O . TYR A 1 344 ? -19.803 -0.104 11.450 1.00 93.25 344 TYR A O 1
ATOM 2639 N N . ILE A 1 345 ? -18.436 -1.069 12.958 1.00 96.69 345 ILE A N 1
ATOM 2640 C CA . ILE A 1 345 ? -19.183 -2.311 13.125 1.00 96.69 345 ILE A CA 1
ATOM 2641 C C . ILE A 1 345 ? -19.432 -2.561 14.607 1.00 96.69 345 ILE A C 1
ATOM 2643 O O . ILE A 1 345 ? -18.603 -2.221 15.457 1.00 96.69 345 ILE A O 1
ATOM 2647 N N . VAL A 1 346 ? -20.567 -3.178 14.914 1.00 97.56 346 VAL A N 1
ATOM 2648 C CA . VAL A 1 346 ? -20.901 -3.609 16.272 1.00 97.56 346 VAL A CA 1
ATOM 2649 C C . VAL A 1 346 ? -20.718 -5.115 16.368 1.00 97.56 346 VAL A C 1
ATOM 2651 O O . VAL A 1 346 ? -21.121 -5.873 15.489 1.00 97.56 346 VAL A O 1
ATOM 2654 N N . VAL A 1 347 ? -20.088 -5.562 17.442 1.00 97.94 347 VAL A N 1
ATOM 2655 C CA . VAL A 1 347 ? -19.769 -6.961 17.687 1.00 97.94 347 VAL A CA 1
ATOM 2656 C C . VAL A 1 347 ? -20.505 -7.413 18.941 1.00 97.94 347 VAL A C 1
ATOM 2658 O O . VAL A 1 347 ? -20.190 -6.964 20.042 1.00 97.94 347 VAL A O 1
ATOM 2661 N N . ALA A 1 348 ? -21.458 -8.324 18.764 1.00 97.69 348 ALA A N 1
ATOM 2662 C CA . ALA A 1 348 ? -22.110 -9.065 19.834 1.00 97.69 348 ALA A CA 1
ATOM 2663 C C . ALA A 1 348 ? -21.193 -10.235 20.228 1.00 97.69 348 ALA A C 1
ATOM 2665 O O . ALA A 1 348 ? -21.208 -11.303 19.618 1.00 97.69 348 ALA A O 1
ATOM 2666 N N . ASN A 1 349 ? -20.310 -10.010 21.198 1.00 97.62 349 ASN A N 1
ATOM 2667 C CA . ASN A 1 349 ? -19.268 -10.963 21.576 1.00 97.62 349 ASN A CA 1
ATOM 2668 C C . ASN A 1 349 ? -19.744 -11.966 22.640 1.00 97.62 349 ASN A C 1
ATOM 2670 O O . ASN A 1 349 ? -20.699 -11.691 23.359 1.00 97.62 349 ASN A O 1
ATOM 2674 N N . LYS A 1 350 ? -19.021 -13.080 22.798 1.00 97.06 350 LYS A N 1
ATOM 2675 C CA . LYS A 1 350 ? -19.302 -14.187 23.735 1.00 97.06 350 LYS A CA 1
ATOM 2676 C C . LYS A 1 350 ? -20.553 -14.997 23.382 1.00 97.06 350 LYS A C 1
ATOM 2678 O O . LYS A 1 350 ? -21.274 -15.451 24.264 1.00 97.06 350 LYS A O 1
ATOM 2683 N N . GLN A 1 351 ? -20.795 -15.203 22.087 1.00 96.38 351 GLN A N 1
ATOM 2684 C CA . GLN A 1 351 ? -21.908 -16.030 21.591 1.00 96.38 351 GLN A CA 1
ATOM 2685 C C . GLN A 1 351 ? -21.808 -17.516 21.992 1.00 96.38 351 GLN A C 1
ATOM 2687 O O . GLN A 1 351 ? -22.753 -18.275 21.812 1.00 96.38 351 GLN A O 1
ATOM 2692 N N . ASP A 1 352 ? -20.670 -17.944 22.538 1.00 94.25 352 ASP A N 1
ATOM 2693 C CA . ASP A 1 352 ? -20.460 -19.264 23.133 1.00 94.25 352 ASP A CA 1
ATOM 2694 C C . ASP A 1 352 ? -21.048 -19.401 24.550 1.00 94.25 352 ASP A C 1
ATOM 2696 O O . ASP A 1 352 ? -21.218 -20.519 25.042 1.00 94.25 352 ASP A O 1
ATOM 2700 N N . ALA A 1 353 ? -21.368 -18.288 25.217 1.00 92.75 353 ALA A N 1
ATOM 2701 C CA . ALA A 1 353 ? -21.921 -18.296 26.563 1.00 92.75 353 ALA A CA 1
ATOM 2702 C C . ALA A 1 353 ? -23.424 -18.619 26.571 1.00 92.75 353 ALA A C 1
ATOM 2704 O O . ALA A 1 353 ? -24.203 -18.155 25.737 1.00 92.75 353 ALA A O 1
ATOM 2705 N N . ALA A 1 354 ? -23.854 -19.393 27.569 1.00 88.81 354 ALA A N 1
ATOM 2706 C CA . ALA A 1 354 ? -25.265 -19.709 27.754 1.00 88.81 354 ALA A CA 1
ATOM 2707 C C . ALA A 1 354 ? -26.071 -18.438 28.070 1.00 88.81 354 ALA A C 1
ATOM 2709 O O . ALA A 1 354 ? -25.735 -17.707 28.998 1.00 88.81 354 ALA A O 1
ATOM 2710 N N . GLY A 1 355 ? -27.151 -18.207 27.319 1.00 86.38 355 GLY A N 1
ATOM 2711 C CA . GLY A 1 355 ? -28.005 -17.026 27.484 1.00 86.38 355 GLY A CA 1
ATOM 2712 C C . GLY A 1 355 ? -27.485 -15.762 26.796 1.00 86.38 355 GLY A C 1
ATOM 2713 O O . GLY A 1 355 ? -28.078 -14.706 26.991 1.00 86.38 355 GLY A O 1
ATOM 2714 N N . ALA A 1 356 ? -26.419 -15.859 25.992 1.00 92.81 356 ALA A N 1
ATOM 2715 C CA . ALA A 1 356 ? -25.945 -14.740 25.193 1.00 92.81 356 ALA A CA 1
ATOM 2716 C C . ALA A 1 356 ? -27.031 -14.256 24.218 1.00 92.81 356 ALA A C 1
ATOM 2718 O O . ALA A 1 356 ? -27.573 -15.048 23.444 1.00 92.81 356 ALA A O 1
ATOM 2719 N N . GLY A 1 357 ? -27.333 -12.958 24.251 1.00 92.12 357 GLY A N 1
ATOM 2720 C CA . GLY A 1 357 ? -28.216 -12.332 23.270 1.00 92.12 357 GLY A CA 1
ATOM 2721 C C . GLY A 1 357 ? -27.596 -12.380 21.874 1.00 92.12 357 GLY A C 1
ATOM 2722 O O . GLY A 1 357 ? -26.406 -12.114 21.713 1.00 92.12 357 GLY A O 1
ATOM 2723 N N . ASP A 1 358 ? -28.375 -12.729 20.857 1.00 95.06 358 ASP A N 1
ATOM 2724 C CA . ASP A 1 358 ? -27.872 -12.759 19.484 1.00 95.06 358 ASP A CA 1
ATOM 2725 C C . ASP A 1 358 ? -27.641 -11.342 18.916 1.00 95.06 358 ASP A C 1
ATOM 2727 O O . ASP A 1 358 ? -27.905 -10.317 19.551 1.00 95.06 358 ASP A O 1
ATOM 2731 N N . ALA A 1 359 ? -27.101 -11.271 17.699 1.00 95.00 359 ALA A N 1
ATOM 2732 C CA . ALA A 1 359 ? -26.803 -10.001 17.042 1.00 95.00 359 ALA A CA 1
ATOM 2733 C C . ALA A 1 359 ? -28.047 -9.114 16.834 1.00 95.00 359 ALA A C 1
ATOM 2735 O O . ALA A 1 359 ? -27.929 -7.889 16.891 1.00 95.00 359 ALA A O 1
ATOM 2736 N N . ASP A 1 360 ? -29.223 -9.708 16.615 1.00 95.56 360 ASP A N 1
ATOM 2737 C CA . ASP A 1 360 ? -30.467 -8.968 16.393 1.00 95.56 360 ASP A CA 1
ATOM 2738 C C . ASP A 1 360 ? -31.010 -8.396 17.707 1.00 95.56 360 ASP A C 1
ATOM 2740 O O . ASP A 1 360 ? -31.462 -7.249 17.743 1.00 95.56 360 ASP A O 1
ATOM 2744 N N . TYR A 1 361 ? -30.878 -9.141 18.806 1.00 95.62 361 TYR A N 1
ATOM 2745 C CA . TYR A 1 361 ? -31.162 -8.648 20.148 1.00 95.62 361 TYR A CA 1
ATOM 2746 C C . TYR A 1 361 ? -30.275 -7.447 20.502 1.00 95.62 361 TYR A C 1
ATOM 2748 O O . TYR A 1 361 ? -30.785 -6.383 20.851 1.00 95.62 361 TYR A O 1
ATOM 2756 N N . ILE A 1 362 ? -28.951 -7.565 20.326 1.00 96.38 362 ILE A N 1
ATOM 2757 C CA . ILE A 1 362 ? -28.015 -6.460 20.597 1.00 96.38 362 ILE A CA 1
ATOM 2758 C C . ILE A 1 362 ? -28.298 -5.247 19.698 1.00 96.38 362 ILE A C 1
ATOM 2760 O O . ILE A 1 362 ? -28.205 -4.107 20.158 1.00 96.38 362 ILE A O 1
ATOM 2764 N N . ARG A 1 363 ? -28.675 -5.466 18.430 1.00 96.69 363 ARG A N 1
ATOM 2765 C CA . ARG A 1 363 ? -29.096 -4.393 17.516 1.00 96.69 363 ARG A CA 1
ATOM 2766 C C . ARG A 1 363 ? -30.301 -3.628 18.059 1.00 96.69 363 ARG A C 1
ATOM 2768 O O . ARG A 1 363 ? -30.284 -2.400 18.005 1.00 96.69 363 ARG A O 1
ATOM 2775 N N . GLY A 1 364 ? -31.326 -4.348 18.517 1.00 95.00 364 GLY A N 1
ATOM 2776 C CA . GLY A 1 364 ? -32.562 -3.767 19.036 1.00 95.00 364 GLY A CA 1
ATOM 2777 C C . GLY A 1 364 ? -32.331 -2.944 20.299 1.00 95.00 364 GLY A C 1
ATOM 2778 O O . GLY A 1 364 ? -32.735 -1.786 20.349 1.00 95.00 364 GLY A O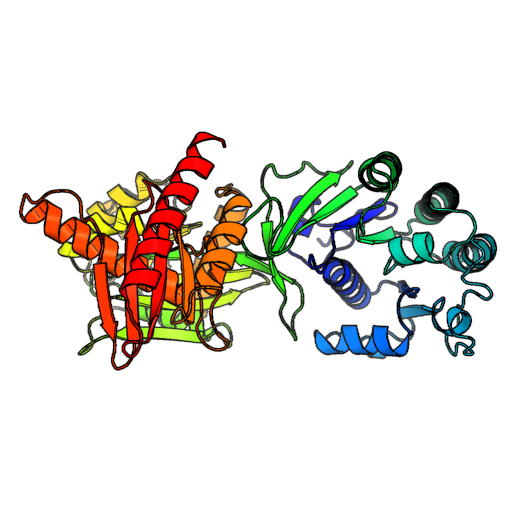 1
ATOM 2779 N N . GLU A 1 365 ? -31.615 -3.504 21.275 1.00 95.50 365 GLU A N 1
ATOM 2780 C CA . GLU A 1 365 ? -31.344 -2.840 22.559 1.00 95.50 365 GLU A CA 1
ATOM 2781 C C . GLU A 1 365 ? -30.493 -1.567 22.409 1.00 95.50 365 GLU A C 1
ATOM 2783 O O . GLU A 1 365 ? -30.703 -0.584 23.115 1.00 95.50 365 GLU A O 1
ATOM 2788 N N . LEU A 1 366 ? -29.545 -1.553 21.464 1.00 94.31 366 LEU A N 1
ATOM 2789 C CA . LEU A 1 366 ? -28.653 -0.410 21.222 1.00 94.31 366 LEU A CA 1
ATOM 2790 C C . LEU A 1 366 ? -29.124 0.531 20.100 1.00 94.31 366 LEU A C 1
ATOM 2792 O O . LEU A 1 366 ? -28.377 1.439 19.714 1.00 94.31 366 LEU A O 1
ATOM 2796 N N . ASP A 1 367 ? -30.324 0.305 19.552 1.00 94.06 367 ASP A N 1
ATOM 2797 C CA . ASP A 1 367 ? -30.910 1.068 18.440 1.00 94.06 367 ASP A CA 1
ATOM 2798 C C . ASP A 1 367 ? -29.906 1.278 17.288 1.00 94.06 367 ASP A C 1
ATOM 2800 O O . ASP A 1 367 ? -29.614 2.401 16.862 1.00 94.06 367 ASP A O 1
ATOM 2804 N N . VAL A 1 368 ? -29.238 0.197 16.863 1.00 94.12 368 VAL A N 1
ATOM 2805 C CA . VAL A 1 368 ? -28.171 0.262 15.851 1.00 94.12 368 VAL A CA 1
ATOM 2806 C C . VAL A 1 368 ? -28.784 0.372 14.445 1.00 94.12 368 VAL A C 1
ATOM 2808 O O . VAL A 1 368 ? -29.533 -0.531 14.052 1.00 94.12 368 VAL A O 1
ATOM 2811 N N . PRO A 1 369 ? -28.428 1.407 13.649 1.00 92.31 369 PRO A N 1
ATOM 2812 C CA . PRO A 1 369 ? -28.956 1.607 12.298 1.00 92.31 369 PRO A CA 1
ATOM 2813 C C . PRO A 1 369 ? -28.815 0.374 11.397 1.00 92.31 369 PRO A C 1
ATOM 2815 O O . PRO A 1 369 ? -27.829 -0.360 11.476 1.00 92.31 369 PRO A O 1
ATOM 2818 N N . GLY A 1 370 ? -29.810 0.131 10.539 1.00 89.06 370 GLY A N 1
ATOM 2819 C CA . GLY A 1 370 ? -29.895 -1.084 9.716 1.00 89.06 370 GLY A CA 1
ATOM 2820 C C . GLY A 1 370 ? -28.742 -1.276 8.721 1.00 89.06 370 GLY A C 1
ATOM 2821 O O . GLY A 1 370 ? -28.430 -2.406 8.360 1.00 89.06 370 GLY A O 1
ATOM 2822 N N . ASP A 1 371 ? -28.094 -0.189 8.312 1.00 87.94 371 ASP A N 1
ATOM 2823 C CA . ASP A 1 371 ? -26.921 -0.154 7.434 1.00 87.94 371 ASP A CA 1
ATOM 2824 C C . ASP A 1 371 ? -25.607 -0.497 8.155 1.00 87.94 371 ASP A C 1
ATOM 2826 O O . ASP A 1 371 ? -24.627 -0.867 7.511 1.00 87.94 371 ASP A O 1
ATOM 2830 N N . VAL A 1 372 ? -25.585 -0.434 9.488 1.00 93.69 372 VAL A N 1
ATOM 2831 C CA . VAL A 1 372 ? -24.417 -0.787 10.300 1.00 93.69 372 VAL A CA 1
ATOM 2832 C C . VAL A 1 372 ? -24.401 -2.298 10.549 1.00 93.69 372 VAL A C 1
ATOM 2834 O O . VAL A 1 372 ? -25.367 -2.836 11.109 1.00 93.69 372 VAL A O 1
ATOM 2837 N N . PRO A 1 373 ? -23.318 -3.017 10.196 1.00 96.25 373 PRO A N 1
ATOM 2838 C CA . PRO A 1 373 ? -23.191 -4.437 10.505 1.00 96.25 373 PRO A CA 1
ATOM 2839 C C . PRO A 1 373 ? -23.152 -4.698 12.017 1.00 96.25 373 PRO A C 1
ATOM 2841 O O . PRO A 1 373 ? -22.368 -4.084 12.746 1.00 96.25 373 PRO A O 1
ATOM 2844 N N . VAL A 1 374 ? -23.964 -5.657 12.471 1.00 97.56 374 VAL A N 1
ATOM 2845 C CA . VAL A 1 374 ? -23.915 -6.218 13.829 1.00 97.56 374 VAL A CA 1
ATOM 2846 C C . VAL A 1 374 ? -23.568 -7.698 13.702 1.00 97.56 374 VAL A C 1
ATOM 2848 O O . VAL A 1 374 ? -24.274 -8.440 13.021 1.00 97.56 374 VAL A O 1
ATOM 2851 N N . MET A 1 375 ? -22.451 -8.121 14.291 1.00 97.50 375 MET A N 1
ATOM 2852 C CA . MET A 1 375 ? -21.905 -9.468 14.108 1.00 97.50 375 MET A CA 1
ATOM 2853 C C . MET A 1 375 ? -21.806 -10.211 15.437 1.00 97.50 375 MET A C 1
ATOM 2855 O O . MET A 1 375 ? -21.119 -9.758 16.350 1.00 97.50 375 MET A O 1
ATOM 2859 N N . GLY A 1 376 ? -22.459 -11.370 15.525 1.00 97.38 376 GLY A N 1
ATOM 2860 C CA . GLY A 1 376 ? -22.287 -12.306 16.634 1.00 97.38 376 GLY A CA 1
ATOM 2861 C C . GLY A 1 376 ? -20.977 -13.077 16.496 1.00 97.38 376 GLY A C 1
ATOM 2862 O O . GLY A 1 376 ? -20.791 -13.752 15.483 1.00 97.38 376 GLY A O 1
ATOM 2863 N N . ILE A 1 377 ? -20.083 -12.977 17.487 1.00 97.50 377 ILE A N 1
ATOM 2864 C CA . ILE A 1 377 ? -18.808 -13.712 17.500 1.00 97.50 377 ILE A CA 1
ATOM 2865 C C . ILE A 1 377 ? -18.435 -14.249 18.890 1.00 97.50 377 ILE A C 1
ATOM 2867 O O . ILE A 1 377 ? -18.925 -13.800 19.927 1.00 97.50 377 ILE A O 1
ATOM 2871 N N . CYS A 1 378 ? -17.451 -15.138 18.911 1.00 96.62 378 CYS A N 1
ATOM 2872 C CA . CYS A 1 378 ? -16.567 -15.409 20.028 1.00 96.62 378 CYS A CA 1
ATOM 2873 C C . CYS A 1 378 ? -15.174 -14.837 19.714 1.00 96.62 378 CYS A C 1
ATOM 2875 O O . CYS A 1 378 ? -14.471 -15.320 18.831 1.00 96.62 378 CYS A O 1
ATOM 2877 N N . ALA A 1 379 ? -14.723 -13.828 20.464 1.00 94.88 379 ALA A N 1
ATOM 2878 C CA . ALA A 1 379 ? -13.435 -13.157 20.241 1.00 94.88 379 ALA A CA 1
ATOM 2879 C C . ALA A 1 379 ? -12.203 -14.074 20.377 1.00 94.88 379 ALA A C 1
ATOM 2881 O O . ALA A 1 379 ? -11.104 -13.677 19.994 1.00 94.88 379 ALA A O 1
ATOM 2882 N N . SER A 1 380 ? -12.357 -15.280 20.934 1.00 93.81 380 SER A N 1
ATOM 2883 C CA . SER A 1 380 ? -11.299 -16.300 20.961 1.00 93.81 380 SER A CA 1
ATOM 2884 C C . SER A 1 380 ? -11.205 -17.110 19.657 1.00 93.81 380 SER A C 1
ATOM 2886 O O . SER A 1 380 ? -10.192 -17.762 19.410 1.00 93.81 380 SER A O 1
ATOM 2888 N N . ASN A 1 381 ? -12.223 -17.036 18.792 1.00 95.31 381 ASN A N 1
ATOM 2889 C CA . ASN A 1 381 ? -12.255 -17.692 17.492 1.00 95.31 381 ASN A CA 1
ATOM 2890 C C . ASN A 1 381 ? -11.621 -16.800 16.413 1.00 95.31 381 ASN A C 1
ATOM 2892 O O . ASN A 1 381 ? -12.197 -15.804 15.968 1.00 95.31 381 ASN A O 1
ATOM 2896 N N . GLY A 1 382 ? -10.441 -17.201 15.938 1.00 92.88 382 GLY A N 1
ATOM 2897 C CA . GLY A 1 382 ? -9.703 -16.464 14.915 1.00 92.88 382 GLY A CA 1
ATOM 2898 C C . GLY A 1 382 ? -10.468 -16.249 13.606 1.00 92.88 382 GLY A C 1
ATOM 2899 O O . GLY A 1 382 ? -10.396 -15.164 13.033 1.00 92.88 382 GLY A O 1
ATOM 2900 N N . HIS A 1 383 ? -11.252 -17.228 13.149 1.00 92.81 383 HIS A N 1
ATOM 2901 C CA . HIS A 1 383 ? -11.983 -17.112 11.883 1.00 92.81 383 HIS A CA 1
ATOM 2902 C C . HIS A 1 383 ? -13.088 -16.041 11.952 1.00 92.81 383 HIS A C 1
ATOM 2904 O O . HIS A 1 383 ? -13.337 -15.316 10.987 1.00 92.81 383 HIS A O 1
ATOM 2910 N N . GLU A 1 384 ? -13.741 -15.900 13.104 1.00 96.19 384 GLU A N 1
ATOM 2911 C CA . GLU A 1 384 ? -14.796 -14.904 13.318 1.00 96.19 384 GLU A CA 1
ATOM 2912 C C . GLU A 1 384 ? -14.230 -13.492 13.508 1.00 96.19 384 GLU A C 1
ATOM 2914 O O . GLU A 1 384 ? -14.774 -12.530 12.957 1.00 96.19 384 GLU A O 1
ATOM 2919 N N . VAL A 1 385 ? -13.088 -13.371 14.197 1.00 95.56 385 VAL A N 1
ATOM 2920 C CA . VAL A 1 385 ? -12.322 -12.116 14.284 1.00 95.56 385 VAL A CA 1
ATOM 2921 C C . VAL A 1 385 ? -11.846 -11.680 12.896 1.00 95.56 385 VAL A C 1
ATOM 2923 O O . VAL A 1 385 ? -12.015 -10.520 12.522 1.00 95.56 385 VAL A O 1
ATOM 2926 N N . GLN A 1 386 ? -11.324 -12.608 12.089 1.00 93.69 386 GLN A N 1
ATOM 2927 C CA . GLN A 1 386 ? -10.913 -12.325 10.715 1.00 93.69 386 GLN A CA 1
ATOM 2928 C C . GLN A 1 386 ? -12.089 -11.817 9.870 1.00 93.69 386 GLN A C 1
ATOM 2930 O O . GLN A 1 386 ? -11.972 -10.776 9.229 1.00 93.69 386 GLN A O 1
ATOM 2935 N N . ARG A 1 387 ? -13.242 -12.501 9.903 1.00 94.62 387 ARG A N 1
ATOM 2936 C CA . ARG A 1 387 ? -14.447 -12.097 9.153 1.00 94.62 387 ARG A CA 1
ATOM 2937 C C . ARG A 1 387 ? -14.941 -10.701 9.550 1.00 94.62 387 ARG A C 1
ATOM 2939 O O . ARG A 1 387 ? -15.368 -9.929 8.692 1.00 94.62 387 ARG A O 1
ATOM 2946 N N . THR A 1 388 ? -14.870 -10.385 10.839 1.00 95.94 388 THR A N 1
ATOM 2947 C CA . THR A 1 388 ? -15.200 -9.069 11.402 1.00 95.94 388 THR A CA 1
ATOM 2948 C C . THR A 1 388 ? -14.312 -7.974 10.798 1.00 95.94 388 THR A C 1
ATOM 2950 O O . THR A 1 388 ? -14.817 -6.979 10.280 1.00 95.94 388 THR A O 1
ATOM 2953 N N . LEU A 1 389 ? -12.991 -8.185 10.770 1.00 94.06 389 LEU A N 1
ATOM 2954 C CA . LEU A 1 389 ? -12.037 -7.237 10.179 1.00 94.06 389 LEU A CA 1
ATOM 2955 C C . LEU A 1 389 ? -12.180 -7.121 8.655 1.00 94.06 389 LEU A C 1
ATOM 2957 O O . LEU A 1 389 ? -12.104 -6.020 8.123 1.00 94.06 389 LEU A O 1
ATOM 2961 N N . GLU A 1 390 ? -12.435 -8.225 7.951 1.00 91.81 390 GLU A N 1
ATOM 2962 C CA . GLU A 1 390 ? -12.696 -8.214 6.503 1.00 91.81 390 GLU A CA 1
ATOM 2963 C C . GLU A 1 390 ? -13.957 -7.416 6.147 1.00 91.81 390 GLU A C 1
ATOM 2965 O O . GLU A 1 390 ? -13.957 -6.674 5.167 1.00 91.81 390 GLU A O 1
ATOM 2970 N N . THR A 1 391 ? -15.008 -7.526 6.966 1.00 92.75 391 THR A N 1
ATOM 2971 C CA . THR A 1 391 ? -16.240 -6.738 6.802 1.00 92.75 391 THR A CA 1
ATOM 2972 C C . THR A 1 391 ? -15.945 -5.248 6.964 1.00 92.75 391 THR A C 1
ATOM 2974 O O . THR A 1 391 ? -16.349 -4.448 6.124 1.00 92.75 391 THR A O 1
ATOM 2977 N N . LEU A 1 392 ? -15.174 -4.879 7.994 1.00 92.19 392 LEU A N 1
ATOM 2978 C CA . LEU A 1 392 ? -14.769 -3.494 8.218 1.00 92.19 392 LEU A CA 1
ATOM 2979 C C . LEU A 1 392 ? -13.899 -2.949 7.071 1.00 92.19 392 LEU A C 1
ATOM 2981 O O . LEU A 1 392 ? -14.131 -1.831 6.621 1.00 92.19 392 LEU A O 1
ATOM 2985 N N . ILE A 1 393 ? -12.938 -3.733 6.563 1.00 87.38 393 ILE A N 1
ATOM 2986 C CA . ILE A 1 393 ? -12.121 -3.351 5.397 1.00 87.38 393 ILE A CA 1
ATOM 2987 C C . ILE A 1 393 ? -13.012 -3.065 4.185 1.00 87.38 393 ILE A C 1
ATOM 2989 O O . ILE A 1 393 ? -12.812 -2.050 3.522 1.00 87.38 393 ILE A O 1
ATOM 2993 N N . GLY A 1 394 ? -14.006 -3.918 3.915 1.00 83.69 394 GLY A N 1
ATOM 2994 C CA . GLY A 1 394 ? -14.949 -3.713 2.813 1.00 83.69 394 GLY A CA 1
ATOM 2995 C C . GLY A 1 394 ? -15.650 -2.353 2.883 1.00 83.69 394 GLY A C 1
ATOM 2996 O O . GLY A 1 394 ? -15.754 -1.671 1.871 1.00 83.69 394 GLY A O 1
ATOM 2997 N N . MET A 1 395 ? -16.028 -1.911 4.086 1.00 82.88 395 MET A N 1
ATOM 2998 C CA . MET A 1 395 ? -16.631 -0.589 4.304 1.00 82.88 395 MET A CA 1
ATOM 2999 C C . MET A 1 395 ? -15.629 0.566 4.123 1.00 82.88 395 MET A C 1
ATOM 3001 O O . MET A 1 395 ? -16.010 1.662 3.719 1.00 82.88 395 MET A O 1
ATOM 3005 N N . MET A 1 396 ? -14.342 0.355 4.423 1.00 75.38 396 MET A N 1
ATOM 3006 C CA . MET A 1 396 ? -13.304 1.389 4.291 1.00 75.38 396 MET A CA 1
ATOM 3007 C C . MET A 1 396 ? -12.898 1.660 2.846 1.00 75.38 396 MET A C 1
ATOM 3009 O O . MET A 1 396 ? -12.562 2.795 2.523 1.00 75.38 396 MET A O 1
ATOM 3013 N N . VAL A 1 397 ? -12.929 0.651 1.972 1.00 62.62 397 VAL A N 1
ATOM 3014 C CA . VAL A 1 397 ? -12.643 0.837 0.536 1.00 62.62 397 VAL A CA 1
ATOM 3015 C C . VAL A 1 397 ? -13.630 1.835 -0.098 1.00 62.62 397 VAL A C 1
ATOM 3017 O O . VAL A 1 397 ? -13.297 2.507 -1.071 1.00 62.62 397 VAL A O 1
ATOM 3020 N N . GLU A 1 398 ? -14.806 2.015 0.511 1.00 49.28 398 GLU A N 1
ATOM 3021 C CA . GLU A 1 398 ? -15.848 2.953 0.085 1.00 49.28 398 GLU A CA 1
ATOM 3022 C C . GLU A 1 398 ? -15.808 4.312 0.819 1.00 49.28 398 GLU A C 1
ATOM 3024 O O . GLU A 1 398 ? -16.466 5.264 0.391 1.00 49.28 398 GLU A O 1
ATOM 3029 N N . CYS A 1 399 ? -15.021 4.452 1.896 1.00 35.12 399 CYS A N 1
ATOM 3030 C CA . CYS A 1 399 ? -14.994 5.650 2.738 1.00 35.12 399 CYS A CA 1
ATOM 3031 C C . CYS A 1 399 ? -13.636 6.373 2.712 1.00 35.12 399 CYS A C 1
ATOM 3033 O O . CYS A 1 399 ? -12.612 5.825 3.118 1.00 35.12 399 CYS A O 1
ATOM 3035 N N . PRO A 1 400 ? -13.596 7.652 2.308 1.00 36.00 400 PRO A N 1
ATOM 3036 C CA . PRO A 1 400 ? -12.338 8.366 2.175 1.00 36.00 400 PRO A CA 1
ATOM 3037 C C . PRO A 1 400 ? -11.854 8.915 3.541 1.00 36.00 400 PRO A C 1
ATOM 3039 O O . PRO A 1 400 ? -12.577 9.670 4.198 1.00 36.00 400 PRO A O 1
ATOM 3042 N N . SER A 1 401 ? -10.604 8.629 3.948 1.00 39.34 401 SER A N 1
ATOM 3043 C CA . SER A 1 401 ? -9.940 9.158 5.171 1.00 39.34 401 SER A CA 1
ATOM 3044 C C . SER A 1 401 ? -8.890 10.255 4.883 1.00 39.34 401 SER A C 1
ATOM 3046 O O . SER A 1 401 ? -8.502 10.473 3.736 1.00 39.34 401 SER A O 1
ATOM 3048 N N . SER A 1 402 ? -8.616 11.100 5.877 1.00 38.50 402 SER A N 1
ATOM 3049 C CA . SER A 1 402 ? -8.085 12.476 5.800 1.00 38.50 402 SER A CA 1
ATOM 3050 C C . SER A 1 402 ? -6.587 12.605 5.456 1.00 38.50 402 SER A C 1
ATOM 3052 O O . SER A 1 402 ? -5.768 11.779 5.841 1.00 38.50 402 SER A O 1
ATOM 3054 N N . SER A 1 403 ? -6.216 13.698 4.772 1.00 33.88 403 SER A N 1
ATOM 3055 C CA . SER A 1 403 ? -4.831 14.063 4.420 1.00 33.88 403 SER A CA 1
ATOM 3056 C C . SER A 1 403 ? -4.173 14.989 5.456 1.00 33.88 403 SER A C 1
ATOM 3058 O O . SER A 1 403 ? -4.850 15.855 6.023 1.00 33.88 403 SER A O 1
ATOM 3060 N N . PRO A 1 404 ? -2.849 14.888 5.663 1.00 47.53 404 PRO A N 1
ATOM 3061 C CA . PRO A 1 404 ? -2.088 16.006 6.224 1.00 47.53 404 PRO A CA 1
ATOM 3062 C C . PRO A 1 404 ? -0.728 16.280 5.532 1.00 47.53 404 PRO A C 1
ATOM 3064 O O . PRO A 1 404 ? -0.235 15.452 4.775 1.00 47.53 404 PRO A O 1
ATOM 3067 N N . ASN A 1 405 ? -0.196 17.480 5.840 1.00 45.47 405 ASN A N 1
ATOM 3068 C CA . ASN A 1 405 ? 0.862 18.334 5.238 1.00 45.47 405 ASN A CA 1
ATOM 3069 C C . ASN A 1 405 ? 2.371 18.005 5.432 1.00 45.47 405 ASN A C 1
ATOM 3071 O O . ASN A 1 405 ? 2.872 18.123 6.552 1.00 45.47 405 ASN A O 1
ATOM 3075 N N . GLU A 1 406 ? 3.135 17.866 4.338 1.00 46.00 406 GLU A N 1
ATOM 3076 C CA . GLU A 1 406 ? 4.623 17.767 4.217 1.00 46.00 406 GLU A CA 1
ATOM 3077 C C . GLU A 1 406 ? 5.486 18.601 5.189 1.00 46.00 406 GLU A C 1
ATOM 3079 O O . GLU A 1 406 ? 6.623 18.268 5.518 1.00 46.00 406 GLU A O 1
ATOM 3084 N N . LYS A 1 407 ? 4.967 19.726 5.669 1.00 61.84 407 LYS A N 1
ATOM 3085 C CA . LYS A 1 407 ? 5.716 20.730 6.426 1.00 61.84 407 LYS A CA 1
ATOM 3086 C C . LYS A 1 407 ? 6.205 20.255 7.816 1.00 61.84 407 LYS A C 1
ATOM 3088 O O . LYS A 1 407 ? 6.996 20.954 8.450 1.00 61.84 407 LYS A O 1
ATOM 3093 N N . PHE A 1 408 ? 5.739 19.109 8.318 1.00 71.69 408 PHE A N 1
ATOM 3094 C CA . PHE A 1 408 ? 6.081 18.594 9.654 1.00 71.69 408 PHE A CA 1
ATOM 3095 C C . PHE A 1 408 ? 7.449 17.896 9.744 1.00 71.69 408 PHE A C 1
ATOM 3097 O O . PHE A 1 408 ? 8.070 17.958 10.805 1.00 71.69 408 PHE A O 1
ATOM 3104 N N . ASP A 1 409 ? 7.977 17.333 8.655 1.00 65.69 409 ASP A N 1
ATOM 3105 C CA . ASP A 1 409 ? 9.269 16.619 8.679 1.00 65.69 409 ASP A CA 1
ATOM 3106 C C . ASP A 1 409 ? 10.464 17.550 8.914 1.00 65.69 409 ASP A C 1
ATOM 3108 O O . ASP A 1 409 ? 11.436 17.188 9.585 1.00 65.69 409 ASP A O 1
ATOM 3112 N N . VAL A 1 410 ? 10.365 18.790 8.429 1.00 72.44 410 VAL A N 1
ATOM 3113 C CA . VAL A 1 410 ? 11.353 19.842 8.708 1.00 72.44 410 VAL A CA 1
ATOM 3114 C C . VAL A 1 410 ? 11.403 20.135 10.209 1.00 72.44 410 VAL A C 1
ATOM 3116 O O . VAL A 1 410 ? 12.482 20.230 10.787 1.00 72.44 410 VAL A O 1
ATOM 3119 N N . VAL A 1 411 ? 10.236 20.206 10.858 1.00 82.38 411 VAL A N 1
ATOM 3120 C CA . VAL A 1 411 ? 10.132 20.470 12.300 1.00 82.38 411 VAL A CA 1
ATOM 3121 C C . VAL A 1 411 ? 10.761 19.333 13.114 1.00 82.38 411 VAL A C 1
ATOM 3123 O O . VAL A 1 411 ? 11.487 19.592 14.073 1.00 82.38 411 VAL A O 1
ATOM 3126 N N . ILE A 1 412 ? 10.527 18.077 12.722 1.00 84.00 412 ILE A N 1
ATOM 3127 C CA . ILE A 1 412 ? 11.136 16.910 13.377 1.00 84.00 412 ILE A CA 1
ATOM 3128 C C . ILE A 1 412 ? 12.653 16.856 13.166 1.00 84.00 412 ILE A C 1
ATOM 3130 O O . ILE A 1 412 ? 13.397 16.582 14.110 1.00 84.00 412 ILE A O 1
ATOM 3134 N N . SER A 1 413 ? 13.123 17.159 11.956 1.00 76.69 413 SER A N 1
ATOM 3135 C CA . SER A 1 413 ? 14.553 17.166 11.629 1.00 76.69 413 SER A CA 1
ATOM 3136 C C . SER A 1 413 ? 15.339 18.202 12.434 1.00 76.69 413 SER A C 1
ATOM 3138 O O . SER A 1 413 ? 16.480 17.938 12.818 1.00 76.69 413 SER A O 1
ATOM 3140 N N . ASP A 1 414 ? 14.741 19.359 12.719 1.00 82.31 414 ASP A N 1
ATOM 3141 C CA . ASP A 1 414 ? 15.363 20.391 13.551 1.00 82.31 414 ASP A CA 1
ATOM 3142 C C . ASP A 1 414 ? 15.428 19.958 15.025 1.00 82.31 414 ASP A C 1
ATOM 3144 O O . ASP A 1 414 ? 16.496 20.026 15.638 1.00 82.31 414 ASP A O 1
ATOM 3148 N N . LEU A 1 415 ? 14.349 19.371 15.561 1.00 85.75 415 LEU A N 1
ATOM 3149 C CA . LEU A 1 415 ? 14.323 18.821 16.924 1.00 85.75 415 LEU A CA 1
ATOM 3150 C C . LEU A 1 415 ? 15.387 17.744 17.157 1.00 85.75 415 LEU A C 1
ATOM 3152 O O . LEU A 1 415 ? 16.010 17.710 18.218 1.00 85.75 415 LEU A O 1
ATOM 3156 N N . LYS A 1 416 ? 15.635 16.885 16.164 1.00 81.00 416 LYS A N 1
ATOM 3157 C CA . LYS A 1 416 ? 16.680 15.853 16.224 1.00 81.00 416 LYS A CA 1
ATOM 3158 C C . LYS A 1 416 ? 18.077 16.429 16.458 1.00 81.00 416 LYS A C 1
ATOM 3160 O O . LYS A 1 416 ? 18.913 15.790 17.093 1.00 81.00 416 LYS A O 1
ATOM 3165 N N . ARG A 1 417 ? 18.364 17.614 15.912 1.00 83.06 417 ARG A N 1
ATOM 3166 C CA . ARG A 1 417 ? 19.694 18.237 16.010 1.00 83.06 417 ARG A CA 1
ATOM 3167 C C . ARG A 1 417 ? 20.004 18.724 17.424 1.00 83.06 417 ARG A C 1
ATOM 3169 O O . ARG A 1 417 ? 21.165 18.998 17.724 1.00 83.06 417 ARG A O 1
ATOM 3176 N N . VAL A 1 418 ? 18.999 18.811 18.296 1.00 86.31 418 VAL A N 1
ATOM 3177 C CA . VAL A 1 418 ? 19.186 19.218 19.686 1.00 86.31 418 VAL A CA 1
ATOM 3178 C C . VAL A 1 418 ? 19.802 18.084 20.494 1.00 86.31 418 VAL A C 1
ATOM 3180 O O . VAL A 1 418 ? 19.257 16.986 20.617 1.00 86.31 418 VAL A O 1
ATOM 3183 N N . GLN A 1 419 ? 20.947 18.372 21.108 1.00 80.94 419 GLN A N 1
ATOM 3184 C CA . GLN A 1 419 ? 21.627 17.430 21.985 1.00 80.94 419 GLN A CA 1
ATOM 3185 C C . GLN A 1 419 ? 20.710 16.998 23.141 1.00 80.94 419 GLN A C 1
ATOM 3187 O O . GLN A 1 419 ? 20.149 17.827 23.854 1.00 80.94 419 GLN A O 1
ATOM 3192 N N . GLY A 1 420 ? 20.592 15.685 23.342 1.00 82.50 420 GLY A N 1
ATOM 3193 C CA . GLY A 1 420 ? 19.738 15.092 24.372 1.00 82.50 420 GLY A CA 1
ATOM 3194 C C . GLY A 1 420 ? 18.354 14.679 23.874 1.00 82.50 420 GLY A C 1
ATOM 3195 O O . GLY A 1 420 ? 17.682 13.943 24.592 1.00 82.50 420 GLY A O 1
ATOM 3196 N N . VAL A 1 421 ? 17.944 15.065 22.657 1.00 87.00 421 VAL A N 1
ATOM 3197 C CA . VAL A 1 421 ? 16.764 14.494 21.991 1.00 87.00 421 VAL A CA 1
ATOM 3198 C C . VAL A 1 421 ? 17.121 13.120 21.430 1.00 87.00 421 VAL A C 1
ATOM 3200 O O . VAL A 1 421 ? 18.079 12.957 20.677 1.00 87.00 421 VAL A O 1
ATOM 3203 N N . ARG A 1 422 ? 16.350 12.108 21.826 1.00 83.38 422 ARG A N 1
ATOM 3204 C CA . ARG A 1 422 ? 16.488 10.721 21.363 1.00 83.38 422 ARG A CA 1
ATOM 3205 C C . ARG A 1 422 ? 15.452 10.355 20.324 1.00 83.38 422 ARG A C 1
ATOM 3207 O O . ARG A 1 422 ? 15.758 9.568 19.440 1.00 83.38 422 ARG A O 1
ATOM 3214 N N . ALA A 1 423 ? 14.244 10.878 20.472 1.00 83.38 423 ALA A N 1
ATOM 3215 C CA . ALA A 1 423 ? 13.180 10.726 19.499 1.00 83.38 423 ALA A CA 1
ATOM 3216 C C . ALA A 1 423 ? 12.299 11.971 19.514 1.00 83.38 423 ALA A C 1
ATOM 3218 O O . ALA A 1 423 ? 12.090 12.568 20.572 1.00 83.38 423 ALA A O 1
ATOM 3219 N N . ALA A 1 424 ? 11.738 12.320 18.366 1.00 87.00 424 ALA A N 1
ATOM 3220 C CA . ALA A 1 424 ? 10.723 13.353 18.258 1.00 87.00 424 ALA A CA 1
ATOM 3221 C C . ALA A 1 424 ? 9.617 12.878 17.320 1.00 87.00 424 ALA A C 1
ATOM 3223 O O . ALA A 1 424 ? 9.882 12.198 16.333 1.00 87.00 424 ALA A O 1
ATOM 3224 N N . ALA A 1 425 ? 8.376 13.224 17.638 1.00 85.44 425 ALA A N 1
ATOM 3225 C CA . ALA A 1 425 ? 7.223 12.880 16.832 1.00 85.44 425 ALA A CA 1
ATOM 3226 C C . ALA A 1 425 ? 6.156 13.972 16.893 1.00 85.44 425 ALA A C 1
ATOM 3228 O O . ALA A 1 425 ? 5.821 14.478 17.963 1.00 85.44 425 ALA A O 1
ATOM 3229 N N . ILE A 1 426 ? 5.590 14.306 15.739 1.00 83.75 426 ILE A N 1
ATOM 3230 C CA . ILE A 1 426 ? 4.347 15.057 15.632 1.00 83.75 426 ILE A CA 1
ATOM 3231 C C . ILE A 1 426 ? 3.248 14.028 15.465 1.00 83.75 426 ILE A C 1
ATOM 3233 O O . ILE A 1 426 ? 3.306 13.160 14.597 1.00 83.75 426 ILE A O 1
ATOM 3237 N N . VAL A 1 427 ? 2.247 14.118 16.320 1.00 79.19 427 VAL A N 1
ATOM 3238 C CA . VAL A 1 427 ? 1.199 13.116 16.463 1.00 79.19 427 VAL A CA 1
ATOM 3239 C C . VAL A 1 427 ? -0.138 13.825 16.367 1.00 79.19 427 VAL A C 1
ATOM 3241 O O . VAL A 1 427 ? -0.265 14.960 16.811 1.00 79.19 427 VAL A O 1
ATOM 3244 N N . SER A 1 428 ? -1.155 13.208 15.781 1.00 75.81 428 SER A N 1
ATOM 3245 C CA . SER A 1 428 ? -2.500 13.751 15.896 1.00 75.81 428 SER A CA 1
ATOM 3246 C C . SER A 1 428 ? -2.991 13.680 17.342 1.00 75.81 428 SER A C 1
ATOM 3248 O O . SER A 1 428 ? -2.526 12.856 18.130 1.00 75.81 428 SER A O 1
ATOM 3250 N N . ARG A 1 429 ? -3.971 14.503 17.717 1.00 75.94 429 ARG A N 1
ATOM 3251 C CA . ARG A 1 429 ? -4.621 14.363 19.034 1.00 75.94 429 ARG A CA 1
ATOM 3252 C C . ARG A 1 429 ? -5.264 12.988 19.242 1.00 75.94 429 ARG A C 1
ATOM 3254 O O . ARG A 1 429 ? -5.399 12.559 20.386 1.00 75.94 429 ARG A O 1
ATOM 3261 N N . GLY A 1 430 ? -5.575 12.279 18.155 1.00 64.00 430 GLY A N 1
ATOM 3262 C CA . GLY A 1 430 ? -6.018 10.891 18.196 1.00 64.00 430 GLY A CA 1
ATOM 3263 C C . GLY A 1 430 ? -4.915 9.841 18.195 1.00 64.00 430 GLY A C 1
ATOM 3264 O O . GLY A 1 430 ? -5.225 8.658 18.124 1.00 64.00 430 GLY A O 1
ATOM 3265 N N . GLY A 1 431 ? -3.640 10.209 18.279 1.00 68.25 431 GLY A N 1
ATOM 3266 C CA . GLY A 1 431 ? -2.564 9.224 18.396 1.00 68.25 431 GLY A CA 1
ATOM 3267 C C . GLY A 1 431 ? -2.083 8.649 17.068 1.00 68.25 431 GLY A C 1
ATOM 3268 O O . GLY A 1 431 ? -1.377 7.645 17.081 1.00 68.25 431 GLY A O 1
ATOM 3269 N N . ILE A 1 432 ? -2.413 9.272 15.929 1.00 66.25 432 ILE A N 1
ATOM 3270 C CA . ILE A 1 432 ? -1.780 8.913 14.653 1.00 66.25 432 ILE A CA 1
ATOM 3271 C C . ILE A 1 432 ? -0.450 9.636 14.525 1.00 66.25 432 ILE A C 1
ATOM 3273 O O . ILE A 1 432 ? -0.395 10.865 14.550 1.00 66.25 432 ILE A O 1
ATOM 3277 N N . LEU A 1 433 ? 0.621 8.873 14.337 1.00 66.81 433 LEU A N 1
ATOM 3278 C CA . LEU A 1 433 ? 1.946 9.403 14.056 1.00 66.81 433 LEU A CA 1
ATOM 3279 C C . LEU A 1 433 ? 1.943 10.154 12.719 1.00 66.81 433 LEU A C 1
ATOM 3281 O O . LEU A 1 433 ? 1.782 9.529 11.678 1.00 66.81 433 LEU A O 1
ATOM 3285 N N . LYS A 1 434 ? 2.098 11.482 12.744 1.00 69.44 434 LYS A N 1
ATOM 3286 C CA . LYS A 1 434 ? 2.185 12.302 11.528 1.00 69.44 434 LYS A CA 1
ATOM 3287 C C . LYS A 1 434 ? 3.605 12.323 11.006 1.00 69.44 434 LYS A C 1
ATOM 3289 O O . LYS A 1 434 ? 3.815 11.917 9.888 1.00 69.44 434 LYS A O 1
ATOM 3294 N N . SER A 1 435 ? 4.564 12.740 11.821 1.00 71.31 435 SER A N 1
ATOM 3295 C CA . SER A 1 435 ? 5.984 12.769 11.458 1.00 71.31 435 SER A CA 1
ATOM 3296 C C . SER A 1 435 ? 6.798 12.270 12.638 1.00 71.31 435 SER A C 1
ATOM 3298 O O . SER A 1 435 ? 6.399 12.502 13.783 1.00 71.31 435 SER A O 1
ATOM 3300 N N . ALA A 1 436 ? 7.900 11.565 12.395 1.00 76.00 436 ALA A N 1
ATOM 3301 C CA . ALA A 1 436 ? 8.704 11.017 13.474 1.00 76.00 436 ALA A CA 1
ATOM 3302 C C . ALA A 1 436 ? 10.154 10.756 13.080 1.00 76.00 436 ALA A C 1
ATOM 3304 O O . ALA A 1 436 ? 10.438 10.252 11.999 1.00 76.00 436 ALA A O 1
ATOM 3305 N N . ASP A 1 437 ? 11.052 11.002 14.025 1.00 74.62 437 ASP A N 1
ATOM 3306 C CA . ASP A 1 437 ? 12.414 10.491 14.026 1.00 74.62 437 ASP A CA 1
ATOM 3307 C C . ASP A 1 437 ? 12.590 9.691 15.312 1.00 74.62 437 ASP A C 1
ATOM 3309 O O . ASP A 1 437 ? 12.586 10.243 16.415 1.00 74.62 437 ASP A O 1
ATOM 3313 N N . VAL A 1 438 ? 12.647 8.367 15.176 1.00 71.62 438 VAL A N 1
ATOM 3314 C CA . VAL A 1 438 ? 12.608 7.434 16.302 1.00 71.62 438 VAL A CA 1
ATOM 3315 C C . VAL A 1 438 ? 13.737 6.404 16.139 1.00 71.62 438 VAL A C 1
ATOM 3317 O O . VAL A 1 438 ? 13.886 5.845 15.052 1.00 71.62 438 VAL A O 1
ATOM 3320 N N . PRO A 1 439 ? 14.543 6.120 17.183 1.00 62.16 439 PRO A N 1
ATOM 3321 C CA . PRO A 1 439 ? 15.632 5.152 17.105 1.00 62.16 439 PRO A CA 1
ATOM 3322 C C . PRO A 1 439 ? 15.151 3.747 16.735 1.00 62.16 439 PRO A C 1
ATOM 3324 O O . PRO A 1 439 ? 14.072 3.315 17.152 1.00 62.16 439 PRO A O 1
ATOM 3327 N N . GLY A 1 440 ? 16.003 2.997 16.030 1.00 45.25 440 GLY A N 1
ATOM 3328 C CA . GLY A 1 440 ? 15.740 1.604 15.671 1.00 45.25 440 GLY A CA 1
ATOM 3329 C C . GLY A 1 440 ? 15.345 0.763 16.890 1.00 45.25 440 GLY A C 1
ATOM 3330 O O . GLY A 1 440 ? 16.095 0.665 17.859 1.00 45.25 440 GLY A O 1
ATOM 3331 N N . GLY A 1 441 ? 14.146 0.176 16.843 1.00 43.62 441 GLY A N 1
ATOM 3332 C CA . GLY A 1 441 ? 13.582 -0.661 17.909 1.00 43.62 441 GLY A CA 1
ATOM 3333 C C . GLY A 1 441 ? 12.391 -0.048 18.654 1.00 43.62 441 GLY A C 1
ATOM 3334 O O . GLY A 1 441 ? 11.594 -0.801 19.215 1.00 43.62 441 GLY A O 1
ATOM 3335 N N . VAL A 1 442 ? 12.203 1.276 18.615 1.00 56.19 442 VAL A N 1
ATOM 3336 C CA . VAL A 1 442 ? 10.995 1.931 19.146 1.00 56.19 442 VAL A CA 1
ATOM 3337 C C . VAL A 1 442 ? 10.004 2.141 18.000 1.00 56.19 442 VAL A C 1
ATOM 3339 O O . VAL A 1 442 ? 10.346 2.706 16.968 1.00 56.19 442 VAL A O 1
ATOM 3342 N N . GLN A 1 443 ? 8.769 1.665 18.165 1.00 61.84 443 GLN A N 1
ATOM 3343 C CA . GLN A 1 443 ? 7.708 1.862 17.172 1.00 61.84 443 GLN A CA 1
ATOM 3344 C C . GLN A 1 443 ? 7.067 3.229 17.394 1.00 61.84 443 GLN A C 1
ATOM 3346 O O . GLN A 1 443 ? 6.481 3.467 18.455 1.00 61.84 443 GLN A O 1
ATOM 3351 N N . GLY A 1 444 ? 7.203 4.124 16.415 1.00 66.38 444 GLY A N 1
ATOM 3352 C CA . GLY A 1 444 ? 6.687 5.488 16.503 1.00 66.38 444 GLY A CA 1
ATOM 3353 C C . GLY A 1 444 ? 5.179 5.524 16.750 1.00 66.38 444 GLY A C 1
ATOM 3354 O O . GLY A 1 444 ? 4.715 6.341 17.536 1.00 66.38 444 GLY A O 1
ATOM 3355 N N . GLU A 1 445 ? 4.427 4.581 16.183 1.00 62.88 445 GLU A N 1
ATOM 3356 C CA . GLU A 1 445 ? 2.977 4.457 16.349 1.00 62.88 445 GLU A CA 1
ATOM 3357 C C . GLU A 1 445 ? 2.592 4.171 17.808 1.00 62.88 445 GLU A C 1
ATOM 3359 O O . GLU A 1 445 ? 1.666 4.775 18.347 1.00 62.88 445 GLU A O 1
ATOM 3364 N N . LYS A 1 446 ? 3.361 3.322 18.503 1.00 65.81 446 LYS A N 1
ATOM 3365 C CA . LYS A 1 446 ? 3.147 3.042 19.934 1.00 65.81 446 LYS A CA 1
ATOM 3366 C C . LYS A 1 446 ? 3.435 4.256 20.801 1.00 65.81 446 LYS A C 1
ATOM 3368 O O . LYS A 1 446 ? 2.695 4.529 21.743 1.00 65.81 446 LYS A O 1
ATOM 3373 N N . LEU A 1 447 ? 4.520 4.965 20.493 1.00 74.25 447 LEU A N 1
ATOM 3374 C CA . LEU A 1 447 ? 4.890 6.191 21.193 1.00 74.25 447 LEU A CA 1
ATOM 3375 C C . LEU A 1 447 ? 3.809 7.262 21.008 1.00 74.25 447 LEU A C 1
ATOM 3377 O O . LEU A 1 447 ? 3.396 7.888 21.981 1.00 74.25 447 LEU A O 1
ATOM 3381 N N . ALA A 1 448 ? 3.330 7.425 19.775 1.00 74.00 448 ALA A N 1
ATOM 3382 C CA . ALA A 1 448 ? 2.242 8.320 19.415 1.00 74.00 448 ALA A CA 1
ATOM 3383 C C . ALA A 1 448 ? 0.960 8.008 20.187 1.00 74.00 448 ALA A C 1
ATOM 3385 O O . ALA A 1 448 ? 0.393 8.898 20.826 1.00 74.00 448 ALA A O 1
ATOM 3386 N N . PHE A 1 449 ? 0.545 6.742 20.180 1.00 70.38 449 PHE A N 1
ATOM 3387 C CA . PHE A 1 449 ? -0.650 6.314 20.887 1.00 70.38 449 PHE A CA 1
ATOM 3388 C C . PHE A 1 449 ? -0.524 6.552 22.392 1.00 70.38 449 PHE A C 1
ATOM 3390 O O . PHE A 1 449 ? -1.344 7.272 22.956 1.00 70.38 449 PHE A O 1
ATOM 3397 N N . ALA A 1 450 ? 0.544 6.060 23.028 1.00 75.62 450 ALA A N 1
ATOM 3398 C CA . ALA A 1 450 ? 0.768 6.247 24.460 1.00 75.62 450 ALA A CA 1
ATOM 3399 C C . ALA A 1 450 ? 0.799 7.733 24.853 1.00 75.62 450 ALA A C 1
ATOM 3401 O O . ALA A 1 450 ? 0.139 8.130 25.810 1.00 75.62 450 ALA A O 1
ATOM 3402 N N . ALA A 1 451 ? 1.507 8.573 24.095 1.00 80.69 451 ALA A N 1
ATOM 3403 C CA . ALA A 1 451 ? 1.568 10.006 24.363 1.00 80.69 451 ALA A CA 1
ATOM 3404 C C . ALA A 1 451 ? 0.191 10.680 24.240 1.00 80.69 451 ALA A C 1
ATOM 3406 O O . ALA A 1 451 ? -0.168 11.480 25.105 1.00 80.69 451 ALA A O 1
ATOM 3407 N N . SER A 1 452 ? -0.594 10.327 23.214 1.00 78.50 452 SER A N 1
ATOM 3408 C CA . SER A 1 452 ? -1.958 10.842 23.051 1.00 78.50 452 SER A CA 1
ATOM 3409 C C . SER A 1 452 ? -2.871 10.415 24.203 1.00 78.50 452 SER A C 1
ATOM 3411 O O . SER A 1 452 ? -3.542 11.261 24.787 1.00 78.50 452 SER A O 1
ATOM 3413 N N . THR A 1 453 ? -2.820 9.143 24.616 1.00 75.94 453 THR A N 1
ATOM 3414 C CA . THR A 1 453 ? -3.587 8.604 25.747 1.00 75.94 453 THR A CA 1
ATOM 3415 C C . THR A 1 453 ? -3.294 9.374 27.022 1.00 75.94 453 THR A C 1
ATOM 3417 O O . THR A 1 453 ? -4.220 9.821 27.701 1.00 75.94 453 THR A O 1
ATOM 3420 N N . ILE A 1 454 ? -2.011 9.541 27.354 1.00 82.94 454 ILE A N 1
ATOM 3421 C CA . ILE A 1 454 ? -1.612 10.185 28.604 1.00 82.94 454 ILE A CA 1
ATOM 3422 C C . ILE A 1 454 ? -2.041 11.657 28.594 1.00 82.94 454 ILE A C 1
ATOM 3424 O O . ILE A 1 454 ? -2.599 12.130 29.584 1.00 82.94 454 ILE A O 1
ATOM 3428 N N . LEU A 1 455 ? -1.836 12.372 27.484 1.00 83.19 455 LEU A N 1
ATOM 3429 C CA . LEU A 1 455 ? -2.223 13.778 27.392 1.00 83.19 455 LEU A CA 1
ATOM 3430 C C . LEU A 1 455 ? -3.741 13.963 27.472 1.00 83.19 455 LEU A C 1
ATOM 3432 O O . LEU A 1 455 ? -4.196 14.778 28.265 1.00 83.19 455 LEU A O 1
ATOM 3436 N N . ASN A 1 456 ? -4.515 13.192 26.705 1.00 74.19 456 ASN A N 1
ATOM 3437 C CA . ASN A 1 456 ? -5.976 13.296 26.694 1.00 74.19 456 ASN A CA 1
ATOM 3438 C C . ASN A 1 456 ? -6.565 12.955 28.074 1.00 74.19 456 ASN A C 1
ATOM 3440 O O . ASN A 1 456 ? -7.493 13.612 28.536 1.00 74.19 456 ASN A O 1
ATOM 3444 N N . THR A 1 457 ? -5.988 11.969 28.769 1.00 77.94 457 THR A N 1
ATOM 3445 C CA . THR A 1 457 ? -6.382 11.630 30.147 1.00 77.94 457 THR A CA 1
ATOM 3446 C C . THR A 1 457 ? -6.051 12.767 31.117 1.00 77.94 457 THR A C 1
ATOM 3448 O O . THR A 1 457 ? -6.868 13.106 31.971 1.00 77.94 457 THR A O 1
ATOM 3451 N N . ALA A 1 458 ? -4.874 13.385 30.984 1.00 83.25 458 ALA A N 1
ATOM 3452 C CA . ALA A 1 458 ? -4.475 14.517 31.816 1.00 83.25 458 ALA A CA 1
ATOM 3453 C C . ALA A 1 458 ? -5.332 15.771 31.555 1.00 83.25 458 ALA A C 1
ATOM 3455 O O . ALA A 1 458 ? -5.679 16.471 32.502 1.00 83.25 458 ALA A O 1
ATOM 3456 N N . GLU A 1 459 ? -5.704 16.039 30.300 1.00 79.31 459 GLU A N 1
ATOM 3457 C CA . GLU A 1 459 ? -6.618 17.130 29.935 1.00 79.31 459 GLU A CA 1
ATOM 3458 C C . GLU A 1 459 ? -8.019 16.902 30.518 1.00 79.31 459 GLU A C 1
ATOM 3460 O O . GLU A 1 459 ? -8.553 17.804 31.160 1.00 79.31 459 GLU A O 1
ATOM 3465 N N . ALA A 1 460 ? -8.574 15.691 30.394 1.00 74.38 460 ALA A N 1
ATOM 3466 C CA . ALA A 1 460 ? -9.867 15.350 30.992 1.00 74.38 460 ALA A CA 1
ATOM 3467 C C . ALA A 1 460 ? -9.853 15.492 32.526 1.00 74.38 460 ALA A C 1
ATOM 3469 O O . ALA A 1 460 ? -10.811 15.975 33.127 1.00 74.38 460 ALA A O 1
ATOM 3470 N N . ALA A 1 461 ? -8.754 15.100 33.181 1.00 76.00 461 ALA A N 1
ATOM 3471 C CA . ALA A 1 461 ? -8.590 15.298 34.618 1.00 76.00 461 ALA A CA 1
ATOM 3472 C C . ALA A 1 461 ? -8.531 16.789 34.997 1.00 76.00 461 ALA A C 1
ATOM 3474 O O . ALA A 1 461 ? -9.159 17.185 35.975 1.00 76.00 461 ALA A O 1
ATOM 3475 N N . ALA A 1 462 ? -7.816 17.615 34.226 1.00 78.12 462 ALA A N 1
ATOM 3476 C CA . ALA A 1 462 ? -7.732 19.057 34.461 1.00 78.12 462 ALA A CA 1
ATOM 3477 C C . ALA A 1 462 ? -9.097 19.749 34.303 1.00 78.12 462 ALA A C 1
ATOM 3479 O O . ALA A 1 462 ? -9.481 20.544 35.159 1.00 78.12 462 ALA A O 1
ATOM 3480 N N . GLU A 1 463 ? -9.859 19.387 33.267 1.00 73.56 463 GLU A N 1
ATOM 3481 C CA . GLU A 1 463 ? -11.203 19.922 33.023 1.00 73.56 463 GLU A CA 1
ATOM 3482 C C . GLU A 1 463 ? -12.165 19.582 34.171 1.00 73.56 463 GLU A C 1
ATOM 3484 O O . GLU A 1 463 ? -12.869 20.456 34.676 1.00 73.56 463 GLU A O 1
ATOM 3489 N N . ASN A 1 464 ? -12.120 18.343 34.672 1.00 72.44 464 ASN A N 1
ATOM 3490 C CA . ASN A 1 464 ? -12.916 17.918 35.828 1.00 72.44 464 ASN A CA 1
ATOM 3491 C C . ASN A 1 464 ? -12.554 18.650 37.130 1.00 72.44 464 ASN A C 1
ATOM 3493 O O . ASN A 1 464 ? -13.395 18.773 38.020 1.00 72.44 464 ASN A O 1
ATOM 3497 N N . LEU A 1 465 ? -11.316 19.131 37.260 1.00 77.12 465 LEU A N 1
ATOM 3498 C CA . LEU A 1 465 ? -10.872 19.926 38.407 1.00 77.12 465 LEU A CA 1
ATOM 3499 C C . LEU A 1 465 ? -11.250 21.412 38.284 1.00 77.12 465 LEU A C 1
ATOM 3501 O O . LEU A 1 465 ? -10.977 22.181 39.202 1.00 77.12 465 LEU A O 1
ATOM 3505 N N . GLY A 1 466 ? -11.886 21.823 37.180 1.00 72.31 466 GLY A N 1
ATOM 3506 C CA . GLY A 1 466 ? -12.185 23.228 36.893 1.00 72.31 466 GLY A CA 1
ATOM 3507 C C . GLY A 1 466 ? -10.939 24.052 36.553 1.00 72.31 466 GLY A C 1
ATOM 3508 O O . GLY A 1 466 ? -10.990 25.282 36.580 1.00 72.31 466 GLY A O 1
ATOM 3509 N N . GLU A 1 467 ? -9.826 23.386 36.249 1.00 72.81 467 GLU A N 1
ATOM 3510 C CA . GLU A 1 467 ? -8.554 24.013 35.911 1.00 72.81 467 GLU A CA 1
ATOM 3511 C C . GLU A 1 467 ? -8.449 24.268 34.397 1.00 72.81 467 GLU A C 1
ATOM 3513 O O . GLU A 1 467 ? -9.118 23.641 33.575 1.00 72.81 467 GLU A O 1
ATOM 3518 N N . GLY A 1 468 ? -7.623 25.247 34.016 1.00 65.69 468 GLY A N 1
ATOM 3519 C CA . GLY A 1 468 ? -7.481 25.698 32.628 1.00 65.69 468 GLY A CA 1
ATOM 3520 C C . GLY A 1 468 ? -6.796 24.698 31.678 1.00 65.69 468 GLY A C 1
ATOM 3521 O O . GLY A 1 468 ? -6.514 23.550 32.008 1.00 65.69 468 GLY A O 1
ATOM 3522 N N . LYS A 1 469 ? -6.477 25.155 30.457 1.00 68.06 469 LYS A N 1
ATOM 3523 C CA . LYS A 1 469 ? -5.834 24.320 29.424 1.00 68.06 469 LYS A CA 1
ATOM 3524 C C . LYS A 1 469 ? -4.469 23.792 29.879 1.00 68.06 469 LYS A C 1
ATOM 3526 O O . LYS A 1 469 ? -3.583 24.573 30.231 1.00 68.06 469 LYS A O 1
ATOM 3531 N N . LEU A 1 470 ? -4.274 22.478 29.771 1.00 74.31 470 LEU A N 1
ATOM 3532 C CA . LEU A 1 470 ? -3.008 21.813 30.074 1.00 74.31 470 LEU A CA 1
ATOM 3533 C C . LEU A 1 470 ? -1.887 22.333 29.155 1.00 74.31 470 LEU A C 1
ATOM 3535 O O . LEU A 1 470 ? -1.957 22.223 27.932 1.00 74.31 470 LEU A O 1
ATOM 3539 N N . GLY A 1 471 ? -0.839 22.918 29.743 1.00 73.31 471 GLY A N 1
ATOM 3540 C CA . GLY A 1 471 ? 0.249 23.537 28.977 1.00 73.31 471 GLY A CA 1
ATOM 3541 C C . GLY A 1 471 ? 1.251 22.536 28.393 1.00 73.31 471 GLY A C 1
ATOM 3542 O O . GLY A 1 471 ? 1.601 22.620 27.216 1.00 73.31 471 GLY A O 1
ATOM 3543 N N . ARG A 1 472 ? 1.749 21.612 29.220 1.00 82.62 472 ARG A N 1
ATOM 3544 C CA . ARG A 1 472 ? 2.739 20.585 28.860 1.00 82.62 472 ARG A CA 1
ATOM 3545 C C . ARG A 1 472 ? 2.697 19.457 29.880 1.00 82.62 472 ARG A C 1
ATOM 3547 O O . ARG A 1 472 ? 2.591 19.724 31.074 1.00 82.62 472 ARG A O 1
ATOM 3554 N N . LEU A 1 473 ? 2.905 18.234 29.414 1.00 87.19 473 LEU A N 1
ATOM 3555 C CA . LEU A 1 473 ? 3.153 17.076 30.255 1.00 87.19 473 LEU A CA 1
ATOM 3556 C C . LEU A 1 473 ? 4.619 16.634 30.142 1.00 87.19 473 LEU A C 1
ATOM 3558 O O . LEU A 1 473 ? 5.185 16.604 29.049 1.00 87.19 473 LEU A O 1
ATOM 3562 N N . VAL A 1 474 ? 5.232 16.293 31.274 1.00 87.06 474 VAL A N 1
ATOM 3563 C CA . VAL A 1 474 ? 6.553 15.656 31.331 1.00 87.06 474 VAL A CA 1
ATOM 3564 C C . VAL A 1 474 ? 6.408 14.385 32.154 1.00 87.06 474 VAL A C 1
ATOM 3566 O O . VAL A 1 474 ? 5.937 14.441 33.286 1.00 87.06 474 VAL A O 1
ATOM 3569 N N . VAL A 1 475 ? 6.780 13.252 31.569 1.00 84.88 475 VAL A N 1
ATOM 3570 C CA . VAL A 1 475 ? 6.747 11.938 32.211 1.00 84.88 475 VAL A CA 1
ATOM 3571 C C . VAL A 1 475 ? 8.186 11.462 32.377 1.00 84.88 475 VAL A C 1
ATOM 3573 O O . VAL A 1 475 ? 8.891 11.262 31.386 1.00 84.88 475 VAL A O 1
ATOM 3576 N N . ASP A 1 476 ? 8.631 11.302 33.620 1.00 84.38 476 ASP A N 1
ATOM 3577 C CA . ASP A 1 476 ? 9.937 10.716 33.933 1.00 84.38 476 ASP A CA 1
ATOM 3578 C C . ASP A 1 476 ? 9.871 9.182 33.781 1.00 84.38 476 ASP A C 1
ATOM 3580 O O . ASP A 1 476 ? 8.970 8.535 34.317 1.00 84.38 476 ASP A O 1
ATOM 3584 N N . ILE A 1 477 ? 10.804 8.601 33.017 1.00 80.12 477 ILE A N 1
ATOM 3585 C CA . ILE A 1 477 ? 10.885 7.163 32.705 1.00 80.12 477 ILE A CA 1
ATOM 3586 C C . ILE A 1 477 ? 12.339 6.707 32.872 1.00 80.12 477 ILE A C 1
ATOM 3588 O O . ILE A 1 477 ? 13.139 6.898 31.958 1.00 80.12 477 ILE A O 1
ATOM 3592 N N . ASP A 1 478 ? 12.683 6.092 34.004 1.00 81.06 478 ASP A N 1
ATOM 3593 C CA . ASP A 1 478 ? 14.055 5.683 34.355 1.00 81.06 478 ASP A CA 1
ATOM 3594 C C . ASP A 1 478 ? 15.084 6.788 34.042 1.00 81.06 478 ASP A C 1
ATOM 3596 O O . ASP A 1 478 ? 15.017 7.849 34.644 1.00 81.06 478 ASP A O 1
ATOM 3600 N N . GLU A 1 479 ? 15.980 6.587 33.070 1.00 80.00 479 GLU A N 1
ATOM 3601 C CA . GLU A 1 479 ? 17.018 7.544 32.636 1.00 80.00 479 GLU A CA 1
ATOM 3602 C C . GLU A 1 479 ? 16.545 8.519 31.531 1.00 80.00 479 GLU A C 1
ATOM 3604 O O . GLU A 1 479 ? 17.344 9.187 30.865 1.00 80.00 479 GLU A O 1
ATOM 3609 N N . ARG A 1 480 ? 15.237 8.580 31.265 1.00 83.88 480 ARG A N 1
ATOM 3610 C CA . ARG A 1 480 ? 14.629 9.338 30.160 1.00 83.88 480 ARG A CA 1
ATOM 3611 C C . ARG A 1 480 ? 13.463 10.204 30.628 1.00 83.88 480 ARG A C 1
ATOM 3613 O O . ARG A 1 480 ? 12.900 10.024 31.707 1.00 83.88 480 ARG A O 1
ATOM 3620 N N . ARG A 1 481 ? 13.092 11.161 29.782 1.00 87.06 481 ARG A N 1
ATOM 3621 C CA . ARG A 1 481 ? 11.925 12.032 29.936 1.00 87.06 481 ARG A CA 1
ATOM 3622 C C . ARG A 1 481 ? 11.123 12.060 28.653 1.00 87.06 481 ARG A C 1
ATOM 3624 O O . ARG A 1 481 ? 11.664 12.365 27.593 1.00 87.06 481 ARG A O 1
ATOM 3631 N N . LEU A 1 482 ? 9.833 11.774 28.760 1.00 87.06 482 LEU A N 1
ATOM 3632 C CA . LEU A 1 482 ? 8.875 11.938 27.678 1.00 87.06 482 LEU A CA 1
ATOM 3633 C C . LEU A 1 482 ? 8.138 13.263 27.862 1.00 87.06 482 LEU A C 1
ATOM 3635 O O . LEU A 1 482 ? 7.393 13.452 28.821 1.00 87.06 482 LEU A O 1
ATOM 3639 N N . LEU A 1 483 ? 8.350 14.182 26.935 1.00 89.12 483 LEU A N 1
ATOM 3640 C CA . LEU A 1 483 ? 7.694 15.476 26.888 1.00 89.12 483 LEU A CA 1
ATOM 3641 C C . LEU A 1 483 ? 6.554 15.409 25.873 1.00 89.12 483 LEU A C 1
ATOM 3643 O O . LEU A 1 483 ? 6.782 15.101 24.707 1.00 89.12 483 LEU A O 1
ATOM 3647 N N . VAL A 1 484 ? 5.332 15.694 26.317 1.00 90.62 484 VAL A N 1
ATOM 3648 C CA . VAL A 1 484 ? 4.132 15.693 25.473 1.00 90.62 484 VAL A CA 1
ATOM 3649 C C . VAL A 1 484 ? 3.469 17.059 25.564 1.00 90.62 484 VAL A C 1
ATOM 3651 O O . VAL A 1 484 ? 3.222 17.575 26.657 1.00 90.62 484 VAL A O 1
ATOM 3654 N N . ARG A 1 485 ? 3.193 17.680 24.417 1.00 89.31 485 ARG A N 1
ATOM 3655 C CA . ARG A 1 485 ? 2.618 19.026 24.360 1.00 89.31 485 ARG A CA 1
ATOM 3656 C C . ARG A 1 485 ? 1.576 19.147 23.261 1.00 89.31 485 ARG A C 1
ATOM 3658 O O . ARG A 1 485 ? 1.824 18.751 22.129 1.00 89.31 485 ARG A O 1
ATOM 3665 N N . GLY A 1 486 ? 0.440 19.764 23.577 1.00 86.62 486 GLY A N 1
ATOM 3666 C CA . GLY A 1 486 ? -0.526 20.180 22.564 1.00 86.62 486 GLY A CA 1
ATOM 3667 C C . GLY A 1 486 ? 0.076 21.249 21.656 1.00 86.62 486 GLY A C 1
ATOM 3668 O O . GLY A 1 486 ? 0.450 22.323 22.133 1.00 86.62 486 GLY A O 1
ATOM 3669 N N . ALA A 1 487 ? 0.174 20.960 20.359 1.00 84.44 487 ALA A N 1
ATOM 3670 C CA . ALA A 1 487 ? 0.598 21.942 19.374 1.00 84.44 487 ALA A CA 1
ATOM 3671 C C . ALA A 1 487 ? -0.599 22.774 18.898 1.00 84.44 487 ALA A C 1
ATOM 3673 O O . ALA A 1 487 ? -0.526 23.996 18.914 1.00 84.44 487 ALA A O 1
ATOM 3674 N N . ASP A 1 488 ? -1.729 22.149 18.571 1.00 78.69 488 ASP A N 1
ATOM 3675 C CA . ASP A 1 488 ? -2.979 22.823 18.191 1.00 78.69 488 ASP A CA 1
ATOM 3676 C C . ASP A 1 488 ? -4.205 21.913 18.450 1.00 78.69 488 ASP A C 1
ATOM 3678 O O . ASP A 1 488 ? -4.136 20.987 19.263 1.00 78.69 488 ASP A O 1
ATOM 3682 N N . GLU A 1 489 ? -5.345 22.197 17.807 1.00 70.56 489 GLU A N 1
ATOM 3683 C CA . GLU A 1 489 ? -6.592 21.415 17.916 1.00 70.56 489 GLU A CA 1
ATOM 3684 C C . GLU A 1 489 ? -6.517 20.023 17.271 1.00 70.56 489 GLU A C 1
ATOM 3686 O O . GLU A 1 489 ? -7.396 19.196 17.489 1.00 70.56 489 GLU A O 1
ATOM 3691 N N . ARG A 1 490 ? -5.485 19.743 16.474 1.00 72.44 490 ARG A N 1
ATOM 3692 C CA . ARG A 1 490 ? -5.315 18.488 15.733 1.00 72.44 490 ARG A CA 1
ATOM 3693 C C . ARG A 1 490 ? -3.987 17.799 16.011 1.00 72.44 490 ARG A C 1
ATOM 3695 O O . ARG A 1 490 ? -3.883 16.610 15.725 1.00 72.44 490 ARG A O 1
ATOM 3702 N N . ASN A 1 491 ? -2.986 18.507 16.530 1.00 83.00 491 ASN A N 1
ATOM 3703 C CA . ASN A 1 491 ? -1.599 18.058 16.601 1.00 83.00 491 ASN A CA 1
ATOM 3704 C C . ASN A 1 491 ? -1.019 18.154 18.017 1.00 83.00 491 ASN A C 1
ATOM 3706 O O . ASN A 1 491 ? -1.266 19.102 18.764 1.00 83.00 491 ASN A O 1
ATOM 3710 N N . LEU A 1 492 ? -0.172 17.183 18.334 1.00 87.44 492 LEU A N 1
ATOM 3711 C CA . LEU A 1 492 ? 0.640 17.032 19.529 1.00 87.44 492 LEU A CA 1
ATOM 3712 C C . LEU A 1 492 ? 2.107 16.937 19.112 1.00 87.44 492 LEU A C 1
ATOM 3714 O O . LEU A 1 492 ? 2.427 16.341 18.086 1.00 87.44 492 LEU A O 1
ATOM 3718 N N . LEU A 1 493 ? 2.995 17.479 19.934 1.00 90.31 493 LEU A N 1
ATOM 3719 C CA . LEU A 1 493 ? 4.427 17.250 19.844 1.00 90.31 493 LEU A CA 1
ATOM 3720 C C . LEU A 1 493 ? 4.857 16.318 20.978 1.00 90.31 493 LEU A C 1
ATOM 3722 O O . LEU A 1 493 ? 4.546 16.562 22.146 1.00 90.31 493 LEU A O 1
ATOM 3726 N N . VAL A 1 494 ? 5.590 15.270 20.621 1.00 90.00 494 VAL A N 1
ATOM 3727 C CA . VAL A 1 494 ? 6.133 14.259 21.525 1.00 90.00 494 VAL A CA 1
ATOM 3728 C C . VAL A 1 494 ? 7.647 14.248 21.375 1.00 90.00 494 VAL A C 1
ATOM 3730 O O . VAL A 1 494 ? 8.156 14.102 20.269 1.00 90.00 494 VAL A O 1
ATOM 3733 N N . VAL A 1 495 ? 8.380 14.399 22.474 1.00 89.94 495 VAL A N 1
ATOM 3734 C CA . VAL A 1 495 ? 9.848 14.395 22.482 1.00 89.94 495 VAL A CA 1
ATOM 3735 C C . VAL A 1 495 ? 10.334 13.468 23.586 1.00 89.94 495 VAL A C 1
ATOM 3737 O O . VAL A 1 495 ? 9.984 13.647 24.749 1.00 89.94 495 VAL A O 1
ATOM 3740 N N . LEU A 1 496 ? 11.147 12.476 23.233 1.00 87.44 496 LEU A N 1
ATOM 3741 C CA . LEU A 1 496 ? 11.858 11.632 24.187 1.00 87.44 496 LEU A CA 1
ATOM 3742 C C . LEU A 1 496 ? 13.278 12.173 24.351 1.00 87.44 496 LEU A C 1
ATOM 3744 O O . LEU A 1 496 ? 14.021 12.250 23.371 1.00 87.44 496 LEU A O 1
ATOM 3748 N N . ALA A 1 497 ? 13.658 12.516 25.577 1.00 87.75 497 ALA A N 1
ATOM 3749 C CA . ALA A 1 497 ? 14.955 13.098 25.903 1.00 87.75 497 ALA A CA 1
ATOM 3750 C C . ALA A 1 497 ? 15.679 12.340 27.028 1.00 87.75 497 ALA A C 1
ATOM 3752 O O . ALA A 1 497 ? 15.045 11.653 27.829 1.00 87.75 497 ALA A O 1
ATOM 3753 N N . ASP A 1 498 ? 17.003 12.475 27.097 1.00 83.75 498 ASP A N 1
ATOM 3754 C CA . ASP A 1 498 ? 17.828 11.915 28.179 1.00 83.75 498 ASP A CA 1
ATOM 3755 C C . ASP A 1 498 ? 17.689 12.732 29.480 1.00 83.75 498 ASP A C 1
ATOM 3757 O O . ASP A 1 498 ? 17.618 13.962 29.441 1.00 83.75 498 ASP A O 1
ATOM 3761 N N . GLN A 1 499 ? 17.710 12.079 30.651 1.00 68.88 499 GLN A N 1
ATOM 3762 C CA . GLN A 1 499 ? 17.673 12.777 31.949 1.00 68.88 499 GLN A CA 1
ATOM 3763 C C . GLN A 1 499 ? 18.986 13.477 32.321 1.00 68.88 499 GLN A C 1
ATOM 3765 O O . GLN A 1 499 ? 18.954 14.489 33.019 1.00 68.88 499 GLN A O 1
ATOM 3770 N N . GLY A 1 500 ? 20.130 12.970 31.850 1.00 61.44 500 GLY A N 1
ATOM 3771 C CA . GLY A 1 500 ? 21.460 13.492 32.198 1.00 61.44 500 GLY A CA 1
ATOM 3772 C C . GLY A 1 500 ? 21.871 14.788 31.480 1.00 61.44 500 GLY A C 1
ATOM 3773 O O . GLY A 1 500 ? 22.946 15.316 31.757 1.00 61.44 500 GLY A O 1
ATOM 3774 N N . GLY A 1 501 ? 21.054 15.293 30.547 1.00 61.19 501 GLY A N 1
ATOM 3775 C CA . GLY A 1 501 ? 21.314 16.518 29.783 1.00 61.19 501 GLY A CA 1
ATOM 3776 C C . GLY A 1 501 ? 20.603 17.755 30.342 1.00 61.19 501 GLY A C 1
ATOM 3777 O O . GLY A 1 501 ? 19.617 17.659 31.073 1.00 61.19 501 GLY A O 1
ATOM 3778 N N . ASN A 1 502 ? 21.069 18.952 29.967 1.00 66.75 502 ASN A N 1
ATOM 3779 C CA . ASN A 1 502 ? 20.337 20.186 30.260 1.00 66.75 502 ASN A CA 1
ATOM 3780 C C . ASN A 1 502 ? 19.014 20.183 29.472 1.00 66.75 502 ASN A C 1
ATOM 3782 O O . ASN A 1 502 ? 19.018 20.249 28.245 1.00 66.75 502 ASN A O 1
ATOM 3786 N N . ILE A 1 503 ? 17.882 20.094 30.174 1.00 76.88 503 ILE A N 1
ATOM 3787 C CA . ILE A 1 503 ? 16.547 20.002 29.562 1.00 76.88 503 ILE A CA 1
ATOM 3788 C C . ILE A 1 503 ? 16.041 21.343 29.008 1.00 76.88 503 ILE A C 1
ATOM 3790 O O . ILE A 1 503 ? 15.109 21.366 28.207 1.00 76.88 503 ILE A O 1
ATOM 3794 N N . GLY A 1 504 ? 16.646 22.463 29.418 1.00 80.69 504 GLY A N 1
ATOM 3795 C CA . GLY A 1 504 ? 16.259 23.804 28.972 1.00 80.69 504 GLY A CA 1
ATOM 3796 C C . GLY A 1 504 ? 16.263 23.952 27.443 1.00 80.69 504 GLY A C 1
ATOM 3797 O O . GLY A 1 504 ? 15.223 24.303 26.888 1.00 80.69 504 GLY A O 1
ATOM 3798 N N . PRO A 1 505 ? 17.373 23.623 26.753 1.00 84.75 505 PRO A N 1
ATOM 3799 C CA . PRO A 1 505 ? 17.448 23.612 25.291 1.00 84.75 505 PRO A CA 1
ATOM 3800 C C . PRO A 1 505 ? 16.380 22.747 24.610 1.00 84.75 505 PRO A C 1
ATOM 3802 O O . PRO A 1 505 ? 15.741 23.200 23.668 1.00 84.75 505 PRO A O 1
ATOM 3805 N N . VAL A 1 506 ? 16.130 21.534 25.118 1.00 87.31 506 VAL A N 1
ATOM 3806 C CA . VAL A 1 506 ? 15.106 20.628 24.565 1.00 87.31 506 VAL A CA 1
ATOM 3807 C C . VAL A 1 506 ? 13.709 21.239 24.680 1.00 87.31 506 VAL A C 1
ATOM 3809 O O . VAL A 1 506 ? 12.913 21.176 23.747 1.00 87.31 506 VAL A O 1
ATOM 3812 N N . ILE A 1 507 ? 13.405 21.856 25.823 1.00 86.50 507 ILE A N 1
ATOM 3813 C CA . ILE A 1 507 ? 12.130 22.539 26.053 1.00 86.50 507 ILE A CA 1
ATOM 3814 C C . ILE A 1 507 ? 11.968 23.744 25.124 1.00 86.50 507 ILE A C 1
ATOM 3816 O O . ILE A 1 507 ? 10.880 23.932 24.581 1.00 86.50 507 ILE A O 1
ATOM 3820 N N . ALA A 1 508 ? 13.017 24.554 24.967 1.00 86.81 508 ALA A N 1
ATOM 3821 C CA . ALA A 1 508 ? 12.988 25.747 24.127 1.00 86.81 508 ALA A CA 1
ATOM 3822 C C . ALA A 1 508 ? 12.750 25.382 22.655 1.00 86.81 508 ALA A C 1
ATOM 3824 O O . ALA A 1 508 ? 11.854 25.943 22.026 1.00 86.81 508 ALA A O 1
ATOM 3825 N N . GLU A 1 509 ? 13.459 24.373 22.144 1.00 89.19 509 GLU A N 1
ATOM 3826 C CA . GLU A 1 509 ? 13.244 23.900 20.774 1.00 89.19 509 GLU A CA 1
ATOM 3827 C C . GLU A 1 509 ? 11.843 23.301 20.600 1.00 89.19 509 GLU A C 1
ATOM 3829 O O . GLU A 1 509 ? 11.163 23.572 19.615 1.00 89.19 509 GLU A O 1
ATOM 3834 N N . ALA A 1 510 ? 11.348 22.539 21.581 1.00 89.56 510 ALA A N 1
ATOM 3835 C CA . ALA A 1 510 ? 9.984 22.013 21.537 1.00 89.56 510 ALA A CA 1
ATOM 3836 C C . ALA A 1 510 ? 8.923 23.133 21.493 1.00 89.56 510 ALA A C 1
ATOM 3838 O O . ALA A 1 510 ? 7.868 22.969 20.878 1.00 89.56 510 ALA A O 1
ATOM 3839 N N . GLU A 1 511 ? 9.178 24.285 22.120 1.00 89.31 511 GLU A N 1
ATOM 3840 C CA . GLU A 1 511 ? 8.304 25.460 22.024 1.00 89.31 511 GLU A CA 1
ATOM 3841 C C . GLU A 1 511 ? 8.319 26.105 20.646 1.00 89.31 511 GLU A C 1
ATOM 3843 O O . GLU A 1 511 ? 7.264 26.497 20.135 1.00 89.31 511 GLU A O 1
ATOM 3848 N N . GLU A 1 512 ? 9.495 26.205 20.042 1.00 88.06 512 GLU A N 1
ATOM 3849 C CA . GLU A 1 512 ? 9.656 26.726 18.692 1.00 88.06 512 GLU A CA 1
ATOM 3850 C C . GLU A 1 512 ? 9.012 25.802 17.655 1.00 88.06 512 GLU A C 1
ATOM 3852 O O . GLU A 1 512 ? 8.227 26.255 16.817 1.00 88.06 512 GLU A O 1
ATOM 3857 N N . ALA A 1 513 ? 9.213 24.493 17.796 1.00 89.00 513 ALA A N 1
ATOM 3858 C CA . ALA A 1 513 ? 8.545 23.471 17.005 1.00 89.00 513 ALA A CA 1
ATOM 3859 C C . ALA A 1 513 ? 7.014 23.585 17.088 1.00 89.00 513 ALA A C 1
ATOM 3861 O O . ALA A 1 513 ? 6.341 23.582 16.059 1.00 89.00 513 ALA A O 1
ATOM 3862 N N . VAL A 1 514 ? 6.445 23.773 18.287 1.00 89.88 514 VAL A N 1
ATOM 3863 C CA . VAL A 1 514 ? 4.996 23.989 18.459 1.00 89.88 514 VAL A CA 1
ATOM 3864 C C . VAL A 1 514 ? 4.506 25.249 17.740 1.00 89.88 514 VAL A C 1
ATOM 3866 O O . VAL A 1 514 ? 3.437 25.217 17.129 1.00 89.88 514 VAL A O 1
ATOM 3869 N N . LYS A 1 515 ? 5.257 26.359 17.781 1.00 86.69 515 LYS A N 1
ATOM 3870 C CA . LYS A 1 515 ? 4.893 27.577 17.032 1.00 86.69 515 LYS A CA 1
ATOM 3871 C C . LYS A 1 515 ? 4.872 27.309 15.530 1.00 86.69 515 LYS A C 1
ATOM 3873 O O . LYS A 1 515 ? 3.885 27.629 14.876 1.00 86.69 515 LYS A O 1
ATOM 3878 N N . ARG A 1 516 ? 5.904 26.638 15.013 1.00 84.88 516 ARG A N 1
ATOM 3879 C CA . ARG A 1 516 ? 5.989 26.279 13.593 1.00 84.88 516 ARG A CA 1
ATOM 3880 C C . ARG A 1 516 ? 4.824 25.382 13.190 1.00 84.88 516 ARG A C 1
ATOM 3882 O O . ARG A 1 516 ? 4.140 25.709 12.232 1.00 84.88 516 ARG A O 1
ATOM 3889 N N . ILE A 1 517 ? 4.498 24.341 13.960 1.00 83.62 517 ILE A N 1
ATOM 3890 C CA . ILE A 1 517 ? 3.336 23.470 13.692 1.00 83.62 517 ILE A CA 1
ATOM 3891 C C . ILE A 1 517 ? 2.039 24.286 13.531 1.00 83.62 517 ILE A C 1
ATOM 3893 O O . ILE A 1 517 ? 1.309 24.080 12.558 1.00 83.62 517 ILE A O 1
ATOM 3897 N N . LYS A 1 518 ? 1.790 25.259 14.421 1.00 81.50 518 LYS A N 1
ATOM 3898 C CA . LYS A 1 518 ? 0.620 26.154 14.340 1.00 81.50 518 LYS A CA 1
ATOM 3899 C C . LYS A 1 518 ? 0.613 27.010 13.074 1.00 81.50 518 LYS A C 1
ATOM 3901 O O . LYS A 1 518 ? -0.439 27.191 12.463 1.00 81.50 518 LYS A O 1
ATOM 3906 N N . ASP A 1 519 ? 1.760 27.553 12.682 1.00 76.94 519 ASP A N 1
ATOM 3907 C CA . ASP A 1 519 ? 1.863 28.426 11.507 1.00 76.94 519 ASP A CA 1
ATOM 3908 C C . ASP A 1 519 ? 1.677 27.650 10.197 1.00 76.94 519 ASP A C 1
ATOM 3910 O O . ASP A 1 519 ? 1.077 28.153 9.246 1.00 76.94 519 ASP A O 1
ATOM 3914 N N . LEU A 1 520 ? 2.104 26.386 10.159 1.00 70.62 520 LEU A N 1
ATOM 3915 C CA . LEU A 1 520 ? 1.910 25.515 8.999 1.00 70.62 520 LEU A CA 1
ATOM 3916 C C . LEU A 1 520 ? 0.426 25.171 8.774 1.00 70.62 520 LEU A C 1
ATOM 3918 O O . LEU A 1 520 ? 0.030 24.968 7.627 1.00 70.62 520 LEU A O 1
ATOM 3922 N N . GLN A 1 521 ? -0.404 25.166 9.825 1.00 60.69 521 GLN A N 1
ATOM 3923 C CA . GLN A 1 521 ? -1.863 24.981 9.736 1.00 60.69 521 GLN A CA 1
ATOM 3924 C C . GLN A 1 521 ? -2.616 26.238 9.275 1.00 60.69 521 GLN A C 1
ATOM 3926 O O . GLN A 1 521 ? -3.659 26.109 8.654 1.00 60.69 521 GLN A O 1
ATOM 3931 N N . LYS A 1 522 ? -2.112 27.451 9.545 1.00 55.25 522 LYS A N 1
ATOM 3932 C CA . LYS A 1 522 ? -2.762 28.698 9.086 1.00 55.25 522 LYS A CA 1
ATOM 3933 C C . LYS A 1 522 ? -2.610 28.950 7.581 1.00 55.25 522 LYS A C 1
ATOM 3935 O O . LYS A 1 522 ? -3.371 29.727 7.019 1.00 55.25 522 LYS A O 1
ATOM 3940 N N . ASN A 1 523 ? -1.612 28.317 6.964 1.00 39.38 523 ASN A N 1
ATOM 3941 C CA . ASN A 1 523 ? -1.213 28.499 5.566 1.00 39.38 523 ASN A CA 1
ATOM 3942 C C . ASN A 1 523 ? -1.494 27.255 4.697 1.00 39.38 523 ASN A C 1
ATOM 3944 O O . ASN A 1 523 ? -0.784 27.027 3.714 1.00 39.38 523 ASN A O 1
ATOM 3948 N N . SER A 1 524 ? -2.432 26.401 5.113 1.00 40.16 524 SER A N 1
ATOM 3949 C CA . SER A 1 524 ? -2.893 25.202 4.398 1.00 40.16 524 SER A CA 1
ATOM 3950 C C . SER A 1 524 ? -4.411 25.155 4.464 1.00 40.16 524 SER A C 1
ATOM 3952 O O . SER A 1 524 ? -5.020 24.699 3.478 1.00 40.16 524 SER A O 1
#

Foldseek 3Di:
DQPPQFAALQAVLVCVQLVNHHGQLFEEEAEEAPPLPSLLSLLSSQLRVLVVVAAEEEEDLPDAPVVVQVVCVQQVRRCVVSVVRYFYAAAHQCVVPHDDPGPHYQNQLQALVSVLVRLVVVLVVDAASHEYEYSELPSSQVRHPVHLVVNLVSLQVSSVSNSVRSYYYYHYYHCHPDDPVSVCCVQPPRTQWYKYWYACQDFFLDGIWIFTPHHNRGDTDPDIWDWDQDGHPTTFTEQEAEEEAEAPPLCSQLLQVLQQVLDVWDKDAPDDPPAGPQWIWIWHDDPRYTYIYTYDRRDPLCLQVVLLQLVQHQEYEYGAAQQDGPLVSSLSNVVSNVVDPHQYAYEQEPPVDPRGDAQVRSCVSSVPDPPHHGYYYHSNDSVSSSVRVVVRVVVSSVPDTDGDGSQLQVLQVVLVVDPFWQKKFKEWLNQHTSHIDHDPPDDSSVQSSSLSRVQSSVQSVCVVVVHDGDAWDWDDDPQKIWIWGDLDNTIIMITIGGNPDDCPRSVVSSVVSSVSVVVVVVVD

InterPro domains:
  IPR004942 Roadblock/LAMTOR2 domain [PF03259] (409-497)
  IPR004942 Roadblock/LAMTOR2 domain [SM00960] (408-497)
  IPR006689 Small GTPase superfamily, ARF/SAR type [PF00025] (241-392)
  IPR014774 KaiC-like domain [PF06745] (8-127)
  IPR027417 P-loop containing nucleoside triphosphate hydrolase [G3DSA:3.40.50.300] (5-172)
  IPR027417 P-loop containing nucleoside triphosphate hydrolase [G3DSA:3.40.50.300] (237-400)
  IPR027417 P-loop containing nucleoside triphosphate hydrolase [SSF52540] (7-174)
  IPR027417 P-loop containing nucleoside triphosphate hydrolase [SSF52540] (230-408)
  IPR052705 Gliding Motility-Regulating GTPase [PTHR42708] (241-397)

pLDDT: mean 84.16, std 15.14, range [28.75, 98.69]

Sequence (524 aa):
MINRNVKKTGIPTLDDCLMGGIPIGKTVLFYGRPLAESDVFVMQMVYTNLADDETCYYVTSGYSPDVARAAFKEYGWDTSKYSKRFEVVDAYSPLVGASSSERFSVKDPESIESYDEAISSIIDMLSPGDMLTFSSLSALFDQCSCGGEAVLRHARKWNKMAVLRGGIVVYNFVDRGYDPMLVEHVKNGLCNATVQVGGLGEDMIYGHYFKPYSCDWARLPERPTLFKITRPGGITVHIPKILVTGPQGSGKSTFVRTAAALSAGKYVSVDRMGTTIAGDHAQVTIKGFSMDLFGTPGQKPFIPTLKAFAVDAMGIVVIVDSADPDFDTAAEILSTVRQERVPYIVVANKQDAAGAGDADYIRGELDVPGDVPVMGICASNGHEVQRTLETLIGMMVECPSSSPNEKFDVVISDLKRVQGVRAAAIVSRGGILKSADVPGGVQGEKLAFAASTILNTAEAAAENLGEGKLGRLVVDIDERRLLVRGADERNLLVVLADQGGNIGPVIAEAEEAVKRIKDLQKNS

Mean predicted aligned error: 11.35 Å

Nearest PDB structures (foldseek):
  2dr3-assembly1_A  TM=8.686E-01  e=7.028E-16  Pyrococcus horikoshii OT3
  2dr3-assembly1_E  TM=8.425E-01  e=6.379E-15  Pyrococcus horikoshii OT3
  2dr3-assembly1_C  TM=8.366E-01  e=5.384E-15  Pyrococcus horikoshii OT3
  9jue-assembly1_E  TM=9.341E-01  e=1.914E-09  Promethearchaeum syntrophicum
  7yh1-assembly2_C  TM=8.942E-01  e=2.938E-07  Promethearchaeum syntrophicum

Secondary structure (DSSP, 8-state):
---TTEE--S-HHHHHHTTSSEETT-EEEEEE-TTS-THHHHHHHHHHHHHTT--EEEEESSS-HHHHHHHHHHTT--GGGGTTTEEEEESSTGGGTPPP-SSEE-S-TT-HHHHHHHHHHHHTTPPTT-EEEES-HHHHHHH-TT-HHHHHHHHHHHHHHHHHTT-EEEEEEE-SS--HHHHHHHHHHT-SEEEEEE-TTSS-SSSEEEEEEEESSSPPPSS-EEEEEETTTEEEEEEEEEEEE-STTSSHHHHHHHHHHHTTPPEEEEEETTEEEEEEEEEEEETTEEEEEEEPP-SGGGHHHHHHHHTT-SEEEEEEESSS--HHHHHHHHHHHHTS-S-EEEEEE-TTSTT---HHHHHHHTT--TTS-EEEE-TT-HHHHHHHHHHHHHHHHTS------TTHHHHHHHHHTSTTEEEEEEEETTS-EEEEE--TTS-HHHHHHHHHHHHHHHHHHHHHTT------EEEEETTEEEEEEE-SSSEEEEEEEETTS-HHHHHHHHHHHHHHHHHHHHT-